Protein 4IPU (pdb70)

Sequence (532 aa):
GIDPFTERNELQSSAAEELNALQYARSSEAVSSQRRAISIQALKDKDWGKGLSSIGVLASGSIAAPLRKHDGFRAATLTAKEKSSAVEHLTFTANGTLVPPTERTFAICQNGKTDGGRVLSSISQAGRIQLEPSSKAPQSCYPFTERNELQSAAEELNALQYARSSEAVSQRRAISIQALKKDKDWGKGLSIGVLASGSIAAPLRKHDGFRAATLTAKEKSAVEHLTFTANGTLVPPTERTFAICQNGKTDGGRVLSISQAGRIQLEPSSKAPQSCYIDPFTERNELQSSAAEELNALQYARSEAVSSQRRAISIQALKDKDWGKGLSSIGVLASGSIAAPLRKHDGFRAATLTAKEKSAVEHLTFTANNGTLVPPTERTFAICQNGKTDGGRVLSISQAGRIQLEPSSKAPQSCYNELQSSAAEELNALQYARSEAVSQRRAISIQALKDKDWGKGLSIGVLASGSIAAPLRKHDGFRAATLTAKEKSAVEHLTFTANGTLVPPTERTFAICQNGKTDGGRVLSISQAGRIQLEPSSSKAPQSCY

Solvent-accessible surface area: 25115 Å² total

InterPro domains:
  IPR012902 Prokaryotic N-terminal methylation site [PF07963] (4-29)
  IPR012902 Prokaryotic N-terminal methylation site [PS00409] (8-28)
  IPR022346 General secretion pathway, GspH [PF12019] (45-153)
  IPR045584 Pilin-like [SSF54523] (10-140)

GO terms:
  GO:0044096 type IV pilus (C, IDA)
  GO:0009297 pilus assembly (P, IDA)
  GO:0043107 type IV pilus-dependent motility (P, IMP)
  GO:0043683 type IV pilus assembly (P, IMP)

Organism: Pseudomonas aeruginosa (strain ATCC 15692 / DSM 22644 / CIP 104116 / JCM 14847 / LMG 12228 / 1C / PRS 101 / PAO1) (NCBI:txid208964)

Radius of gyration: 31.83 Å; Cα contacts (8 Å, |Δi|>4): 1299; chains: 4; bounding box: 62×36×108 Å

Nearest PDB structures (foldseek):
  4ipu-assembly2_B  TM=1.008E+00  e=2.987E-28  Pseudomonas aeruginosa
  4ipv-assembly2_B  TM=9.926E-01  e=3.827E-24  Pseudomonas aeruginosa
  8j07-assembly1_p  TM=5.919E-01  e=5.956E+00  Homo sapiens
  4ipu-assembly2_B  TM=9.698E-01  e=1.461E-25  Pseudomonas aeruginosa
  4ipv-assembly2_B  TM=9.892E-01  e=1.754E-23  Pseudomonas aeruginosa

Structure (mmCIF, N/CA/C/O backbone):
data_4IPU
#
_entry.id   4IPU
#
_cell.length_a   61.982
_cell.length_b   37.246
_cell.length_c   103.123
_cell.angle_alpha   90.00
_cell.angle_beta   105.33
_cell.angle_gamma   90.00
#
_symmetry.space_group_name_H-M   'P 1 21 1'
#
loop_
_entity.id
_entity.type
_entity.pdbx_description
1 polymer 'FimU protein'
2 water water
#
loop_
_atom_site.group_PDB
_atom_site.id
_atom_site.type_symbol
_atom_site.label_atom_id
_atom_site.label_alt_id
_atom_site.label_comp_id
_atom_site.label_asym_id
_atom_site.label_entity_id
_atom_site.label_seq_id
_atom_site.pdbx_PDB_ins_code
_atom_site.Cartn_x
_atom_site.Cartn_y
_atom_site.Cartn_z
_atom_site.occupancy
_atom_site.B_iso_or_equiv
_atom_site.auth_seq_id
_atom_site.auth_comp_id
_atom_site.auth_asym_id
_atom_site.auth_atom_id
_atom_site.pdbx_PDB_model_num
ATOM 1 N N . GLY A 1 1 ? 76.467 12.573 -9.930 1.00 48.09 23 GLY A N 1
ATOM 2 C CA . GLY A 1 1 ? 76.971 13.917 -9.720 1.00 41.73 23 GLY A CA 1
ATOM 3 C C . GLY A 1 1 ? 77.140 14.269 -8.254 1.00 49.37 23 GLY A C 1
ATOM 4 O O . GLY A 1 1 ? 76.913 13.440 -7.365 1.00 31.94 23 GLY A O 1
ATOM 5 N N . ILE A 1 2 ? 77.530 15.516 -8.008 1.00 34.10 24 ILE A N 1
ATOM 6 C CA . ILE A 1 2 ? 77.813 16.003 -6.664 1.00 32.57 24 ILE A CA 1
ATOM 7 C C . ILE A 1 2 ? 76.572 16.000 -5.765 1.00 27.00 24 ILE A C 1
ATOM 8 O O . ILE A 1 2 ? 76.689 15.890 -4.542 1.00 30.70 24 ILE A O 1
ATOM 13 N N . ASP A 1 3 ? 75.394 16.103 -6.375 1.00 27.04 25 ASP A N 1
ATOM 14 C CA . ASP A 1 3 ? 74.154 16.227 -5.619 1.00 26.22 25 ASP A CA 1
ATOM 15 C C . ASP A 1 3 ? 73.035 15.421 -6.260 1.00 21.50 25 ASP A C 1
ATOM 16 O O . ASP A 1 3 ? 72.231 15.937 -7.040 1.00 21.11 25 ASP A O 1
ATOM 21 N N . PRO A 1 4 ? 72.973 14.136 -5.917 1.00 21.92 26 PRO A N 1
ATOM 22 C CA . PRO A 1 4 ? 71.944 13.223 -6.406 1.00 21.73 26 PRO A CA 1
ATOM 23 C C . PRO A 1 4 ? 70.530 13.672 -6.058 1.00 18.67 26 PRO A C 1
ATOM 24 O O . PRO A 1 4 ? 69.623 13.408 -6.843 1.00 18.58 26 PRO A O 1
ATOM 28 N N . PHE A 1 5 ? 70.338 14.337 -4.924 1.00 18.43 27 PHE A N 1
ATOM 29 C CA . PHE A 1 5 ? 68.987 14.725 -4.538 1.00 18.04 27 PHE A CA 1
ATOM 30 C C . PHE A 1 5 ? 68.448 15.764 -5.503 1.00 17.68 27 PHE A C 1
ATOM 31 O O . PHE A 1 5 ? 67.314 15.667 -5.968 1.00 17.32 27 PHE A O 1
ATOM 39 N N . THR A 1 6 ? 69.276 16.741 -5.836 1.00 18.07 28 THR A N 1
ATOM 40 C CA . THR A 1 6 ? 68.862 17.770 -6.773 1.00 18.32 28 THR A CA 1
ATOM 41 C C . THR A 1 6 ? 68.664 17.219 -8.181 1.00 18.15 28 THR A C 1
ATOM 42 O O . THR A 1 6 ? 67.707 17.602 -8.856 1.00 18.00 28 THR A O 1
ATOM 46 N N . GLU A 1 7 ? 69.529 16.301 -8.614 1.00 18.48 29 GLU A N 1
ATOM 47 C CA . GLU A 1 7 ? 69.357 15.684 -9.926 1.00 19.19 29 GLU A CA 1
ATOM 48 C C . GLU A 1 7 ? 67.996 15.010 -10.023 1.00 17.91 29 GLU A C 1
ATOM 49 O O . GLU A 1 7 ? 67.263 15.187 -10.999 1.00 18.10 29 GLU A O 1
ATOM 55 N N . ARG A 1 8 ? 67.656 14.230 -9.001 1.00 19.96 30 ARG A N 1
ATOM 56 C CA . ARG A 1 8 ? 66.381 13.523 -8.994 1.00 17.64 30 ARG A CA 1
ATOM 57 C C . ARG A 1 8 ? 65.224 14.506 -8.941 1.00 16.69 30 ARG A C 1
ATOM 58 O O . ARG A 1 8 ? 64.217 14.306 -9.619 1.00 17.41 30 ARG A O 1
ATOM 66 N N . ASN A 1 9 ? 65.375 15.563 -8.153 1.00 16.70 31 ASN A N 1
ATOM 67 C CA . ASN A 1 9 ? 64.327 16.564 -8.002 1.00 18.04 31 ASN A CA 1
ATOM 68 C C . ASN A 1 9 ? 64.041 17.272 -9.324 1.00 18.77 31 ASN A C 1
ATOM 69 O O . ASN A 1 9 ? 62.885 17.481 -9.693 1.00 17.58 31 ASN A O 1
ATOM 74 N N . GLU A 1 10 ? 65.087 17.634 -10.053 1.00 17.13 32 GLU A N 1
ATOM 75 C CA . GLU A 1 10 ? 64.899 18.365 -11.301 1.00 18.31 32 GLU A CA 1
ATOM 76 C C . GLU A 1 10 ? 64.247 17.479 -12.357 1.00 17.31 32 GLU A C 1
ATOM 77 O O . GLU A 1 10 ? 63.366 17.925 -13.109 1.00 17.42 32 GLU A O 1
ATOM 83 N N . LEU A 1 11 ? 64.658 16.214 -12.417 1.00 17.05 33 LEU A N 1
ATOM 84 C CA . LEU A 1 11 ? 64.059 15.268 -13.355 1.00 16.97 33 LEU A CA 1
ATOM 85 C C . LEU A 1 11 ? 62.615 14.955 -12.982 1.00 16.02 33 LEU A C 1
ATOM 86 O O . LEU A 1 11 ? 61.749 14.861 -13.846 1.00 16.08 33 LEU A O 1
ATOM 91 N N . GLN A 1 12 ? 62.347 14.846 -11.691 1.00 17.16 34 GLN A N 1
ATOM 92 C CA . GLN A 1 12 ? 60.995 14.614 -11.190 1.00 15.63 34 GLN A CA 1
ATOM 93 C C . GLN A 1 12 ? 60.080 15.776 -11.577 1.00 16.52 34 GLN A C 1
ATOM 94 O O . GLN A 1 12 ? 58.980 15.560 -12.105 1.00 16.75 34 GLN A O 1
ATOM 100 N N . SER A 1 13 ? 60.529 17.005 -11.354 1.00 16.70 35 SER A N 1
ATOM 101 C CA A SER A 1 13 ? 59.736 18.185 -11.691 0.24 19.80 35 SER A CA 1
ATOM 102 C CA B SER A 1 13 ? 59.728 18.177 -11.687 0.76 17.08 35 SER A CA 1
ATOM 103 C C . SER A 1 13 ? 59.440 18.276 -13.187 1.00 17.34 35 SER A C 1
ATOM 104 O O . SER A 1 13 ? 58.307 18.565 -13.589 1.00 17.58 35 SER A O 1
ATOM 109 N N . ALA A 1 14 ? 60.458 18.029 -14.007 1.00 16.58 36 ALA A N 1
ATOM 110 C CA . ALA A 1 14 ? 60.297 18.084 -15.459 1.00 17.10 36 ALA A CA 1
ATOM 111 C C . ALA A 1 14 ? 59.295 17.032 -15.912 1.00 16.84 36 ALA A C 1
ATOM 112 O O . ALA A 1 14 ? 58.391 17.314 -16.697 1.00 16.35 36 ALA A O 1
ATOM 114 N N . ALA A 1 15 ? 59.442 15.812 -15.414 1.00 17.04 37 ALA A N 1
ATOM 115 C CA . ALA A 1 15 ? 58.505 14.754 -15.752 1.00 16.97 37 ALA A CA 1
ATOM 116 C C . ALA A 1 15 ? 57.085 15.138 -15.335 1.00 15.18 37 ALA A C 1
ATOM 117 O O . ALA A 1 15 ? 56.135 14.906 -16.098 1.00 16.66 37 ALA A O 1
ATOM 119 N N . GLU A 1 16 ? 56.929 15.766 -14.178 1.00 15.43 38 GLU A N 1
ATOM 120 C CA . GLU A 1 16 ? 55.620 16.209 -13.712 1.00 15.91 38 GLU A CA 1
ATOM 121 C C . GLU A 1 16 ? 55.015 17.295 -14.606 1.00 17.95 38 GLU A C 1
ATOM 122 O O . GLU A 1 16 ? 53.803 17.310 -14.823 1.00 17.37 38 GLU A O 1
ATOM 128 N N . GLU A 1 17 ? 55.837 18.210 -15.104 1.00 16.24 39 GLU A N 1
ATOM 129 C CA . GLU A 1 17 ? 55.343 19.255 -15.998 1.00 17.52 39 GLU A CA 1
ATOM 130 C C . GLU A 1 17 ? 54.848 18.654 -17.305 1.00 16.50 39 GLU A C 1
ATOM 131 O O . GLU A 1 17 ? 53.781 19.026 -17.805 1.00 16.80 39 GLU A O 1
ATOM 137 N N . LEU A 1 18 ? 55.611 17.720 -17.865 1.00 16.10 40 LEU A N 1
ATOM 138 C CA . LEU A 1 18 ? 55.191 17.074 -19.103 1.00 16.25 40 LEU A CA 1
ATOM 139 C C . LEU A 1 18 ? 53.926 16.258 -18.853 1.00 15.34 40 LEU A C 1
ATOM 140 O O . LEU A 1 18 ? 52.975 16.308 -19.651 1.00 15.24 40 LEU A O 1
ATOM 145 N N . ASN A 1 19 ? 53.890 15.518 -17.754 1.00 14.78 41 ASN A N 1
ATOM 146 C CA . ASN A 1 19 ? 52.674 14.826 -17.351 1.00 15.05 41 ASN A CA 1
ATOM 147 C C . ASN A 1 19 ? 51.487 15.779 -17.274 1.00 14.55 41 ASN A C 1
ATOM 148 O O . ASN A 1 19 ? 50.431 15.499 -17.845 1.00 15.26 41 ASN A O 1
ATOM 153 N N . ALA A 1 20 ? 51.647 16.905 -16.589 1.00 15.15 42 ALA A N 1
ATOM 154 C CA . ALA A 1 20 ? 50.544 17.846 -16.439 1.00 16.05 42 ALA A CA 1
ATOM 155 C C . ALA A 1 20 ? 50.014 18.354 -17.787 1.00 16.30 42 ALA A C 1
ATOM 156 O O . ALA A 1 20 ? 48.801 18.458 -17.992 1.00 16.63 42 ALA A O 1
ATOM 166 N N . LEU A 1 22 ? 50.287 16.867 -20.819 1.00 15.41 44 LEU A N 1
ATOM 167 C CA . LEU A 1 22 ? 49.624 15.762 -21.518 1.00 14.98 44 LEU A CA 1
ATOM 168 C C . LEU A 1 22 ? 48.259 15.475 -20.891 1.00 14.79 44 LEU A C 1
ATOM 169 O O . LEU A 1 22 ? 47.277 15.275 -21.609 1.00 14.82 44 LEU A O 1
ATOM 174 N N . GLN A 1 23 ? 48.178 15.448 -19.569 1.00 15.22 45 GLN A N 1
ATOM 175 C CA . GLN A 1 23 ? 46.906 15.200 -18.904 1.00 15.24 45 GLN A CA 1
ATOM 176 C C . GLN A 1 23 ? 45.896 16.285 -19.233 1.00 17.55 45 GLN A C 1
ATOM 177 O O . GLN A 1 23 ? 44.704 16.003 -19.372 1.00 17.70 45 GLN A O 1
ATOM 183 N N . TYR A 1 24 ? 46.368 17.523 -19.347 1.00 16.24 46 TYR A N 1
ATOM 184 C CA . TYR A 1 24 ? 45.498 18.644 -19.683 1.00 17.47 46 TYR A CA 1
ATOM 185 C C . TYR A 1 24 ? 44.935 18.472 -21.100 1.00 17.19 46 TYR A C 1
ATOM 186 O O . TYR A 1 24 ? 4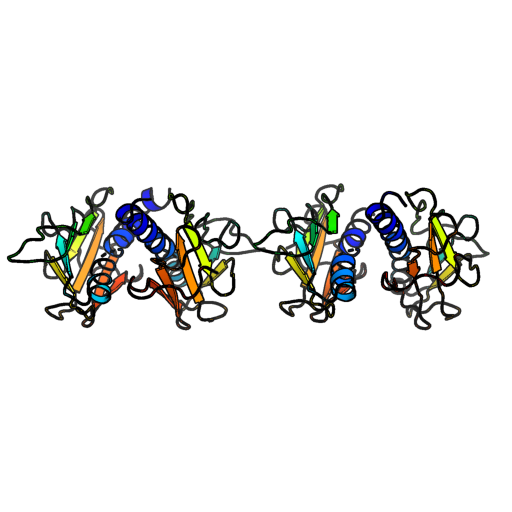3.733 18.649 -21.324 1.00 17.74 46 TYR A O 1
ATOM 195 N N . ALA A 1 25 ? 45.791 18.150 -22.065 1.00 16.65 47 ALA A N 1
ATOM 196 C CA . ALA A 1 25 ? 45.321 17.928 -23.434 1.00 16.69 47 ALA A CA 1
ATOM 197 C C . ALA A 1 25 ? 44.283 16.812 -23.483 1.00 15.92 47 ALA A C 1
ATOM 198 O O . ALA A 1 25 ? 43.218 16.962 -24.107 1.00 16.25 47 ALA A O 1
ATOM 200 N N . ARG A 1 26 ? 44.571 15.700 -22.820 1.00 15.19 48 ARG A N 1
ATOM 201 C CA . ARG A 1 26 ? 43.639 14.575 -22.781 1.00 15.72 48 ARG A CA 1
ATOM 202 C C . ARG A 1 26 ? 42.324 14.952 -22.105 1.00 16.18 48 ARG A C 1
ATOM 203 O O . ARG A 1 26 ? 41.242 14.668 -22.634 1.00 16.45 48 ARG A O 1
ATOM 211 N N . SER A 1 27 ? 42.401 15.597 -20.948 1.00 16.40 49 SER A N 1
ATOM 212 C CA A SER A 1 27 ? 41.214 15.976 -20.185 0.41 18.90 49 SER A CA 1
ATOM 213 C CA B SER A 1 27 ? 41.188 15.930 -20.214 0.59 17.44 49 SER A CA 1
ATOM 214 C C . SER A 1 27 ? 40.340 16.946 -20.970 1.00 18.20 49 SER A C 1
ATOM 215 O O . SER A 1 27 ? 39.112 16.896 -20.907 1.00 19.69 49 SER A O 1
ATOM 220 N N . GLU A 1 28 ? 40.981 17.844 -21.708 1.00 18.16 50 GLU A N 1
ATOM 221 C CA . GLU A 1 28 ? 40.242 18.799 -22.523 1.00 19.23 50 GLU A CA 1
ATOM 222 C C . GLU A 1 28 ? 39.560 18.134 -23.711 1.00 18.51 50 GLU A C 1
ATOM 223 O O . GLU A 1 28 ? 38.444 18.519 -24.074 1.00 19.41 50 GLU A O 1
ATOM 229 N N . ALA A 1 29 ? 40.214 17.148 -24.318 1.00 17.21 51 ALA A N 1
ATOM 230 C CA . ALA A 1 29 ? 39.596 16.416 -25.424 1.00 17.61 51 ALA A CA 1
ATOM 231 C C . ALA A 1 29 ? 38.341 15.706 -24.936 1.00 17.27 51 ALA A C 1
ATOM 232 O O . ALA A 1 29 ? 37.297 15.737 -25.599 1.00 18.59 51 ALA A O 1
ATOM 234 N N . VAL A 1 30 ? 38.438 15.092 -23.766 1.00 17.68 52 VAL A N 1
ATOM 235 C CA . VAL A 1 30 ? 37.301 14.401 -23.179 1.00 18.35 52 VAL A CA 1
ATOM 236 C C . VAL A 1 30 ? 36.186 15.371 -22.784 1.00 19.73 52 VAL A C 1
ATOM 237 O O . VAL A 1 30 ? 35.012 15.140 -23.086 1.00 21.28 52 VAL A O 1
ATOM 241 N N . SER A 1 31 ? 36.549 16.472 -22.134 1.00 20.04 53 SER A N 1
ATOM 242 C CA A SER A 1 31 ? 35.575 17.473 -21.704 0.65 22.81 53 SER A CA 1
ATOM 243 C CA B SER A 1 31 ? 35.571 17.467 -21.702 0.35 23.06 53 SER A CA 1
ATOM 244 C C . SER A 1 31 ? 34.858 18.152 -22.866 1.00 23.13 53 SER A C 1
ATOM 245 O O . SER A 1 31 ? 33.643 18.337 -22.834 1.00 24.54 53 SER A O 1
ATOM 250 N N . GLN A 1 32 ? 35.614 18.526 -23.890 1.00 21.50 54 GLN A N 1
ATOM 251 C CA . GLN A 1 32 ? 35.065 19.242 -25.034 1.00 18.80 54 GLN A CA 1
ATOM 252 C C . GLN A 1 32 ? 34.490 18.306 -26.085 1.00 20.61 54 GLN A C 1
ATOM 253 O O . GLN A 1 32 ? 33.874 18.757 -27.051 1.00 21.39 54 GLN A O 1
ATOM 259 N N . ARG A 1 33 ? 34.709 17.004 -25.899 1.00 20.90 55 ARG A N 1
ATOM 260 C CA . ARG A 1 33 ? 34.290 15.981 -26.859 1.00 22.63 55 ARG A CA 1
ATOM 261 C C . ARG A 1 33 ? 34.786 16.275 -28.278 1.00 21.04 55 ARG A C 1
ATOM 262 O O . ARG A 1 33 ? 34.031 16.185 -29.244 1.00 23.97 55 ARG A O 1
ATOM 265 N N . ARG A 1 34 ? 36.060 16.620 -28.396 1.00 20.20 56 ARG A N 1
ATOM 266 C CA . ARG A 1 34 ? 36.664 16.890 -29.694 1.00 22.36 56 ARG A CA 1
ATOM 267 C C . ARG A 1 34 ? 38.165 16.660 -29.625 1.00 20.81 56 ARG A C 1
ATOM 268 O O . ARG A 1 34 ? 38.732 16.538 -28.545 1.00 20.89 56 ARG A O 1
ATOM 272 N N . ALA A 1 35 ? 38.808 16.606 -30.783 1.00 18.20 57 ALA A N 1
ATOM 273 C CA . ALA A 1 35 ? 40.239 16.359 -30.860 1.00 18.06 57 ALA A CA 1
ATOM 274 C C . ALA A 1 35 ? 41.032 17.567 -30.386 1.00 17.79 57 ALA A C 1
ATOM 275 O O . ALA A 1 35 ? 40.942 18.656 -30.963 1.00 20.79 57 ALA A O 1
ATOM 277 N N . ILE A 1 36 ? 41.812 17.370 -29.333 1.00 16.44 58 ILE A N 1
ATOM 278 C CA . ILE A 1 36 ? 42.694 18.398 -28.810 1.00 15.95 58 ILE A CA 1
ATOM 279 C C . ILE A 1 36 ? 44.117 17.876 -28.910 1.00 16.00 58 ILE A C 1
ATOM 280 O O . ILE A 1 36 ? 44.434 16.759 -28.459 1.00 15.48 58 ILE A O 1
ATOM 285 N N . SER A 1 37 ? 44.973 18.696 -29.508 1.00 16.06 59 SER A N 1
ATOM 286 C CA . SER A 1 37 ? 46.347 18.312 -29.754 1.00 16.53 59 SER A CA 1
ATOM 287 C C . SER A 1 37 ? 47.325 19.040 -28.860 1.00 15.41 59 SER A C 1
ATOM 288 O O . SER A 1 37 ? 47.015 20.074 -28.251 1.00 15.94 59 SER A O 1
ATOM 291 N N . ILE A 1 38 ? 48.518 18.476 -28.798 1.00 14.71 60 ILE A N 1
ATOM 292 C CA . ILE A 1 38 ? 49.628 19.064 -28.076 1.00 16.04 60 ILE A CA 1
ATOM 293 C C . ILE A 1 38 ? 50.852 18.945 -28.971 1.00 14.12 60 ILE A C 1
ATOM 294 O O . ILE A 1 38 ? 51.095 17.902 -29.573 1.00 16.38 60 ILE A O 1
ATOM 299 N N . GLN A 1 39 ? 51.605 20.030 -29.093 1.00 15.62 61 GLN A N 1
ATOM 300 C CA . GLN A 1 39 ? 52.673 20.130 -30.075 1.00 15.98 61 GLN A CA 1
ATOM 301 C C . GLN A 1 39 ? 53.948 20.654 -29.433 1.00 16.36 61 GLN A C 1
ATOM 302 O O . GLN A 1 39 ? 53.924 21.668 -28.721 1.00 18.26 61 GLN A O 1
ATOM 308 N N . ALA A 1 40 ? 55.063 19.979 -29.709 1.00 15.94 62 ALA A N 1
ATOM 309 C CA . ALA A 1 40 ? 56.381 20.430 -29.274 1.00 15.93 62 ALA A CA 1
ATOM 310 C C . ALA A 1 40 ? 56.890 21.454 -30.263 1.00 20.42 62 ALA A C 1
ATOM 311 O O . ALA A 1 40 ? 57.047 21.153 -31.449 1.00 19.49 62 ALA A O 1
ATOM 313 N N . LEU A 1 41 ? 57.162 22.663 -29.779 1.00 19.25 63 LEU A N 1
ATOM 314 C CA . LEU A 1 41 ? 57.485 23.775 -30.666 1.00 22.40 63 LEU A CA 1
ATOM 315 C C . LEU A 1 41 ? 58.893 23.721 -31.256 1.00 21.09 63 LEU A C 1
ATOM 316 O O . LEU A 1 41 ? 59.136 24.243 -32.345 1.00 24.00 63 LEU A O 1
ATOM 318 N N . LYS A 1 42 ? 59.823 23.096 -30.536 1.00 19.72 64 LYS A N 1
ATOM 319 C CA . LYS A 1 42 ? 61.241 23.170 -30.895 1.00 21.00 64 LYS A CA 1
ATOM 320 C C . LYS A 1 42 ? 61.923 21.812 -30.789 1.00 18.44 64 LYS A C 1
ATOM 321 O O . LYS A 1 42 ? 61.783 21.144 -29.776 1.00 20.15 64 LYS A O 1
ATOM 327 N N . ASP A 1 43 ? 62.653 21.417 -31.832 1.00 20.25 65 ASP A N 1
ATOM 328 C CA . ASP A 1 43 ? 63.552 20.258 -31.763 1.00 23.27 65 ASP A CA 1
ATOM 329 C C . ASP A 1 43 ? 62.842 18.928 -31.489 1.00 20.44 65 ASP A C 1
ATOM 330 O O . ASP A 1 43 ? 63.496 17.947 -31.125 1.00 19.65 65 ASP A O 1
ATOM 335 N N . LYS A 1 44 ? 61.519 18.896 -31.629 1.00 18.48 66 LYS A N 1
ATOM 336 C CA . LYS A 1 44 ? 60.734 17.735 -31.202 1.00 18.53 66 LYS A CA 1
ATOM 337 C C . LYS A 1 44 ? 61.065 17.341 -29.755 1.00 19.07 66 LYS A C 1
ATOM 338 O O . LYS A 1 44 ? 60.967 16.183 -29.358 1.00 17.09 66 LYS A O 1
ATOM 344 N N . ASP A 1 45 ? 61.421 18.347 -28.966 1.00 17.07 67 ASP A N 1
ATOM 345 C CA . ASP A 1 45 ? 61.762 18.190 -27.557 1.00 16.34 67 ASP A CA 1
ATOM 346 C C . ASP A 1 45 ? 60.605 18.781 -26.767 1.00 16.59 67 ASP A C 1
ATOM 347 O O . ASP A 1 45 ? 60.361 19.994 -26.787 1.00 16.66 67 ASP A O 1
ATOM 352 N N . TRP A 1 46 ? 59.900 17.918 -26.058 1.00 15.50 68 TRP A N 1
ATOM 353 C CA . TRP A 1 46 ? 58.678 18.290 -25.369 1.00 14.92 68 TRP A CA 1
ATOM 354 C C . TRP A 1 46 ? 58.943 19.091 -24.097 1.00 15.76 68 TRP A C 1
ATOM 355 O O . TRP A 1 46 ? 58.007 19.482 -23.397 1.00 17.58 68 TRP A O 1
ATOM 366 N N . GLY A 1 47 ? 60.215 19.348 -23.815 1.00 16.24 69 GLY A N 1
ATOM 367 C CA . GLY A 1 47 ? 60.605 20.221 -22.720 1.00 16.63 69 GLY A CA 1
ATOM 368 C C . GLY A 1 47 ? 61.044 21.616 -23.135 1.00 17.37 69 GLY A C 1
ATOM 369 O O . GLY A 1 47 ? 61.483 22.388 -22.290 1.00 19.17 69 GLY A O 1
ATOM 370 N N . LYS A 1 48 ? 60.915 21.950 -24.421 1.00 16.99 70 LYS A N 1
ATOM 371 C CA . LYS A 1 48 ? 61.388 23.238 -24.923 1.00 18.47 70 LYS A CA 1
ATOM 372 C C . LYS A 1 48 ? 60.254 24.157 -25.348 1.00 19.04 70 LYS A C 1
ATOM 373 O O . LYS A 1 48 ? 60.490 25.168 -26.011 1.00 22.03 70 LYS A O 1
ATOM 379 N N . GLY A 1 49 ? 59.032 23.821 -24.951 1.00 17.52 71 GLY A N 1
ATOM 380 C CA . GLY A 1 49 ? 57.872 24.626 -25.303 1.00 18.58 71 GLY A CA 1
ATOM 381 C C . GLY A 1 49 ? 56.767 23.776 -25.905 1.00 18.58 71 GLY A C 1
ATOM 382 O O . GLY A 1 49 ? 57.015 22.930 -26.775 1.00 19.42 71 GLY A O 1
ATOM 383 N N . LEU A 1 50 ? 55.538 24.004 -25.451 1.00 17.89 72 LEU A N 1
ATOM 384 C CA . LEU A 1 50 ? 54.387 23.249 -25.925 1.00 16.38 72 LEU A CA 1
ATOM 385 C C . LEU A 1 50 ? 53.219 24.172 -26.183 1.00 18.15 72 LEU A C 1
ATOM 386 O O . LEU A 1 50 ? 53.020 25.169 -25.485 1.00 19.51 72 LEU A O 1
ATOM 391 N N . SER A 1 51 ? 52.444 23.813 -27.197 1.00 16.64 73 SER A N 1
ATOM 392 C CA A SER A 1 51 ? 51.175 24.456 -27.472 0.59 17.11 73 SER A CA 1
ATOM 393 C CA B SER A 1 51 ? 51.172 24.455 -27.488 0.41 16.50 73 SER A CA 1
ATOM 394 C C . SER A 1 51 ? 50.083 23.393 -27.448 1.00 16.71 73 SER A C 1
ATOM 395 O O . SER A 1 51 ? 50.270 22.285 -27.958 1.00 17.22 73 SER A O 1
ATOM 400 N N . ILE A 1 52 ? 48.946 23.733 -26.853 1.00 16.63 74 ILE A N 1
ATOM 401 C CA . ILE A 1 52 ? 47.827 22.808 -26.742 1.00 16.63 74 ILE A CA 1
ATOM 402 C C . ILE A 1 52 ? 46.585 23.439 -27.335 1.00 17.27 74 ILE A C 1
ATOM 403 O O . ILE A 1 52 ? 46.273 24.584 -27.045 1.00 17.55 74 ILE A O 1
ATOM 408 N N . GLY A 1 53 ? 45.871 22.694 -28.171 1.00 15.34 75 GLY A N 1
ATOM 409 C CA . GLY A 1 53 ? 44.676 23.223 -28.801 1.00 16.62 75 GLY A CA 1
ATOM 410 C C . GLY A 1 53 ? 44.301 22.508 -30.075 1.00 16.82 75 GLY A C 1
ATOM 411 O O . GLY A 1 53 ? 44.758 21.393 -30.347 1.00 16.78 75 GLY A O 1
ATOM 412 N N . VAL A 1 54 ? 43.438 23.148 -30.853 1.00 17.27 76 VAL A N 1
ATOM 413 C CA . VAL A 1 54 ? 42.933 22.555 -32.077 1.00 19.52 76 VAL A CA 1
ATOM 414 C C . VAL A 1 54 ? 43.971 22.665 -33.177 1.00 17.96 76 VAL A C 1
ATOM 415 O O . VAL A 1 54 ? 44.387 23.769 -33.551 1.00 19.43 76 VAL A O 1
ATOM 419 N N . LEU A 1 55 ? 44.373 21.513 -33.698 1.00 17.19 77 LEU A N 1
ATOM 420 C CA . LEU A 1 55 ? 45.382 21.414 -34.742 1.00 17.69 77 LEU A CA 1
ATOM 421 C C . LEU A 1 55 ? 44.727 21.462 -36.122 1.00 23.07 77 LEU A C 1
ATOM 422 O O . LEU A 1 55 ? 43.723 20.793 -36.368 1.00 25.98 77 LEU A O 1
ATOM 427 N N . ALA A 1 56 ? 45.288 22.268 -37.016 1.00 19.98 78 ALA A N 1
ATOM 428 C CA . ALA A 1 56 ? 44.833 22.317 -38.401 1.00 23.05 78 ALA A CA 1
ATOM 429 C C . ALA A 1 56 ? 46.012 22.684 -39.281 1.00 20.41 78 ALA A C 1
ATOM 430 O O . ALA A 1 56 ? 46.754 23.619 -38.966 1.00 24.26 78 ALA A O 1
ATOM 432 N N . SER A 1 57 ? 46.184 21.944 -40.373 1.00 24.66 79 SER A N 1
ATOM 433 C CA . SER A 1 57 ? 47.273 22.191 -41.318 1.00 27.45 79 SER A CA 1
ATOM 434 C C . SER A 1 57 ? 48.638 22.284 -40.635 1.00 24.32 79 SER A C 1
ATOM 435 O O . SER A 1 57 ? 49.466 23.123 -40.994 1.00 31.09 79 SER A O 1
ATOM 438 N N . GLY A 1 58 ? 48.841 21.442 -39.627 1.00 22.92 80 GLY A N 1
ATOM 439 C CA . GLY A 1 58 ? 50.114 21.377 -38.927 1.00 27.74 80 GLY A CA 1
ATOM 440 C C . GLY A 1 58 ? 50.345 22.392 -37.822 1.00 23.68 80 GLY A C 1
ATOM 441 O O . GLY A 1 58 ? 51.399 22.375 -37.186 1.00 24.27 80 GLY A O 1
ATOM 442 N N . SER A 1 59 ? 49.379 23.275 -37.587 1.00 21.73 81 SER A N 1
ATOM 443 C CA . SER A 1 59 ? 49.557 24.351 -36.615 1.00 25.33 81 SER A CA 1
ATOM 444 C C . SER A 1 59 ? 48.392 24.428 -35.645 1.00 22.35 81 SER A C 1
ATOM 445 O O . SER A 1 59 ? 47.290 23.984 -35.949 1.00 19.90 81 SER A O 1
ATOM 448 N N . ILE A 1 60 ? 48.643 25.007 -34.478 1.00 19.07 82 ILE A N 1
ATOM 449 C CA . ILE A 1 60 ? 47.576 25.337 -33.551 1.00 18.73 82 ILE A CA 1
ATOM 450 C C . ILE A 1 60 ? 47.392 26.856 -33.554 1.00 20.30 82 ILE A C 1
ATOM 451 O O . ILE A 1 60 ? 48.169 27.587 -32.931 1.00 22.56 82 ILE A O 1
ATOM 456 N N . ALA A 1 61 ? 46.371 27.324 -34.267 1.00 19.91 83 ALA A N 1
ATOM 457 C CA . ALA A 1 61 ? 46.182 28.748 -34.526 1.00 21.54 83 ALA A CA 1
ATOM 458 C C . ALA A 1 61 ? 45.851 29.537 -33.263 1.00 24.30 83 ALA A C 1
ATOM 459 O O . ALA A 1 61 ? 46.227 30.708 -33.138 1.00 28.76 83 ALA A O 1
ATOM 461 N N . ALA A 1 62 ? 45.141 28.898 -32.342 1.00 19.00 84 ALA A N 1
ATOM 462 C CA . ALA A 1 62 ? 44.629 29.584 -31.164 1.00 22.72 84 ALA A CA 1
ATOM 463 C C . ALA A 1 62 ? 44.805 28.695 -29.948 1.00 19.65 84 ALA A C 1
ATOM 464 O O . ALA A 1 62 ? 43.846 28.079 -29.479 1.00 22.65 84 ALA A O 1
ATOM 466 N N . PRO A 1 63 ? 46.041 28.617 -29.434 1.00 19.34 85 PRO A N 1
ATOM 467 C CA . PRO A 1 63 ? 46.290 27.702 -28.319 1.00 18.83 85 PRO A CA 1
ATOM 468 C C . PRO A 1 63 ? 45.377 27.952 -27.121 1.00 17.89 85 PRO A C 1
ATOM 469 O O . PRO A 1 63 ? 45.112 29.101 -26.735 1.00 19.38 85 PRO A O 1
ATOM 473 N N . LEU A 1 64 ? 44.895 26.855 -26.545 1.00 19.58 86 LEU A N 1
ATOM 474 C CA . LEU A 1 64 ? 44.138 26.873 -25.297 1.00 18.62 86 LEU A CA 1
ATOM 475 C C . LEU A 1 64 ? 45.073 27.096 -24.120 1.00 20.38 86 LEU A C 1
ATOM 476 O O . LEU A 1 64 ? 44.671 27.628 -23.077 1.00 22.36 86 LEU A O 1
ATOM 481 N N . ARG A 1 65 ? 46.315 26.653 -24.286 1.00 19.70 87 ARG A N 1
ATOM 482 C CA . ARG A 1 65 ? 47.318 26.724 -23.237 1.00 17.46 87 ARG A CA 1
ATOM 483 C C . ARG A 1 65 ? 48.698 26.557 -23.852 1.00 17.44 87 ARG A C 1
ATOM 484 O O . ARG A 1 65 ? 48.861 25.879 -24.870 1.00 19.20 87 ARG A O 1
ATOM 492 N N . LYS A 1 66 ? 49.689 27.191 -23.237 1.00 19.66 88 LYS A N 1
ATOM 493 C CA . LYS A 1 66 ? 51.078 27.041 -23.653 1.00 21.59 88 LYS A CA 1
ATOM 494 C C . LYS A 1 66 ? 51.948 26.668 -22.463 1.00 22.58 88 LYS A C 1
ATOM 495 O O . LYS A 1 66 ? 51.630 26.992 -21.315 1.00 26.31 88 LYS A O 1
ATOM 501 N N . HIS A 1 67 ? 53.053 25.997 -22.744 1.00 20.43 89 HIS A N 1
ATOM 502 C CA . HIS A 1 67 ? 54.048 25.698 -21.721 1.00 21.15 89 HIS A CA 1
ATOM 503 C C . HIS A 1 67 ? 55.365 26.265 -22.215 1.00 21.56 89 HIS A C 1
ATOM 504 O O . HIS A 1 67 ? 55.710 26.095 -23.388 1.00 20.65 89 HIS A O 1
ATOM 511 N N . ASP A 1 68 ? 56.095 26.936 -21.329 1.00 22.67 90 ASP A N 1
ATOM 512 C CA . ASP A 1 68 ? 57.287 27.683 -21.724 1.00 25.48 90 ASP A CA 1
ATOM 513 C C . ASP A 1 68 ? 58.559 26.830 -21.757 1.00 23.80 90 ASP A C 1
ATOM 514 O O . ASP A 1 68 ? 59.630 27.321 -22.123 1.00 29.95 90 ASP A O 1
ATOM 516 N N . GLY A 1 69 ? 58.442 25.560 -21.380 1.00 22.48 91 GLY A N 1
ATOM 517 C CA . GLY A 1 69 ? 59.600 24.685 -21.302 1.00 22.20 91 GLY A CA 1
ATOM 518 C C . GLY A 1 69 ? 60.100 24.435 -19.886 1.00 20.12 91 GLY A C 1
ATOM 519 O O . GLY A 1 69 ? 59.791 25.194 -18.967 1.00 25.34 91 GLY A O 1
ATOM 520 N N . PHE A 1 70 ? 60.873 23.365 -19.707 1.00 20.65 92 PHE A N 1
ATOM 521 C CA . PHE A 1 70 ? 61.457 23.039 -18.404 1.00 21.73 92 PHE A CA 1
ATOM 522 C C . PHE A 1 70 ? 62.307 24.181 -17.870 1.00 26.97 92 PHE A C 1
ATOM 523 O O . PHE A 1 70 ? 62.898 24.943 -18.641 1.00 26.30 92 PHE A O 1
ATOM 531 N N . ARG A 1 71 ? 62.389 24.281 -16.545 1.00 30.47 93 ARG A N 1
ATOM 532 C CA . ARG A 1 71 ? 63.113 25.369 -15.897 1.00 31.23 93 ARG A CA 1
ATOM 533 C C . ARG A 1 71 ? 64.579 25.018 -15.691 1.00 29.63 93 ARG A C 1
ATOM 534 O O . ARG A 1 71 ? 65.453 25.886 -15.774 1.00 34.60 93 ARG A O 1
ATOM 536 N N . ALA A 1 72 ? 64.851 23.750 -15.401 1.00 37.69 94 ALA A N 1
ATOM 537 C CA . ALA A 1 72 ? 66.227 23.309 -15.205 1.00 41.70 94 ALA A CA 1
ATOM 538 C C . ALA A 1 72 ? 66.956 23.254 -16.543 1.00 38.14 94 ALA A C 1
ATOM 539 O O . ALA A 1 72 ? 66.330 23.238 -17.599 1.00 42.15 94 ALA A O 1
ATOM 541 N N . ALA A 1 73 ? 68.280 23.193 -16.487 1.00 36.46 95 ALA A N 1
ATOM 542 C CA . ALA A 1 73 ? 69.119 23.487 -17.646 1.00 53.02 95 ALA A CA 1
ATOM 543 C C . ALA A 1 73 ? 69.208 22.401 -18.717 1.00 58.45 95 ALA A C 1
ATOM 544 O O . ALA A 1 73 ? 68.836 22.612 -19.874 1.00 60.36 95 ALA A O 1
ATOM 546 N N . THR A 1 74 ? 69.708 21.242 -18.317 1.00 36.88 96 THR A N 1
ATOM 547 C CA . THR A 1 74 ? 70.232 20.249 -19.249 1.00 31.21 96 THR A CA 1
ATOM 548 C C . THR A 1 74 ? 69.230 19.161 -19.621 1.00 29.18 96 THR A C 1
ATOM 549 O O . THR A 1 74 ? 69.618 18.039 -19.961 1.00 29.54 96 THR A O 1
ATOM 553 N N . LEU A 1 75 ? 67.949 19.492 -19.570 1.00 21.88 97 LEU A N 1
ATOM 554 C CA . LEU A 1 75 ? 66.916 18.477 -19.700 1.00 22.17 97 LEU A CA 1
ATOM 555 C C . LEU A 1 75 ? 66.372 18.358 -21.115 1.00 23.10 97 LEU A C 1
ATOM 556 O O . LEU A 1 75 ? 66.251 19.351 -21.840 1.00 27.06 97 LEU A O 1
ATOM 561 N N . THR A 1 76 ? 66.040 17.134 -21.505 1.00 19.70 98 THR A N 1
ATOM 562 C CA . THR A 1 76 ? 65.339 16.902 -22.757 1.00 19.48 98 THR A CA 1
ATOM 563 C C . THR A 1 76 ? 64.195 15.936 -22.501 1.00 17.80 98 THR A C 1
ATOM 564 O O . THR A 1 76 ? 64.274 15.082 -21.623 1.00 17.55 98 THR A O 1
ATOM 568 N N . ALA A 1 77 ? 63.128 16.073 -23.276 1.00 16.48 99 ALA A N 1
ATOM 569 C CA . ALA A 1 77 ? 62.040 15.108 -23.270 1.00 15.58 99 ALA A CA 1
ATOM 570 C C . ALA A 1 77 ? 61.738 14.756 -24.720 1.00 17.15 99 ALA A C 1
ATOM 571 O O . ALA A 1 77 ? 61.162 15.551 -25.459 1.00 18.81 99 ALA A O 1
ATOM 573 N N . LYS A 1 78 ? 62.147 13.565 -25.130 1.00 15.73 100 LYS A N 1
ATOM 574 C CA . LYS A 1 78 ? 62.013 13.118 -26.511 1.00 14.54 100 LYS A CA 1
ATOM 575 C C . LYS A 1 78 ? 61.218 11.832 -26.522 1.00 14.57 100 LYS A C 1
ATOM 576 O O . LYS A 1 78 ? 61.356 10.983 -25.637 1.00 14.90 100 LYS A O 1
ATOM 582 N N . GLU A 1 79 ? 60.380 11.680 -27.542 1.00 14.62 101 GLU A N 1
ATOM 583 C CA . GLU A 1 79 ? 59.570 10.472 -27.654 1.00 14.35 101 GLU A CA 1
ATOM 584 C C . GLU A 1 79 ? 60.281 9.424 -28.507 1.00 14.39 101 GLU A C 1
ATOM 585 O O . GLU A 1 79 ? 61.043 9.762 -29.421 1.00 15.47 101 GLU A O 1
ATOM 591 N N . LYS A 1 80 ? 60.011 8.162 -28.221 1.00 14.79 102 LYS A N 1
ATOM 592 C CA . LYS A 1 80 ? 60.663 7.036 -28.896 1.00 16.33 102 LYS A CA 1
ATOM 593 C C . LYS A 1 80 ? 60.640 7.117 -30.430 1.00 16.97 102 LYS A C 1
ATOM 594 O O . LYS A 1 80 ? 61.643 6.805 -31.080 1.00 17.72 102 LYS A O 1
ATOM 600 N N . SER A 1 81 ? 59.512 7.545 -30.997 1.00 16.35 103 SER A N 1
ATOM 601 C CA A SER A 1 81 ? 59.347 7.655 -32.447 0.58 13.62 103 SER A CA 1
ATOM 602 C CA B SER A 1 81 ? 59.401 7.648 -32.457 0.42 25.75 103 SER A CA 1
ATOM 603 C C . SER A 1 81 ? 59.555 9.084 -32.954 1.00 17.85 103 SER A C 1
ATOM 604 O O . SER A 1 81 ? 59.247 9.391 -34.118 1.00 19.33 103 SER A O 1
ATOM 609 N N . ALA A 1 82 ? 60.052 9.952 -32.076 1.00 16.19 104 ALA A N 1
ATOM 610 C CA . ALA A 1 82 ? 60.315 11.353 -32.418 1.00 16.26 104 ALA A CA 1
ATOM 611 C C . ALA A 1 82 ? 59.072 12.136 -32.840 1.00 15.23 104 ALA A C 1
ATOM 612 O O . ALA A 1 82 ? 59.170 13.062 -33.652 1.00 18.25 104 ALA A O 1
ATOM 614 N N . VAL A 1 83 ? 57.915 11.830 -32.252 1.00 15.59 105 VAL A N 1
ATOM 615 C CA . VAL A 1 83 ? 56.720 12.609 -32.590 1.00 15.90 105 VAL A CA 1
ATOM 616 C C . VAL A 1 83 ? 56.895 14.056 -32.168 1.00 15.20 105 VAL A C 1
ATOM 617 O O . VAL A 1 83 ? 57.524 14.362 -31.138 1.00 15.77 105 VAL A O 1
ATOM 621 N N . GLU A 1 84 ? 56.315 14.941 -32.967 1.00 16.31 106 GLU A N 1
ATOM 622 C CA . GLU A 1 84 ? 56.329 16.386 -32.759 1.00 16.28 106 GLU A CA 1
ATOM 623 C C . GLU A 1 84 ? 54.989 16.854 -32.193 1.00 17.44 106 GLU A C 1
ATOM 624 O O . GLU A 1 84 ? 54.877 17.962 -31.655 1.00 16.66 106 GLU A O 1
ATOM 630 N N . HIS A 1 85 ? 53.957 16.031 -32.350 1.00 15.81 107 HIS A N 1
ATOM 631 C CA . HIS A 1 85 ? 52.645 16.357 -31.782 1.00 14.71 107 HIS A CA 1
ATOM 632 C C . HIS A 1 85 ? 51.887 15.074 -31.455 1.00 14.50 107 HIS A C 1
ATOM 633 O O . HIS A 1 85 ? 52.223 14.003 -31.964 1.00 16.06 107 HIS A O 1
ATOM 640 N N . LEU A 1 86 ? 50.871 15.194 -30.606 1.00 14.93 108 LEU A N 1
ATOM 641 C CA . LEU A 1 86 ? 49.940 14.115 -30.296 1.00 15.85 108 LEU A CA 1
ATOM 642 C C . LEU A 1 86 ? 48.541 14.691 -30.304 1.00 14.08 108 LEU A C 1
ATOM 643 O O . LEU A 1 86 ? 48.344 15.857 -29.942 1.00 16.05 108 LEU A O 1
ATOM 648 N N . THR A 1 87 ? 47.573 13.882 -30.712 1.00 14.65 109 THR A N 1
ATOM 649 C CA . THR A 1 87 ? 46.190 14.318 -30.761 1.00 15.13 109 THR A CA 1
ATOM 650 C C . THR A 1 87 ? 45.327 13.367 -29.947 1.00 15.42 109 THR A C 1
ATOM 651 O O . THR A 1 87 ? 45.206 12.193 -30.287 1.00 15.78 109 THR A O 1
ATOM 655 N N . PHE A 1 88 ? 44.735 13.882 -28.870 1.00 15.15 110 PHE A N 1
ATOM 656 C CA . PHE A 1 88 ? 43.771 13.136 -28.061 1.00 14.63 110 PHE A CA 1
ATOM 657 C C . PHE A 1 88 ? 42.367 13.334 -28.599 1.00 16.27 110 PHE A C 1
ATOM 658 O O . PHE A 1 88 ? 42.022 14.413 -29.092 1.00 15.97 110 PHE A O 1
ATOM 666 N N . THR A 1 89 ? 41.551 12.292 -28.482 1.00 18.44 111 THR A N 1
ATOM 667 C CA . THR A 1 89 ? 40.186 12.312 -28.990 1.00 18.28 111 THR A CA 1
ATOM 668 C C . THR A 1 89 ? 39.189 12.230 -27.845 1.00 18.06 111 THR A C 1
ATOM 669 O O . THR A 1 89 ? 39.571 12.097 -26.681 1.00 19.55 111 THR A O 1
ATOM 673 N N . ALA A 1 90 ? 37.905 12.281 -28.191 1.00 19.50 112 ALA A N 1
ATOM 674 C CA . ALA A 1 90 ? 36.840 12.407 -27.206 1.00 20.33 112 ALA A CA 1
ATOM 675 C C . ALA A 1 90 ? 36.758 11.257 -26.200 1.00 19.84 112 ALA A C 1
ATOM 676 O O . ALA A 1 90 ? 36.273 11.451 -25.080 1.00 22.03 112 ALA A O 1
ATOM 678 N N . ASN A 1 91 ? 37.210 10.066 -26.583 1.00 18.30 113 ASN A N 1
ATOM 679 C CA . ASN A 1 91 ? 37.165 8.928 -25.660 1.00 20.25 113 ASN A CA 1
ATOM 680 C C . ASN A 1 91 ? 38.480 8.731 -24.891 1.00 19.67 113 ASN A C 1
ATOM 681 O O . ASN A 1 91 ? 38.674 7.696 -24.238 1.00 21.53 113 ASN A O 1
ATOM 686 N N . GLY A 1 92 ? 39.377 9.709 -24.994 1.00 16.48 114 GLY A N 1
ATOM 687 C CA . GLY A 1 92 ? 40.624 9.666 -24.247 1.00 17.87 114 GLY A CA 1
ATOM 688 C C . GLY A 1 92 ? 41.778 9.022 -24.994 1.00 16.91 114 GLY A C 1
ATOM 689 O O . GLY A 1 92 ? 42.930 9.133 -24.567 1.00 17.43 114 GLY A O 1
ATOM 690 N N . THR A 1 93 ? 41.488 8.348 -26.106 1.00 15.31 115 THR A N 1
ATOM 691 C CA . THR A 1 93 ? 42.537 7.696 -26.880 1.00 15.29 115 THR A CA 1
ATOM 692 C C . THR A 1 93 ? 43.254 8.681 -27.793 1.00 16.90 115 THR A C 1
ATOM 693 O O . THR A 1 93 ? 42.699 9.710 -28.202 1.00 16.60 115 THR A O 1
ATOM 697 N N . LEU A 1 94 ? 44.502 8.365 -28.112 1.00 14.34 116 LEU A N 1
ATOM 698 C CA . LEU A 1 94 ? 45.227 9.112 -29.130 1.00 16.14 116 LEU A CA 1
ATOM 699 C C . LEU A 1 94 ? 44.817 8.631 -30.507 1.00 15.88 116 LEU A C 1
ATOM 700 O O . LEU A 1 94 ? 44.438 7.475 -30.675 1.00 16.81 116 LEU A O 1
ATOM 705 N N . VAL A 1 95 ? 44.924 9.510 -31.494 1.00 15.75 117 VAL A N 1
ATOM 706 C CA . VAL A 1 95 ? 44.823 9.092 -32.888 1.00 16.48 117 VAL A CA 1
ATOM 707 C C . VAL A 1 95 ? 46.154 9.380 -33.575 1.00 17.34 117 VAL A C 1
ATOM 708 O O . VAL A 1 95 ? 46.576 10.527 -33.660 1.00 17.77 117 VAL A O 1
ATOM 712 N N . PRO A 1 96 ? 46.860 8.329 -34.019 1.00 18.07 118 PRO A N 1
ATOM 713 C CA . PRO A 1 96 ? 46.565 6.899 -33.869 1.00 16.65 118 PRO A CA 1
ATOM 714 C C . PRO A 1 96 ? 46.854 6.441 -32.435 1.00 16.33 118 PRO A C 1
ATOM 715 O O . PRO A 1 96 ? 47.652 7.066 -31.738 1.00 15.98 118 PRO A O 1
ATOM 719 N N . PRO A 1 97 ? 46.222 5.343 -31.998 1.00 15.49 119 PRO A N 1
ATOM 720 C CA . PRO A 1 97 ? 46.386 4.874 -30.616 1.00 16.71 119 PRO A CA 1
ATOM 721 C C . PRO A 1 97 ? 47.647 4.040 -30.445 1.00 17.08 119 PRO A C 1
ATOM 722 O O . PRO A 1 97 ? 47.606 2.902 -29.984 1.00 19.09 119 PRO A O 1
ATOM 726 N N . THR A 1 98 ? 48.769 4.629 -30.830 1.00 16.50 120 THR A N 1
ATOM 727 C CA . THR A 1 98 ? 50.060 3.978 -30.744 1.00 17.02 120 THR A CA 1
ATOM 728 C C . THR A 1 98 ? 50.671 4.252 -29.375 1.00 15.75 120 THR A C 1
ATOM 729 O O . THR A 1 98 ? 50.637 5.385 -28.888 1.00 16.11 120 THR A O 1
ATOM 733 N N . GLU A 1 99 ? 51.201 3.219 -28.734 1.00 16.95 121 GLU A N 1
ATOM 734 C CA . GLU A 1 99 ? 51.906 3.410 -27.468 1.00 17.48 121 GLU A CA 1
ATOM 735 C C . GLU A 1 99 ? 53.029 4.420 -27.629 1.00 15.76 121 GLU A C 1
ATOM 736 O O . GLU A 1 99 ? 53.814 4.346 -28.568 1.00 17.74 121 GLU A O 1
ATOM 742 N N . ARG A 1 100 ? 53.097 5.372 -26.709 1.00 15.25 122 ARG A N 1
ATOM 743 C CA . ARG A 1 100 ? 54.135 6.394 -26.733 1.00 13.16 122 ARG A CA 1
ATOM 744 C C . ARG A 1 100 ? 55.020 6.274 -25.498 1.00 14.32 122 ARG A C 1
ATOM 745 O O . ARG A 1 100 ? 54.566 5.890 -24.416 1.00 15.41 122 ARG A O 1
ATOM 753 N N . THR A 1 101 ? 56.291 6.601 -25.681 1.00 14.59 123 THR A N 1
ATOM 754 C CA . THR A 1 101 ? 57.274 6.518 -24.612 1.00 14.19 123 THR A CA 1
ATOM 755 C C . THR A 1 101 ? 58.145 7.750 -24.678 1.00 14.72 123 THR A C 1
ATOM 756 O O . THR A 1 101 ? 58.881 7.942 -25.649 1.00 14.93 123 THR A O 1
ATOM 760 N N . PHE A 1 102 ? 58.068 8.591 -23.647 1.00 14.41 124 PHE A N 1
ATOM 761 C CA . PHE A 1 102 ? 58.933 9.760 -23.524 1.00 14.03 124 PHE A CA 1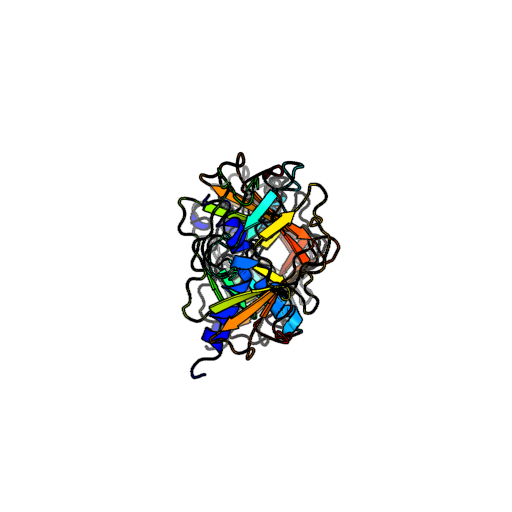
ATOM 762 C C . PHE A 1 102 ? 60.083 9.471 -22.574 1.00 14.39 124 PHE A C 1
ATOM 763 O O . PHE A 1 102 ? 59.873 8.969 -21.469 1.00 16.01 124 PHE A O 1
ATOM 771 N N . ALA A 1 103 ? 61.295 9.795 -23.014 1.00 13.05 125 ALA A N 1
ATOM 772 C CA . ALA A 1 103 ? 62.471 9.735 -22.157 1.00 14.48 125 ALA A CA 1
ATOM 773 C C . ALA A 1 103 ? 62.797 11.134 -21.694 1.00 15.83 125 ALA A C 1
ATOM 774 O O . ALA A 1 103 ? 63.028 12.029 -22.529 1.00 17.02 125 ALA A O 1
ATOM 776 N N . ILE A 1 104 ? 62.835 11.335 -20.380 1.00 15.16 126 ILE A N 1
ATOM 777 C CA . ILE A 1 104 ? 63.205 12.627 -19.810 1.00 15.95 126 ILE A CA 1
ATOM 778 C C . ILE A 1 104 ? 64.607 12.430 -19.249 1.00 15.69 126 ILE A C 1
ATOM 779 O O . ILE A 1 104 ? 64.820 11.644 -18.308 1.00 17.58 126 ILE A O 1
ATOM 784 N N . CYS A 1 105 ? 65.585 13.103 -19.858 1.00 16.74 127 CYS A N 1
ATOM 785 C CA . CYS A 1 105 ? 66.985 12.912 -19.508 1.00 17.18 127 CYS A CA 1
ATOM 786 C C . CYS A 1 105 ? 67.659 14.203 -19.121 1.00 18.43 127 CYS A C 1
ATOM 787 O O . CYS A 1 105 ? 67.235 15.289 -19.512 1.00 19.78 127 CYS A O 1
ATOM 790 N N . GLN A 1 106 ? 68.723 14.070 -18.347 1.00 18.41 128 GLN A N 1
ATOM 791 C CA . GLN A 1 106 ? 69.631 15.172 -18.092 1.00 17.71 128 GLN A CA 1
ATOM 792 C C . GLN A 1 106 ? 70.943 14.923 -18.838 1.00 19.43 128 GLN A C 1
ATOM 793 O O . GLN A 1 106 ? 71.475 13.808 -18.824 1.00 21.13 128 GLN A O 1
ATOM 795 N N . ASN A 1 107 ? 71.438 15.957 -19.513 1.00 27.18 129 ASN A N 1
ATOM 796 C CA . ASN A 1 107 ? 72.733 15.898 -20.190 1.00 29.10 129 ASN A CA 1
ATOM 797 C C . ASN A 1 107 ? 72.856 14.815 -21.264 1.00 28.52 129 ASN A C 1
ATOM 798 O O . ASN A 1 107 ? 73.961 14.337 -21.534 1.00 32.26 129 ASN A O 1
ATOM 803 N N . GLY A 1 108 ? 71.731 14.438 -21.868 1.00 27.52 130 GLY A N 1
ATOM 804 C CA . GLY A 1 108 ? 71.729 13.477 -22.958 1.00 31.90 130 GLY A CA 1
ATOM 805 C C . GLY A 1 108 ? 72.119 12.063 -22.566 1.00 32.52 130 GLY A C 1
ATOM 806 O O . GLY A 1 108 ? 72.440 11.238 -23.426 1.00 38.19 130 GLY A O 1
ATOM 807 N N . LYS A 1 109 ? 72.085 11.782 -21.268 1.00 26.32 131 LYS A N 1
ATOM 808 C CA . LYS A 1 109 ? 72.436 10.460 -20.759 1.00 29.68 131 LYS A CA 1
ATOM 809 C C . LYS A 1 109 ? 71.236 9.884 -20.028 1.00 24.67 131 LYS A C 1
ATOM 810 O O . LYS A 1 109 ? 70.431 10.626 -19.468 1.00 23.46 131 LYS A O 1
ATOM 813 N N . THR A 1 110 ? 71.100 8.562 -20.034 1.00 24.68 132 THR A N 1
ATOM 814 C CA . THR A 1 110 ? 69.944 7.934 -19.415 1.00 23.50 132 THR A CA 1
ATOM 815 C C . THR A 1 110 ? 70.068 7.763 -17.897 1.00 27.26 132 THR A C 1
ATOM 816 O O . THR A 1 110 ? 69.089 7.348 -17.269 1.00 25.24 132 THR A O 1
ATOM 820 N N . ASP A 1 111 ? 71.241 8.071 -17.317 1.00 26.57 133 ASP A N 1
ATOM 821 C CA . ASP A 1 111 ? 71.455 7.930 -15.863 1.00 31.50 133 ASP A CA 1
ATOM 822 C C . ASP A 1 111 ? 70.424 8.739 -15.098 1.00 26.84 133 ASP A C 1
ATOM 823 O O . ASP A 1 111 ? 70.376 9.967 -15.223 1.00 28.06 133 ASP A O 1
ATOM 828 N N . GLY A 1 112 ? 69.599 8.052 -14.313 1.00 25.84 134 GLY A N 1
ATOM 829 C CA . GLY A 1 112 ? 68.572 8.715 -13.534 1.00 26.39 134 GLY A CA 1
ATOM 830 C C . GLY A 1 112 ? 67.430 9.235 -14.387 1.00 22.07 134 GLY A C 1
ATOM 831 O O . GLY A 1 112 ? 66.563 9.952 -13.884 1.00 23.21 134 GLY A O 1
ATOM 832 N N . GLY A 1 113 ? 67.418 8.889 -15.671 1.00 20.08 135 GLY A N 1
ATOM 833 C CA . GLY A 1 113 ? 66.378 9.361 -16.559 1.00 17.27 135 GLY A CA 1
ATOM 834 C C . GLY A 1 113 ? 65.016 8.811 -16.189 1.00 16.48 135 GLY A C 1
ATOM 835 O O . GLY A 1 113 ? 64.902 7.803 -15.497 1.00 17.57 135 GLY A O 1
ATOM 836 N N . ARG A 1 114 ? 63.965 9.465 -16.666 1.00 16.91 136 ARG A N 1
ATOM 837 C CA . ARG A 1 114 ? 62.608 9.042 -16.338 1.00 16.17 136 ARG A CA 1
ATOM 838 C C . ARG A 1 114 ? 61.851 8.668 -17.598 1.00 16.51 136 ARG A C 1
ATOM 839 O O . ARG A 1 114 ? 62.182 9.121 -18.699 1.00 17.36 136 ARG A O 1
ATOM 847 N N . VAL A 1 115 ? 60.828 7.843 -17.427 1.00 14.82 137 VAL A N 1
ATOM 848 C CA . VAL A 1 115 ? 59.998 7.386 -18.537 1.00 15.17 137 VAL A CA 1
ATOM 849 C C . VAL A 1 115 ? 58.564 7.797 -18.267 1.00 14.75 137 VAL A C 1
ATOM 850 O O . VAL A 1 115 ? 58.024 7.530 -17.190 1.00 16.23 137 VAL A O 1
ATOM 854 N N . LEU A 1 116 ? 57.958 8.465 -19.237 1.00 15.05 138 LEU A N 1
ATOM 855 C CA . LEU A 1 116 ? 56.543 8.785 -19.185 1.00 15.23 138 LEU A CA 1
ATOM 856 C C . LEU A 1 116 ? 55.891 8.055 -20.350 1.00 15.98 138 LEU A C 1
ATOM 857 O O . LEU A 1 116 ? 56.286 8.232 -21.510 1.00 18.04 138 LEU A O 1
ATOM 862 N N . SER A 1 117 ? 54.919 7.207 -20.034 1.00 14.46 139 SER A N 1
ATOM 863 C CA A SER A 1 117 ? 54.289 6.351 -21.033 0.54 15.54 139 SER A CA 1
ATOM 864 C CA B SER A 1 117 ? 54.289 6.347 -21.030 0.46 15.46 139 SER A CA 1
ATOM 865 C C . SER A 1 117 ? 52.858 6.768 -21.336 1.00 13.87 139 SER A C 1
ATOM 866 O O . SER A 1 117 ? 52.161 7.327 -20.475 1.00 15.90 139 SER A O 1
ATOM 871 N N . ILE A 1 118 ? 52.420 6.503 -22.565 1.00 14.57 140 ILE A N 1
ATOM 872 C CA . ILE A 1 118 ? 51.016 6.641 -22.930 1.00 14.63 140 ILE A CA 1
ATOM 873 C C . ILE A 1 118 ? 50.583 5.302 -23.499 1.00 15.30 140 ILE A C 1
ATOM 874 O O . ILE A 1 118 ? 51.126 4.825 -24.496 1.00 15.82 140 ILE A O 1
ATOM 879 N N . SER A 1 119 ? 49.621 4.668 -22.838 1.00 14.34 141 SER A N 1
ATOM 880 C CA . SER A 1 119 ? 49.150 3.351 -23.239 1.00 14.63 141 SER A CA 1
ATOM 881 C C . SER A 1 119 ? 48.298 3.404 -24.510 1.00 15.25 141 SER A C 1
ATOM 882 O O . SER A 1 119 ? 47.947 4.482 -24.991 1.00 15.90 141 SER A O 1
ATOM 885 N N . GLN A 1 120 ? 47.948 2.242 -25.044 1.00 17.49 142 GLN A N 1
ATOM 886 C CA . GLN A 1 120 ? 47.065 2.181 -26.209 1.00 16.83 142 GLN A CA 1
ATOM 887 C C . GLN A 1 120 ? 45.692 2.796 -25.944 1.00 16.91 142 GLN A C 1
ATOM 888 O O . GLN A 1 120 ? 45.008 3.208 -26.873 1.00 19.12 142 GLN A O 1
ATOM 894 N N . ALA A 1 121 ? 45.298 2.876 -24.676 1.00 18.76 143 ALA A N 1
ATOM 895 C CA . ALA A 1 121 ? 44.037 3.516 -24.303 1.00 19.35 143 ALA A CA 1
ATOM 896 C C . ALA A 1 121 ? 44.177 5.032 -24.133 1.00 20.67 143 ALA A C 1
ATOM 897 O O . ALA A 1 121 ? 43.181 5.721 -23.900 1.00 20.46 143 ALA A O 1
ATOM 899 N N . GLY A 1 122 ? 45.399 5.550 -24.213 1.00 16.50 144 GLY A N 1
ATOM 900 C CA . GLY A 1 122 ? 45.616 6.983 -24.089 1.00 17.23 144 GLY A CA 1
ATOM 901 C C . GLY A 1 122 ? 45.956 7.405 -22.675 1.00 18.81 144 GLY A C 1
ATOM 902 O O . GLY A 1 122 ? 46.148 8.596 -22.417 1.00 19.02 144 GLY A O 1
ATOM 903 N N . ARG A 1 123 ? 46.028 6.447 -21.757 1.00 16.68 145 ARG A N 1
ATOM 904 C CA . ARG A 1 123 ? 46.364 6.764 -20.364 1.00 18.27 145 ARG A CA 1
ATOM 905 C C . ARG A 1 123 ? 47.837 7.120 -20.190 1.00 17.24 145 ARG A C 1
ATOM 906 O O . ARG A 1 123 ? 48.728 6.410 -20.671 1.00 16.65 145 ARG A O 1
ATOM 908 N N . ILE A 1 124 ? 48.078 8.236 -19.517 1.00 16.71 146 ILE A N 1
ATOM 909 C CA . ILE A 1 124 ? 49.415 8.792 -19.356 1.00 15.24 146 ILE A CA 1
ATOM 910 C C . ILE A 1 124 ? 49.931 8.452 -17.967 1.00 16.80 146 ILE A C 1
ATOM 911 O O . ILE A 1 124 ? 49.250 8.714 -16.983 1.00 18.05 146 ILE A O 1
ATOM 916 N N . GLN A 1 125 ? 51.126 7.871 -17.879 1.00 15.90 147 GLN A N 1
ATOM 917 C CA . GLN A 1 125 ? 51.672 7.470 -16.587 1.00 17.33 147 GLN A CA 1
ATOM 918 C C . GLN A 1 125 ? 53.164 7.736 -16.493 1.00 15.90 147 GLN A C 1
ATOM 919 O O . GLN A 1 125 ? 53.942 7.297 -17.355 1.00 15.75 147 GLN A O 1
ATOM 925 N N . LEU A 1 126 ? 53.559 8.444 -15.444 1.00 17.01 148 LEU A N 1
ATOM 926 C CA . LEU A 1 126 ? 54.965 8.557 -15.096 1.00 16.78 148 LEU A CA 1
ATOM 927 C C . LEU A 1 126 ? 55.390 7.246 -14.460 1.00 17.30 148 LEU A C 1
ATOM 928 O O . LEU A 1 126 ? 54.821 6.833 -13.444 1.00 19.80 148 LEU A O 1
ATOM 933 N N . GLU A 1 127 ? 56.350 6.572 -15.084 1.00 16.47 149 GLU A N 1
ATOM 934 C CA . GLU A 1 127 ? 56.846 5.295 -14.585 1.00 16.67 149 GLU A CA 1
ATOM 935 C C . GLU A 1 127 ? 57.671 5.517 -13.324 1.00 18.69 149 GLU A C 1
ATOM 936 O O . GLU A 1 127 ? 58.260 6.593 -13.149 1.00 17.92 149 GLU A O 1
ATOM 942 N N . PRO A 1 128 ? 57.723 4.511 -12.439 1.00 18.07 150 PRO A N 1
ATOM 943 C CA . PRO A 1 128 ? 58.452 4.669 -11.178 1.00 19.30 150 PRO A CA 1
ATOM 944 C C . PRO A 1 128 ? 59.916 4.990 -11.408 1.00 18.54 150 PRO A C 1
ATOM 945 O O . PRO A 1 128 ? 60.461 4.690 -12.479 1.00 18.87 150 PRO A O 1
ATOM 949 N N . SER A 1 129 ? 60.558 5.567 -10.398 1.00 19.37 151 SER A N 1
ATOM 950 C CA . SER A 1 129 ? 61.931 6.033 -10.546 1.00 21.00 151 SER A CA 1
ATOM 951 C C . SER A 1 129 ? 62.929 4.910 -10.834 1.00 21.19 151 SER A C 1
ATOM 952 O O . SER A 1 129 ? 64.012 5.162 -11.355 1.00 25.51 151 SER A O 1
ATOM 955 N N . SER A 1 130 ? 62.560 3.675 -10.508 1.00 20.35 152 SER A N 1
ATOM 956 C CA . SER A 1 130 ? 63.394 2.514 -10.806 1.00 21.15 152 SER A CA 1
ATOM 957 C C . SER A 1 130 ? 63.479 2.235 -12.305 1.00 22.23 152 SER A C 1
ATOM 958 O O . SER A 1 130 ? 64.361 1.497 -12.752 1.00 25.57 152 SER A O 1
ATOM 961 N N . LYS A 1 131 ? 62.565 2.813 -13.079 1.00 22.10 153 LYS A N 1
ATOM 962 C CA . LYS A 1 131 ? 62.541 2.603 -14.522 1.00 21.03 153 LYS A CA 1
ATOM 963 C C . LYS A 1 131 ? 63.226 3.757 -15.255 1.00 20.56 153 LYS A C 1
ATOM 964 O O . LYS A 1 131 ? 62.727 4.889 -15.259 1.00 21.47 153 LYS A O 1
ATOM 967 N N . ALA A 1 132 ? 64.368 3.470 -15.872 1.00 21.22 154 ALA A N 1
ATOM 968 C CA . ALA A 1 132 ? 65.096 4.459 -16.661 1.00 19.12 154 ALA A CA 1
ATOM 969 C C . ALA A 1 132 ? 64.850 4.188 -18.146 1.00 19.76 154 ALA A C 1
ATOM 970 O O . ALA A 1 132 ? 64.580 3.051 -18.533 1.00 21.99 154 ALA A O 1
ATOM 972 N N . PRO A 1 133 ? 64.942 5.228 -18.990 1.00 18.21 155 PRO A N 1
ATOM 973 C CA . PRO A 1 133 ? 64.724 5.007 -20.423 1.00 19.05 155 PRO A CA 1
ATOM 974 C C . PRO A 1 133 ? 65.843 4.194 -21.045 1.00 19.71 155 PRO A C 1
ATOM 975 O O . PRO A 1 133 ? 66.966 4.189 -20.529 1.00 20.65 155 PRO A O 1
ATOM 979 N N . GLN A 1 134 ? 65.526 3.514 -22.143 1.00 20.26 156 GLN A N 1
ATOM 980 C CA . GLN A 1 134 ? 66.506 2.692 -22.835 1.00 22.50 156 GLN A CA 1
ATOM 981 C C . GLN A 1 134 ? 67.435 3.583 -23.634 1.00 21.98 156 GLN A C 1
ATOM 982 O O . GLN A 1 134 ? 68.561 3.197 -23.971 1.00 23.92 156 GLN A O 1
ATOM 984 N N . SER A 1 135 ? 66.940 4.779 -23.928 1.00 21.01 157 SER A N 1
ATOM 985 C CA . SER A 1 135 ? 67.637 5.768 -24.730 1.00 18.47 157 SER A CA 1
ATOM 986 C C . SER A 1 135 ? 67.023 7.115 -24.415 1.00 18.75 157 SER A C 1
ATOM 987 O O . SER A 1 135 ? 65.885 7.179 -23.973 1.00 20.07 157 SER A O 1
ATOM 990 N N . CYS A 1 136 ? 67.764 8.191 -24.645 1.00 17.91 158 CYS A N 1
ATOM 991 C CA . CYS A 1 136 ? 67.188 9.530 -24.513 1.00 18.30 158 CYS A CA 1
ATOM 992 C C . CYS A 1 136 ? 66.530 9.995 -25.808 1.00 18.69 158 CYS A C 1
ATOM 993 O O . CYS A 1 136 ? 65.932 11.068 -25.856 1.00 18.80 158 CYS A O 1
ATOM 996 N N . TYR A 1 137 ? 66.637 9.169 -26.848 1.00 18.58 159 TYR A N 1
ATOM 997 C CA . TYR A 1 137 ? 66.025 9.433 -28.150 1.00 18.60 159 TYR A CA 1
ATOM 998 C C . TYR A 1 137 ? 66.394 10.813 -28.682 1.00 19.40 159 TYR A C 1
ATOM 999 O O . TYR A 1 137 ? 65.590 11.497 -29.317 1.00 18.54 159 TYR A O 1
ATOM 1009 N N . PRO B 1 4 ? 39.720 31.942 31.307 1.00 50.74 26 PRO B N 1
ATOM 1010 C CA . PRO B 1 4 ? 38.673 32.870 31.750 1.00 51.20 26 PRO B CA 1
ATOM 1011 C C . PRO B 1 4 ? 37.370 32.158 32.100 1.00 48.51 26 PRO B C 1
ATOM 1012 O O . PRO B 1 4 ? 36.585 32.703 32.870 1.00 49.09 26 PRO B O 1
ATOM 1016 N N . PHE B 1 5 ? 37.154 30.963 31.552 1.00 46.10 27 PHE B N 1
ATOM 1017 C CA . PHE B 1 5 ? 35.902 30.229 31.755 1.00 43.95 27 PHE B CA 1
ATOM 1018 C C . PHE B 1 5 ? 35.573 29.986 33.225 1.00 43.80 27 PHE B C 1
ATOM 1019 O O . PHE B 1 5 ? 34.460 30.265 33.673 1.00 44.19 27 PHE B O 1
ATOM 1027 N N . THR B 1 6 ? 36.537 29.439 33.961 1.00 43.80 28 THR B N 1
ATOM 1028 C CA . THR B 1 6 ? 36.314 29.055 35.353 1.00 50.76 28 THR B CA 1
ATOM 1029 C C . THR B 1 6 ? 36.093 30.257 36.264 1.00 46.70 28 THR B C 1
ATOM 1030 O O . THR B 1 6 ? 35.462 30.139 37.317 1.00 47.63 28 THR B O 1
ATOM 1034 N N . GLU B 1 7 ? 36.613 31.411 35.857 1.00 48.32 29 GLU B N 1
ATOM 1035 C CA . GLU B 1 7 ? 36.392 32.648 36.596 1.00 51.02 29 GLU B CA 1
ATOM 1036 C C . GLU B 1 7 ? 34.997 33.193 36.318 1.00 51.47 29 GLU B C 1
ATOM 1037 O O . GLU B 1 7 ? 34.402 33.874 37.157 1.00 53.67 29 GLU B O 1
ATOM 1039 N N . ARG B 1 8 ? 34.474 32.881 35.137 1.00 49.85 30 ARG B N 1
ATOM 1040 C CA . ARG B 1 8 ? 33.208 33.452 34.697 1.00 55.99 30 ARG B CA 1
ATOM 1041 C C . ARG B 1 8 ? 32.022 32.483 34.768 1.00 60.67 30 ARG B C 1
ATOM 1042 O O . ARG B 1 8 ? 30.874 32.904 34.630 1.00 50.70 30 ARG B O 1
ATOM 1044 N N . ASN B 1 9 ? 32.298 31.196 34.976 1.00 47.04 31 ASN B N 1
ATOM 1045 C CA . ASN B 1 9 ? 31.245 30.206 35.221 1.00 42.75 31 ASN B CA 1
ATOM 1046 C C . ASN B 1 9 ? 31.415 29.587 36.600 1.00 37.99 31 ASN B C 1
ATOM 1047 O O . ASN B 1 9 ? 31.765 28.410 36.727 1.00 31.19 31 ASN B O 1
ATOM 1052 N N . GLU B 1 10 ? 31.145 30.387 37.627 1.00 29.90 32 GLU B N 1
ATOM 1053 C CA . GLU B 1 10 ? 31.540 30.071 38.995 1.00 29.83 32 GLU B CA 1
ATOM 1054 C C . GLU B 1 10 ? 30.899 28.812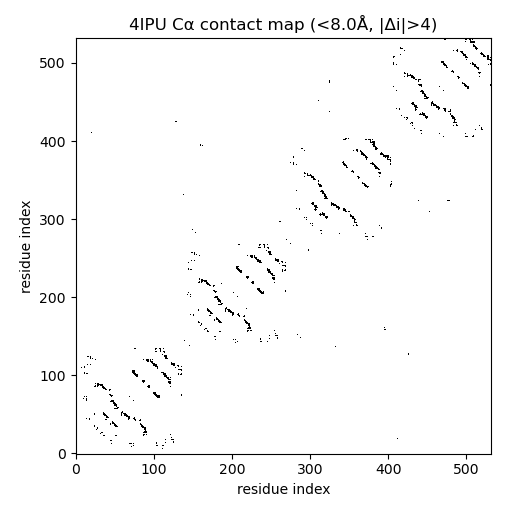 39.575 1.00 26.04 32 GLU B C 1
ATOM 1055 O O . GLU B 1 10 ? 31.573 28.036 40.249 1.00 24.18 32 GLU B O 1
ATOM 1058 N N . LEU B 1 11 ? 29.608 28.613 39.327 1.00 25.79 33 LEU B N 1
ATOM 1059 C CA . LEU B 1 11 ? 28.936 27.412 39.827 1.00 21.59 33 LEU B CA 1
ATOM 1060 C C . LEU B 1 11 ? 29.520 26.155 39.193 1.00 21.88 33 LEU B C 1
ATOM 1061 O O . LEU B 1 11 ? 29.793 25.174 39.880 1.00 20.10 33 LEU B O 1
ATOM 1066 N N . GLN B 1 12 ? 29.715 26.187 37.880 1.00 23.04 34 GLN B N 1
ATOM 1067 C CA . GLN B 1 12 ? 30.291 25.048 37.174 1.00 21.00 34 GLN B CA 1
ATOM 1068 C C . GLN B 1 12 ? 31.678 24.704 37.701 1.00 23.14 34 GLN B C 1
ATOM 1069 O O . GLN B 1 12 ? 31.982 23.540 37.969 1.00 20.57 34 GLN B O 1
ATOM 1075 N N . SER B 1 13 ? 32.519 25.720 37.842 1.00 22.81 35 SER B N 1
ATOM 1076 C CA . SER B 1 13 ? 33.870 25.530 38.346 1.00 22.26 35 SER B CA 1
ATOM 1077 C C . SER B 1 13 ? 33.869 24.963 39.759 1.00 23.06 35 SER B C 1
ATOM 1078 O O . SER B 1 13 ? 34.615 24.034 40.061 1.00 20.84 35 SER B O 1
ATOM 1081 N N . ALA B 1 14 ? 33.026 25.520 40.626 1.00 22.16 36 ALA B N 1
ATOM 1082 C CA . ALA B 1 14 ? 32.963 25.053 42.006 1.00 18.96 36 ALA B CA 1
ATOM 1083 C C . ALA B 1 14 ? 32.484 23.615 42.072 1.00 18.17 36 ALA B C 1
ATOM 1084 O O . ALA B 1 14 ? 33.010 22.808 42.831 1.00 17.16 36 ALA B O 1
ATOM 1086 N N . ALA B 1 15 ? 31.461 23.300 41.289 1.00 18.19 37 ALA B N 1
ATOM 1087 C CA . ALA B 1 15 ? 30.973 21.926 41.238 1.00 17.68 37 ALA B CA 1
ATOM 1088 C C . ALA B 1 15 ? 32.054 20.963 40.752 1.00 16.47 37 ALA B C 1
ATOM 1089 O O . ALA B 1 15 ? 32.201 19.867 41.289 1.00 16.80 37 ALA B O 1
ATOM 1091 N N . GLU B 1 16 ? 32.835 21.381 39.761 1.00 17.11 38 GLU B N 1
ATOM 1092 C CA . GLU B 1 16 ? 33.956 20.573 39.288 1.00 17.29 38 GLU B CA 1
ATOM 1093 C C . GLU B 1 16 ? 35.016 20.366 40.369 1.00 16.97 38 GLU B C 1
ATOM 1094 O O . GLU B 1 16 ? 35.566 19.269 40.493 1.00 16.60 38 GLU B O 1
ATOM 1100 N N . GLU B 1 17 ? 35.304 21.413 41.148 1.00 17.33 39 GLU B N 1
ATOM 1101 C CA . GLU B 1 17 ? 36.297 21.298 42.216 1.00 17.35 39 GLU B CA 1
ATOM 1102 C C . GLU B 1 17 ? 35.823 20.340 43.300 1.00 16.15 39 GLU B C 1
ATOM 1103 O O . GLU B 1 17 ? 36.587 19.491 43.775 1.00 17.26 39 GLU B O 1
ATOM 1109 N N . LEU B 1 18 ? 34.551 20.444 43.682 1.00 16.34 40 LEU B N 1
ATOM 1110 C CA . LEU B 1 18 ? 34.019 19.543 44.697 1.00 15.85 40 LEU B CA 1
ATOM 1111 C C . LEU B 1 18 ? 34.020 18.109 44.181 1.00 15.08 40 LEU B C 1
ATOM 1112 O O . LEU B 1 18 ? 34.430 17.195 44.904 1.00 15.30 40 LEU B O 1
ATOM 1117 N N . ASN B 1 19 ? 33.588 17.909 42.936 1.00 14.46 41 ASN B N 1
ATOM 1118 C CA . ASN B 1 19 ? 33.679 16.608 42.305 1.00 14.36 41 ASN B CA 1
ATOM 1119 C C . ASN B 1 19 ? 35.109 16.067 42.362 1.00 16.43 41 ASN B C 1
ATOM 1120 O O . ASN B 1 19 ? 35.330 14.932 42.782 1.00 16.52 41 ASN B O 1
ATOM 1125 N N . ALA B 1 20 ? 36.084 16.888 41.981 1.00 15.11 42 ALA B N 1
ATOM 1126 C CA . ALA B 1 20 ? 37.474 16.431 41.961 1.00 15.55 42 ALA B CA 1
ATOM 1127 C C . ALA B 1 20 ? 37.956 15.980 43.343 1.00 14.98 42 ALA B C 1
ATOM 1128 O O . ALA B 1 20 ? 38.637 14.962 43.470 1.00 16.09 42 ALA B O 1
ATOM 1138 N N . LEU B 1 22 ? 36.087 14.976 46.009 1.00 15.81 44 LEU B N 1
ATOM 1139 C CA . LEU B 1 22 ? 35.388 13.731 46.348 1.00 15.58 44 LEU B CA 1
ATOM 1140 C C . LEU B 1 22 ? 35.957 12.532 45.601 1.00 15.40 44 LEU B C 1
ATOM 1141 O O . LEU B 1 22 ? 36.211 11.481 46.205 1.00 16.01 44 LEU B O 1
ATOM 1146 N N . GLN B 1 23 ? 36.149 12.675 44.292 1.00 15.92 45 GLN B N 1
ATOM 1147 C CA . GLN B 1 23 ? 36.689 11.580 43.485 1.00 15.74 45 GLN B CA 1
ATOM 1148 C C . GLN B 1 23 ? 38.088 11.184 43.955 1.00 16.61 45 GLN B C 1
ATOM 1149 O O . GLN B 1 23 ? 38.425 10.004 43.949 1.00 15.95 45 GLN B O 1
ATOM 1155 N N . TYR B 1 24 ? 38.895 12.169 44.348 1.00 16.70 46 TYR B N 1
ATOM 1156 C CA . TYR B 1 24 ? 40.257 11.914 44.818 1.00 16.73 46 TYR B CA 1
ATOM 1157 C C . TYR B 1 24 ? 40.253 11.106 46.114 1.00 16.35 46 TYR B C 1
ATOM 1158 O O . TYR B 1 24 ? 41.022 10.154 46.259 1.00 16.95 46 TYR B O 1
ATOM 1167 N N . ALA B 1 25 ? 39.381 11.468 47.046 1.00 16.08 47 ALA B N 1
ATOM 1168 C CA . ALA B 1 25 ? 39.251 10.723 48.295 1.00 16.49 47 ALA B CA 1
ATOM 1169 C C . ALA B 1 25 ? 38.866 9.277 48.016 1.00 15.81 47 ALA B C 1
ATOM 1170 O O . ALA B 1 25 ? 39.452 8.336 48.567 1.00 17.70 47 ALA B O 1
ATOM 1172 N N . ARG B 1 26 ? 37.886 9.089 47.150 1.00 18.07 48 ARG B N 1
ATOM 1173 C CA . ARG B 1 26 ? 37.436 7.745 46.842 1.00 15.37 48 ARG B CA 1
ATOM 1174 C C . ARG B 1 26 ? 38.513 6.944 46.125 1.00 19.10 48 ARG B C 1
ATOM 1175 O O . ARG B 1 26 ? 38.750 5.765 46.435 1.00 16.70 48 ARG B O 1
ATOM 1183 N N . SER B 1 27 ? 39.169 7.591 45.170 1.00 16.49 49 SER B N 1
ATOM 1184 C CA A SER B 1 27 ? 40.216 6.952 44.385 0.64 16.86 49 SER B CA 1
ATOM 1185 C CA B SER B 1 27 ? 40.217 6.947 44.385 0.36 17.21 49 SER B CA 1
ATOM 1186 C C . SER B 1 27 ? 41.379 6.489 45.258 1.00 17.45 49 SER B C 1
ATOM 1187 O O . SER B 1 27 ? 41.911 5.391 45.068 1.00 17.11 49 SER B O 1
ATOM 1192 N N . GLU B 1 28 ? 41.783 7.331 46.203 1.00 16.27 50 GLU B N 1
ATOM 1193 C CA . GLU B 1 28 ? 42.843 6.974 47.142 1.00 16.57 50 GLU B CA 1
ATOM 1194 C C . GLU B 1 28 ? 42.454 5.785 48.019 1.00 17.71 50 GLU B C 1
ATOM 1195 O O . GLU B 1 28 ? 43.299 4.935 48.320 1.00 17.99 50 GLU B O 1
ATOM 1201 N N . ALA B 1 29 ? 41.187 5.712 48.428 1.00 16.46 51 ALA B N 1
ATOM 1202 C CA . ALA B 1 29 ? 40.722 4.563 49.201 1.00 16.80 51 ALA B CA 1
ATOM 1203 C C . ALA B 1 29 ? 40.891 3.276 48.393 1.00 17.11 51 ALA B C 1
ATOM 1204 O O . ALA B 1 29 ? 41.358 2.244 48.909 1.00 17.14 51 ALA B O 1
ATOM 1206 N N . VAL B 1 30 ? 40.551 3.349 47.109 1.00 16.26 52 VAL B N 1
ATOM 1207 C CA . VAL B 1 30 ? 40.636 2.192 46.234 1.00 16.41 52 VAL B CA 1
ATOM 1208 C C . VAL B 1 30 ? 42.091 1.815 45.964 1.00 17.72 52 VAL B C 1
ATOM 1209 O O . VAL B 1 30 ? 42.459 0.647 46.074 1.00 20.88 52 VAL B O 1
ATOM 1213 N N . SER B 1 31 ? 42.926 2.801 45.635 1.00 17.84 53 SER B N 1
ATOM 1214 C CA . SER B 1 31 ? 44.325 2.505 45.325 1.00 18.29 53 SER B CA 1
ATOM 1215 C C . SER B 1 31 ? 45.128 2.051 46.551 1.00 18.90 53 SER B C 1
ATOM 1216 O O . SER B 1 31 ? 45.974 1.155 46.446 1.00 22.65 53 SER B O 1
ATOM 1219 N N . GLN B 1 32 ? 44.859 2.656 47.707 1.00 17.51 54 GLN B N 1
ATOM 1220 C CA . GLN B 1 32 ? 45.542 2.276 48.945 1.00 17.45 54 GLN B CA 1
ATOM 1221 C C . GLN B 1 32 ? 44.941 1.030 49.587 1.00 17.52 54 GLN B C 1
ATOM 1222 O O . GLN B 1 32 ? 45.540 0.441 50.483 1.00 19.42 54 GLN B O 1
ATOM 1228 N N . ARG B 1 33 ? 43.763 0.635 49.124 1.00 18.38 55 ARG B N 1
ATOM 1229 C CA . ARG B 1 33 ? 43.010 -0.464 49.734 1.00 18.85 55 ARG B CA 1
ATOM 1230 C C . ARG B 1 33 ? 42.818 -0.246 51.239 1.00 17.43 55 ARG B C 1
ATOM 1231 O O . ARG B 1 33 ? 43.007 -1.155 52.045 1.00 17.71 55 ARG B O 1
ATOM 1239 N N . ARG B 1 34 ? 42.420 0.967 51.608 1.00 16.62 56 ARG B N 1
ATOM 1240 C CA . ARG B 1 34 ? 42.107 1.280 52.997 1.00 16.09 56 ARG B CA 1
ATOM 1241 C C . ARG B 1 34 ? 41.271 2.549 53.009 1.00 16.61 56 ARG B C 1
ATOM 1242 O O . ARG B 1 34 ? 41.388 3.383 52.105 1.00 17.37 56 ARG B O 1
ATOM 1250 N N . ALA B 1 35 ? 40.451 2.712 54.039 1.00 15.68 57 ALA B N 1
ATOM 1251 C CA . ALA B 1 35 ? 39.470 3.790 54.060 1.00 14.77 57 ALA B CA 1
ATOM 1252 C C . ALA B 1 35 ? 40.110 5.174 54.070 1.00 15.69 57 ALA B C 1
ATOM 1253 O O . ALA B 1 35 ? 41.026 5.443 54.850 1.00 16.59 57 ALA B O 1
ATOM 1255 N N . ILE B 1 36 ? 39.621 6.043 53.184 1.00 15.42 58 ILE B N 1
ATOM 1256 C CA . ILE B 1 36 ? 40.082 7.429 53.097 1.00 16.14 58 ILE B CA 1
ATOM 1257 C C . ILE B 1 36 ? 38.865 8.321 53.212 1.00 13.56 58 ILE B C 1
ATOM 1258 O O . ILE B 1 36 ? 37.804 8.038 52.645 1.00 15.48 58 ILE B O 1
ATOM 1263 N N . SER B 1 37 ? 39.033 9.392 53.977 1.00 14.97 59 SER B N 1
ATOM 1264 C CA . SER B 1 37 ? 37.937 10.292 54.291 1.00 16.23 59 SER B CA 1
ATOM 1265 C C . SER B 1 37 ? 38.151 11.701 53.768 1.00 15.30 59 SER B C 1
ATOM 1266 O O . SER B 1 37 ? 39.262 12.100 53.400 1.00 15.57 59 SER B O 1
ATOM 1269 N N . ILE B 1 38 ? 37.067 12.463 53.761 1.00 15.52 60 ILE B N 1
ATOM 1270 C CA . ILE B 1 38 ? 37.106 13.860 53.363 1.00 16.12 60 ILE B CA 1
ATOM 1271 C C . ILE B 1 38 ? 36.208 14.615 54.316 1.00 15.51 60 ILE B C 1
ATOM 1272 O O . ILE B 1 38 ? 35.114 14.153 54.647 1.00 16.92 60 ILE B O 1
ATOM 1277 N N . GLN B 1 39 ? 36.677 15.769 54.767 1.00 16.83 61 GLN B N 1
ATOM 1278 C CA . GLN B 1 39 ? 36.026 16.514 55.836 1.00 17.33 61 GLN B CA 1
ATOM 1279 C C . GLN B 1 39 ? 35.830 17.969 55.442 1.00 21.10 61 GLN B C 1
ATOM 1280 O O . GLN B 1 39 ? 36.771 18.618 54.975 1.00 20.27 61 GLN B O 1
ATOM 1286 N N . ALA B 1 40 ? 34.617 18.486 55.642 1.00 18.37 62 ALA B N 1
ATOM 1287 C CA . ALA B 1 40 ? 34.353 19.916 55.511 1.00 15.89 62 ALA B CA 1
ATOM 1288 C C . ALA B 1 40 ? 34.721 20.593 56.818 1.00 17.93 62 ALA B C 1
ATOM 1289 O O . ALA B 1 40 ? 34.152 20.295 57.865 1.00 20.18 62 ALA B O 1
ATOM 1291 N N . LEU B 1 41 ? 35.690 21.494 56.735 1.00 18.07 63 LEU B N 1
ATOM 1292 C CA . LEU B 1 41 ? 36.304 22.080 57.908 1.00 19.22 63 LEU B CA 1
ATOM 1293 C C . LEU B 1 41 ? 35.483 23.186 58.571 1.00 20.85 63 LEU B C 1
ATOM 1294 O O . LEU B 1 41 ? 35.664 23.467 59.751 1.00 22.83 63 LEU B O 1
ATOM 1299 N N . LYS B 1 42 ? 34.571 23.805 57.826 1.00 20.44 64 LYS B N 1
ATOM 1300 C CA A LYS B 1 42 ? 33.877 24.993 58.304 0.47 21.61 64 LYS B CA 1
ATOM 1301 C CA B LYS B 1 42 ? 33.861 24.976 58.333 0.53 22.29 64 LYS B CA 1
ATOM 1302 C C . LYS B 1 42 ? 32.390 25.008 57.959 1.00 21.79 64 LYS B C 1
ATOM 1303 O O . LYS B 1 42 ? 32.026 24.861 56.791 1.00 20.59 64 LYS B O 1
ATOM 1314 N N . ASP B 1 43 ? 31.553 25.205 58.973 1.00 22.81 65 ASP B N 1
ATOM 1315 C CA . ASP B 1 43 ? 30.115 25.426 58.804 1.00 25.96 65 ASP B CA 1
ATOM 1316 C C . ASP B 1 43 ? 29.382 24.333 58.038 1.00 23.17 65 ASP B C 1
ATOM 1317 O O . ASP B 1 43 ? 28.323 24.594 57.465 1.00 24.51 65 ASP B O 1
ATOM 1322 N N . LYS B 1 44 ? 29.939 23.124 58.031 1.00 20.39 66 LYS B N 1
ATOM 1323 C CA . LYS B 1 44 ? 29.384 22.003 57.270 1.00 18.83 66 LYS B CA 1
ATOM 1324 C C . LYS B 1 44 ? 29.217 22.365 55.786 1.00 19.67 66 LYS B C 1
ATOM 1325 O O . LYS B 1 44 ? 28.398 21.778 55.076 1.00 20.65 66 LYS B O 1
ATOM 1331 N N . ASP B 1 45 ? 30.016 23.328 55.327 1.00 17.96 67 ASP B N 1
ATOM 1332 C CA . ASP B 1 45 ? 29.938 23.841 53.961 1.00 18.26 67 ASP B CA 1
ATOM 1333 C C . ASP B 1 45 ? 31.158 23.336 53.216 1.00 17.37 67 ASP B C 1
ATOM 1334 O O . ASP B 1 45 ? 32.295 23.705 53.525 1.00 17.90 67 ASP B O 1
ATOM 1339 N N . TRP B 1 46 ? 30.918 22.477 52.236 1.00 16.37 68 TRP B N 1
ATOM 1340 C CA . TRP B 1 46 ? 31.996 21.797 51.538 1.00 16.62 68 TRP B CA 1
ATOM 1341 C C . TRP B 1 46 ? 32.742 22.707 50.559 1.00 17.02 68 TRP B C 1
ATOM 1342 O O . TRP B 1 46 ? 33.699 22.283 49.909 1.00 17.96 68 TRP B O 1
ATOM 1353 N N . GLY B 1 47 ? 32.304 23.958 50.469 1.00 16.43 69 GLY B N 1
ATOM 1354 C CA . GLY B 1 47 ? 33.017 24.970 49.714 1.00 18.33 69 GLY B CA 1
ATOM 1355 C C . GLY B 1 47 ? 33.841 25.925 50.563 1.00 17.60 69 GLY B C 1
ATOM 1356 O O . GLY B 1 47 ? 34.381 26.898 50.035 1.00 19.46 69 GLY B O 1
ATOM 1357 N N . LYS B 1 48 ? 33.947 25.664 51.866 1.00 16.32 70 LYS B N 1
ATOM 1358 C CA . LYS B 1 48 ? 34.693 26.549 52.766 1.00 18.27 70 LYS B CA 1
ATOM 1359 C C . LYS B 1 48 ? 35.980 25.936 53.297 1.00 17.30 70 LYS B C 1
ATOM 1360 O O . LYS B 1 48 ? 36.556 26.431 54.268 1.00 18.87 70 LYS B O 1
ATOM 1366 N N . GLY B 1 49 ? 36.427 24.860 52.657 1.00 15.86 71 GLY B N 1
ATOM 1367 C CA . GLY B 1 49 ? 37.667 24.198 53.028 1.00 17.14 71 GLY B CA 1
ATOM 1368 C C . GLY B 1 49 ? 37.461 22.711 53.235 1.00 16.88 71 GLY B C 1
ATOM 1369 O O . GLY B 1 49 ? 36.498 22.289 53.874 1.00 16.44 71 GLY B O 1
ATOM 1370 N N . LEU B 1 50 ? 38.372 21.908 52.696 1.00 16.94 72 LEU B N 1
ATOM 1371 C CA . LEU B 1 50 ? 38.289 20.454 52.820 1.00 15.00 72 LEU B CA 1
ATOM 1372 C C . LEU B 1 50 ? 39.635 19.864 53.178 1.00 16.20 72 LEU B C 1
ATOM 1373 O O . LEU B 1 50 ? 40.671 20.387 52.777 1.00 17.49 72 LEU B O 1
ATOM 1378 N N . SER B 1 51 ? 39.611 18.756 53.910 1.00 16.92 73 SER B N 1
ATOM 1379 C CA . SER B 1 51 ? 40.812 17.985 54.184 1.00 15.68 73 SER B CA 1
ATOM 1380 C C . SER B 1 51 ? 40.535 16.534 53.815 1.00 16.78 73 SER B C 1
ATOM 1381 O O . SER B 1 51 ? 39.434 16.031 54.056 1.00 16.52 73 SER B O 1
ATOM 1384 N N . ILE B 1 52 ? 41.516 15.879 53.209 1.00 16.19 74 ILE B N 1
ATOM 1385 C CA . ILE B 1 52 ? 41.382 14.500 52.761 1.00 16.87 74 ILE B CA 1
ATOM 1386 C C . ILE B 1 52 ? 42.500 13.652 53.360 1.00 16.06 74 ILE B C 1
ATOM 1387 O O . ILE B 1 52 ? 43.661 14.059 53.337 1.00 17.74 74 ILE B O 1
ATOM 1392 N N . GLY B 1 53 ? 42.167 12.480 53.896 1.00 15.37 75 GLY B N 1
ATOM 1393 C CA . GLY B 1 53 ? 43.176 11.583 54.444 1.00 15.27 75 GLY B CA 1
ATOM 1394 C C . GLY B 1 53 ? 42.537 10.574 55.365 1.00 15.11 75 GLY B C 1
ATOM 1395 O O . GLY B 1 53 ? 41.313 10.401 55.389 1.00 17.50 75 GLY B O 1
ATOM 1396 N N . VAL B 1 54 ? 43.371 9.918 56.159 1.00 16.07 76 VAL B N 1
ATOM 1397 C CA . VAL B 1 54 ? 42.892 8.917 57.101 1.00 16.97 76 VAL B CA 1
ATOM 1398 C C . VAL B 1 54 ? 42.295 9.585 58.326 1.00 17.39 76 VAL B C 1
ATOM 1399 O O . VAL B 1 54 ? 42.968 10.345 59.036 1.00 17.88 76 VAL B O 1
ATOM 1403 N N . LEU B 1 55 ? 41.025 9.287 58.562 1.00 18.05 77 LEU B N 1
ATOM 1404 C CA . LEU B 1 55 ? 40.267 9.851 59.661 1.00 17.89 77 LEU B CA 1
ATOM 1405 C C . LEU B 1 55 ? 40.422 8.946 60.882 1.00 21.59 77 LEU B C 1
ATOM 1406 O O . LEU B 1 55 ? 40.294 7.725 60.789 1.00 24.33 77 LEU B O 1
ATOM 1411 N N . ALA B 1 56 ? 40.733 9.543 62.023 1.00 20.02 78 ALA B N 1
ATOM 1412 C CA . ALA B 1 56 ? 40.801 8.798 63.272 1.00 21.85 78 ALA B CA 1
ATOM 1413 C C . ALA B 1 56 ? 40.341 9.724 64.379 1.00 22.89 78 ALA B C 1
ATOM 1414 O O . ALA B 1 56 ? 40.806 10.862 64.467 1.00 22.75 78 ALA B O 1
ATOM 1416 N N . SER B 1 57 ? 39.412 9.240 65.200 1.00 25.29 79 SER B N 1
ATOM 1417 C CA . SER B 1 57 ? 38.862 10.028 66.301 1.00 29.51 79 SER B CA 1
ATOM 1418 C C . SER B 1 57 ? 38.412 11.423 65.862 1.00 26.86 79 SER B C 1
ATOM 1419 O O . SER B 1 57 ? 38.690 12.418 66.537 1.00 26.59 79 SER B O 1
ATOM 1422 N N . GLY B 1 58 ? 37.746 11.481 64.715 1.00 23.91 80 GLY B N 1
ATOM 1423 C CA . GLY B 1 58 ? 37.135 12.710 64.239 1.00 24.33 80 GLY B CA 1
ATOM 1424 C C . GLY B 1 58 ? 38.047 13.676 63.501 1.00 24.83 80 GLY B C 1
ATOM 1425 O O . GLY B 1 58 ? 37.587 14.720 63.049 1.00 25.97 80 GLY B O 1
ATOM 1426 N N . SER B 1 59 ? 39.326 13.334 63.361 1.00 24.06 81 SER B N 1
ATOM 1427 C CA . SER B 1 59 ? 40.284 14.257 62.767 1.00 25.15 81 SER B CA 1
ATOM 1428 C C . SER B 1 59 ? 41.104 13.588 61.678 1.00 21.72 81 SER B C 1
ATOM 1429 O O . SER B 1 59 ? 41.283 12.363 61.696 1.00 21.39 81 SER B O 1
ATOM 1432 N N . ILE B 1 60 ? 41.622 14.402 60.758 1.00 19.57 82 ILE B N 1
ATOM 1433 C CA . ILE B 1 60 ? 42.612 13.949 59.787 1.00 17.82 82 ILE B CA 1
ATOM 1434 C C . ILE B 1 60 ? 43.955 14.578 60.164 1.00 19.18 82 ILE B C 1
ATOM 1435 O O . ILE B 1 60 ? 44.209 15.755 59.895 1.00 20.14 82 ILE B O 1
ATOM 1440 N N . ALA B 1 61 ? 44.809 13.796 60.818 1.00 18.94 83 ALA B N 1
ATOM 1441 C CA . ALA B 1 61 ? 46.030 14.336 61.408 1.00 18.57 83 ALA B CA 1
ATOM 1442 C C . ALA B 1 61 ? 47.104 14.619 60.368 1.00 20.08 83 ALA B C 1
ATOM 1443 O O . ALA B 1 61 ? 47.954 15.486 60.578 1.00 21.99 83 ALA B O 1
ATOM 1445 N N . ALA B 1 62 ? 47.079 13.882 59.259 1.00 18.20 84 ALA B N 1
ATOM 1446 C CA . ALA B 1 62 ? 48.114 13.985 58.239 1.00 19.16 84 ALA B CA 1
ATOM 1447 C C . ALA B 1 62 ? 47.449 14.113 56.883 1.00 21.07 84 ALA B C 1
ATOM 1448 O O . ALA B 1 62 ? 47.378 13.136 56.131 1.00 21.57 84 ALA B O 1
ATOM 1450 N N . PRO B 1 63 ? 46.956 15.322 56.557 1.00 18.51 85 PRO B N 1
ATOM 1451 C CA . PRO B 1 63 ? 46.192 15.502 55.323 1.00 19.64 85 PRO B CA 1
ATOM 1452 C C . PRO B 1 63 ? 47.016 15.143 54.101 1.00 19.90 85 PRO B C 1
ATOM 1453 O O . PRO B 1 63 ? 48.156 15.583 53.949 1.00 21.49 85 PRO B O 1
ATOM 1457 N N . LEU B 1 64 ? 46.425 14.351 53.217 1.00 19.45 86 LEU B N 1
ATOM 1458 C CA . LEU B 1 64 ? 47.031 14.057 51.931 1.00 18.41 86 LEU B CA 1
ATOM 1459 C C . LEU B 1 64 ? 46.795 15.182 50.941 1.00 16.87 86 LEU B C 1
ATOM 1460 O O . LEU B 1 64 ? 47.559 15.353 49.993 1.00 19.68 86 LEU B O 1
ATOM 1465 N N . ARG B 1 65 ? 45.728 15.936 51.160 1.00 17.11 87 ARG B N 1
ATOM 1466 C CA . ARG B 1 65 ? 45.346 17.004 50.257 1.00 16.88 87 ARG B CA 1
ATOM 1467 C C . ARG B 1 65 ? 44.347 17.892 50.962 1.00 16.63 87 ARG B C 1
ATOM 1468 O O . ARG B 1 65 ? 43.548 17.416 51.773 1.00 18.73 87 ARG B O 1
ATOM 1476 N N . LYS B 1 66 ? 44.405 19.181 50.659 1.00 16.96 88 LYS B N 1
ATOM 1477 C CA . LYS B 1 66 ? 43.442 20.135 51.175 1.00 17.43 88 LYS B CA 1
ATOM 1478 C C . LYS B 1 66 ? 42.882 20.975 50.042 1.00 18.46 88 LYS B C 1
ATOM 1479 O O . LYS B 1 66 ? 43.545 21.191 49.020 1.00 21.82 88 LYS B O 1
ATOM 1485 N N . HIS B 1 67 ? 41.660 21.453 50.237 1.00 16.88 89 HIS B N 1
ATOM 1486 C CA . HIS B 1 67 ? 41.068 22.457 49.365 1.00 17.05 89 HIS B CA 1
ATOM 1487 C C . HIS B 1 67 ? 40.851 23.688 50.227 1.00 16.58 89 HIS B C 1
ATOM 1488 O O . HIS B 1 67 ? 40.338 23.576 51.350 1.00 17.96 89 HIS B O 1
ATOM 1495 N N . ASP B 1 68 ? 41.242 24.854 49.720 1.00 18.01 90 ASP B N 1
ATOM 1496 C CA . ASP B 1 68 ? 41.227 26.094 50.503 1.00 19.37 90 ASP B CA 1
ATOM 1497 C C . ASP B 1 68 ? 39.834 26.689 50.640 1.00 18.25 90 ASP B C 1
ATOM 1498 O O . ASP B 1 68 ? 39.624 27.596 51.448 1.00 20.00 90 ASP B O 1
ATOM 1503 N N . GLY B 1 69 ? 38.901 26.195 49.831 1.00 18.55 91 GLY B N 1
ATOM 1504 C CA . GLY B 1 69 ? 37.583 26.796 49.725 1.00 19.09 91 GLY B CA 1
ATOM 1505 C C . GLY B 1 69 ? 37.388 27.436 48.360 1.00 20.42 91 GLY B C 1
ATOM 1506 O O . GLY B 1 69 ? 38.356 27.815 47.695 1.00 20.27 91 GLY B O 1
ATOM 1507 N N . PHE B 1 70 ? 36.137 27.542 47.927 1.00 18.77 92 PHE B N 1
ATOM 1508 C CA . PHE B 1 70 ? 35.829 28.149 46.634 1.00 18.48 92 PHE B CA 1
ATOM 1509 C C . PHE B 1 70 ? 36.271 29.611 46.617 1.00 18.25 92 PHE B C 1
ATOM 1510 O O . PHE B 1 70 ? 36.129 30.315 47.620 1.00 20.42 92 PHE B O 1
ATOM 1518 N N . ARG B 1 71 ? 36.760 30.096 45.478 1.00 21.62 93 ARG B N 1
ATOM 1519 C CA . ARG B 1 71 ? 37.084 31.524 45.367 1.00 23.80 93 ARG B CA 1
ATOM 1520 C C . ARG B 1 71 ? 35.891 32.384 44.932 1.00 28.22 93 ARG B C 1
ATOM 1521 O O . ARG B 1 71 ? 35.956 33.616 44.940 1.00 31.85 93 ARG B O 1
ATOM 1529 N N . ALA B 1 72 ? 34.795 31.736 44.571 1.00 27.21 94 ALA B N 1
ATOM 1530 C CA . ALA B 1 72 ? 33.651 32.451 44.029 1.00 25.36 94 ALA B CA 1
ATOM 1531 C C . ALA B 1 72 ? 32.836 33.128 45.117 1.00 24.36 94 ALA B C 1
ATOM 1532 O O . ALA B 1 72 ? 32.964 32.813 46.300 1.00 26.75 94 ALA B O 1
ATOM 1534 N N . ALA B 1 73 ? 31.991 34.052 44.690 1.00 24.01 95 ALA B N 1
ATOM 1535 C CA . ALA B 1 73 ? 31.141 34.820 45.583 1.00 24.06 95 ALA B CA 1
ATOM 1536 C C . ALA B 1 73 ? 29.853 34.069 45.893 1.00 24.80 95 ALA B C 1
ATOM 1537 O O . ALA B 1 73 ? 29.178 33.586 44.986 1.00 28.54 95 ALA B O 1
ATOM 1539 N N . THR B 1 74 ? 29.504 34.002 47.174 1.00 22.33 96 THR B N 1
ATOM 1540 C CA . THR B 1 74 ? 28.170 33.565 47.609 1.00 30.17 96 THR B CA 1
ATOM 1541 C C . THR B 1 74 ? 27.838 32.126 47.268 1.00 24.92 96 THR B C 1
ATOM 1542 O O . THR B 1 74 ? 26.673 31.782 47.129 1.00 29.09 96 THR B O 1
ATOM 1546 N N . LEU B 1 75 ? 28.851 31.283 47.148 1.00 25.71 97 LEU B N 1
ATOM 1547 C CA . LEU B 1 75 ? 28.586 29.875 46.896 1.00 27.18 97 LEU B CA 1
ATOM 1548 C C . LEU B 1 75 ? 28.457 29.091 48.195 1.00 24.46 97 LEU B C 1
ATOM 1549 O O . LEU B 1 75 ? 29.095 29.411 49.193 1.00 24.75 97 LEU B O 1
ATOM 1554 N N . THR B 1 76 ? 27.596 28.085 48.191 1.00 22.61 98 THR B N 1
ATOM 1555 C CA . THR B 1 76 ? 27.516 27.152 49.299 1.00 23.02 98 THR B CA 1
ATOM 1556 C C . THR B 1 76 ? 27.464 25.762 48.695 1.00 18.10 98 THR B C 1
ATOM 1557 O O . THR B 1 76 ? 26.903 25.571 47.603 1.00 19.38 98 THR B O 1
ATOM 1561 N N . ALA B 1 77 ? 28.054 24.796 49.391 1.00 18.42 99 ALA B N 1
ATOM 1562 C CA . ALA B 1 77 ? 27.912 23.386 49.026 1.00 17.21 99 ALA B CA 1
ATOM 1563 C C . ALA B 1 77 ? 27.536 22.623 50.284 1.00 16.42 99 ALA B C 1
ATOM 1564 O O . ALA B 1 77 ? 28.357 22.429 51.179 1.00 17.66 99 ALA B O 1
ATOM 1566 N N . LYS B 1 78 ? 26.273 22.238 50.389 1.00 18.33 100 LYS B N 1
ATOM 1567 C CA . LYS B 1 78 ? 25.755 21.632 51.610 1.00 19.18 100 LYS B CA 1
ATOM 1568 C C . LYS B 1 78 ? 25.146 20.286 51.268 1.00 18.54 100 LYS B C 1
ATOM 1569 O O . LYS B 1 78 ? 24.559 20.119 50.190 1.00 19.79 100 LYS B O 1
ATOM 1575 N N . GLU B 1 79 ? 25.266 19.330 52.177 1.00 19.49 101 GLU B N 1
ATOM 1576 C CA . GLU B 1 79 ? 24.706 18.005 51.954 1.00 18.41 101 GLU B CA 1
ATOM 1577 C C . GLU B 1 79 ? 23.331 17.897 52.601 1.00 20.72 101 GLU B C 1
ATOM 1578 O O . GLU B 1 79 ? 23.055 18.560 53.607 1.00 21.59 101 GLU B O 1
ATOM 1584 N N . LYS B 1 80 ? 22.468 17.078 52.002 1.00 19.44 102 LYS B N 1
ATOM 1585 C CA . LYS B 1 80 ? 21.083 16.924 52.430 1.00 22.06 102 LYS B CA 1
ATOM 1586 C C . LYS B 1 80 ? 20.907 16.643 53.928 1.00 22.30 102 LYS B C 1
ATOM 1587 O O . LYS B 1 80 ? 20.006 17.212 54.558 1.00 24.65 102 LYS B O 1
ATOM 1591 N N . SER B 1 81 ? 21.753 15.778 54.483 1.00 22.54 103 SER B N 1
ATOM 1592 C CA . SER B 1 81 ? 21.691 15.429 55.906 1.00 23.00 103 SER B CA 1
ATOM 1593 C C . SER B 1 81 ? 22.690 16.230 56.736 1.00 21.67 103 SER B C 1
ATOM 1594 O O . SER B 1 81 ? 22.935 15.903 57.905 1.00 21.39 103 SER B O 1
ATOM 1597 N N . ALA B 1 82 ? 23.269 17.263 56.129 1.00 20.22 104 ALA B N 1
ATOM 1598 C CA . ALA B 1 82 ? 24.238 18.136 56.792 1.00 19.49 104 ALA B CA 1
ATOM 1599 C C . ALA B 1 82 ? 25.478 17.402 57.291 1.00 19.02 104 ALA B C 1
ATOM 1600 O O . ALA B 1 82 ? 26.061 17.785 58.306 1.00 20.57 104 ALA B O 1
ATOM 1602 N N . VAL B 1 83 ? 25.913 16.366 56.579 1.00 17.85 105 VAL B N 1
ATOM 1603 C CA . VAL B 1 83 ? 27.149 15.701 56.988 1.00 17.41 105 VAL B CA 1
ATOM 1604 C C . VAL B 1 83 ? 28.339 16.628 56.808 1.00 16.92 105 VAL B C 1
ATOM 1605 O O . VAL B 1 83 ? 28.344 17.484 55.911 1.00 18.78 105 VAL B O 1
ATOM 1609 N N . GLU B 1 84 ? 29.342 16.460 57.666 1.00 16.98 106 GLU B N 1
ATOM 1610 C CA . GLU B 1 84 ? 30.559 17.254 57.548 1.00 18.59 106 GLU B CA 1
ATOM 1611 C C . GLU B 1 84 ? 31.769 16.397 57.215 1.00 17.22 106 GLU B C 1
ATOM 1612 O O . GLU B 1 84 ? 32.882 16.909 57.085 1.00 17.70 106 GLU B O 1
ATOM 1615 N N . HIS B 1 85 ? 31.559 15.093 57.066 1.00 15.14 107 HIS B N 1
ATOM 1616 C CA . HIS B 1 85 ? 32.602 14.233 56.532 1.00 15.66 107 HIS B CA 1
ATOM 1617 C C . HIS B 1 85 ? 31.991 13.044 55.813 1.00 17.09 107 HIS B C 1
ATOM 1618 O O . HIS B 1 85 ? 30.824 12.709 56.027 1.00 17.52 107 HIS B O 1
ATOM 1625 N N . LEU B 1 86 ? 32.795 12.425 54.957 1.00 16.14 108 LEU B N 1
ATOM 1626 C CA . LEU B 1 86 ? 32.456 11.177 54.294 1.00 16.22 108 LEU B CA 1
ATOM 1627 C C . LEU B 1 86 ? 33.676 10.281 54.340 1.00 16.96 108 LEU B C 1
ATOM 1628 O O . LEU B 1 86 ? 34.813 10.759 54.280 1.00 16.80 108 LEU B O 1
ATOM 1633 N N . THR B 1 87 ? 33.424 8.981 54.443 1.00 14.75 109 THR B N 1
ATOM 1634 C CA . THR B 1 87 ? 34.486 7.973 54.468 1.00 15.64 109 THR B CA 1
ATOM 1635 C C . THR B 1 87 ? 34.219 6.947 53.382 1.00 16.23 109 THR B C 1
ATOM 1636 O O . THR B 1 87 ? 33.136 6.343 53.323 1.00 19.32 109 THR B O 1
ATOM 1640 N N . PHE B 1 88 ? 35.183 6.796 52.481 1.00 14.54 110 PHE B N 1
ATOM 1641 C CA . PHE B 1 88 ? 35.128 5.769 51.455 1.00 15.56 110 PHE B CA 1
ATOM 1642 C C . PHE B 1 88 ? 35.903 4.544 51.895 1.00 15.41 110 PHE B C 1
ATOM 1643 O O . PHE B 1 88 ? 37.034 4.652 52.378 1.00 15.50 110 PHE B O 1
ATOM 1651 N N . THR B 1 89 ? 35.296 3.376 51.741 1.00 16.04 111 THR B N 1
ATOM 1652 C CA . THR B 1 89 ? 35.948 2.106 52.062 1.00 17.16 111 THR B CA 1
ATOM 1653 C C . THR B 1 89 ? 36.981 1.718 51.011 1.00 17.12 111 THR B C 1
ATOM 1654 O O . THR B 1 89 ? 37.068 2.349 49.954 1.00 19.82 111 THR B O 1
ATOM 1658 N N . ALA B 1 90 ? 37.737 0.657 51.277 1.00 17.53 112 ALA B N 1
ATOM 1659 C CA . ALA B 1 90 ? 38.714 0.157 50.315 1.00 18.21 112 ALA B CA 1
ATOM 1660 C C . ALA B 1 90 ? 38.091 -0.200 48.963 1.00 19.33 112 ALA B C 1
ATOM 1661 O O . ALA B 1 90 ? 38.801 -0.285 47.961 1.00 21.97 112 ALA B O 1
ATOM 1663 N N . ASN B 1 91 ? 36.783 -0.444 48.931 1.00 18.63 113 ASN B N 1
ATOM 1664 C CA . ASN B 1 91 ? 36.117 -0.750 47.669 1.00 20.80 113 ASN B CA 1
ATOM 1665 C C . ASN B 1 91 ? 35.400 0.447 47.073 1.00 20.40 113 ASN B C 1
ATOM 1666 O O . ASN B 1 91 ? 34.656 0.317 46.098 1.00 24.13 113 ASN B O 1
ATOM 1671 N N . GLY B 1 92 ? 35.634 1.614 47.657 1.00 19.63 114 GLY B N 1
ATOM 1672 C CA . GLY B 1 92 ? 35.095 2.857 47.125 1.00 22.58 114 GLY B CA 1
ATOM 1673 C C . GLY B 1 92 ? 33.653 3.173 47.479 1.00 23.43 114 GLY B C 1
ATOM 1674 O O . GLY B 1 92 ? 33.090 4.139 46.960 1.00 22.11 114 GLY B O 1
ATOM 1675 N N . THR B 1 93 ? 33.035 2.352 48.321 1.00 19.31 115 THR B N 1
ATOM 1676 C CA . THR B 1 93 ? 31.690 2.642 48.800 1.00 21.61 115 THR B CA 1
ATOM 1677 C C . THR B 1 93 ? 31.746 3.581 49.998 1.00 19.36 115 THR B C 1
ATOM 1678 O O . THR B 1 93 ? 32.791 3.758 50.627 1.00 19.34 115 THR B O 1
ATOM 1682 N N . LEU B 1 94 ? 30.619 4.177 50.338 1.00 19.50 116 LEU B N 1
ATOM 1683 C CA . LEU B 1 94 ? 30.544 4.987 51.541 1.00 19.49 116 LEU B CA 1
ATOM 1684 C C . LEU B 1 94 ? 30.268 4.125 52.763 1.00 20.68 116 LEU B C 1
ATOM 1685 O O . LEU B 1 94 ? 29.547 3.125 52.684 1.00 21.55 116 LEU B O 1
ATOM 1690 N N . VAL B 1 95 ? 30.850 4.509 53.891 1.00 20.92 117 VAL B N 1
ATOM 1691 C CA . VAL B 1 95 ? 30.481 3.946 55.180 1.00 18.20 117 VAL B CA 1
ATOM 1692 C C . VAL B 1 95 ? 30.051 5.101 56.099 1.00 20.02 117 VAL B C 1
ATOM 1693 O O . VAL B 1 95 ? 30.848 5.977 56.402 1.00 20.52 117 VAL B O 1
ATOM 1697 N N . PRO B 1 96 ? 28.772 5.131 56.508 1.00 18.25 118 PRO B N 1
ATOM 1698 C CA . PRO B 1 96 ? 27.728 4.163 56.152 1.00 18.14 118 PRO B CA 1
ATOM 1699 C C . PRO B 1 96 ? 27.322 4.260 54.682 1.00 18.97 118 PRO B C 1
ATOM 1700 O O . PRO B 1 96 ? 27.501 5.314 54.070 1.00 17.62 118 PRO B O 1
ATOM 1704 N N . PRO B 1 97 ? 26.778 3.174 54.116 1.00 17.65 119 PRO B N 1
ATOM 1705 C CA . PRO B 1 97 ? 26.405 3.167 52.700 1.00 17.63 119 PRO B CA 1
ATOM 1706 C C . PRO B 1 97 ? 25.073 3.861 52.500 1.00 20.07 119 PRO B C 1
ATOM 1707 O O . PRO B 1 97 ? 24.054 3.233 52.226 1.00 23.30 119 PRO B O 1
ATOM 1711 N N . THR B 1 98 ? 25.103 5.179 52.637 1.00 17.18 120 THR B N 1
ATOM 1712 C CA . THR B 1 98 ? 23.913 6.006 52.592 1.00 18.09 120 THR B CA 1
ATOM 1713 C C . THR B 1 98 ? 24.063 6.951 51.415 1.00 19.13 120 THR B C 1
ATOM 1714 O O . THR B 1 98 ? 25.086 7.629 51.280 1.00 20.58 120 THR B O 1
ATOM 1718 N N . GLU B 1 99 ? 23.055 6.976 50.552 1.00 22.94 121 GLU B N 1
ATOM 1719 C CA . GLU B 1 99 ? 23.036 7.880 49.413 1.00 20.36 121 GLU B CA 1
ATOM 1720 C C . GLU B 1 99 ? 23.214 9.316 49.895 1.00 17.92 121 GLU B C 1
ATOM 1721 O O . GLU B 1 99 ? 22.584 9.731 50.882 1.00 21.82 121 GLU B O 1
ATOM 1724 N N . ARG B 1 100 ? 24.079 10.076 49.233 1.00 18.82 122 ARG B N 1
ATOM 1725 C CA . ARG B 1 100 ? 24.308 11.457 49.624 1.00 18.69 122 ARG B CA 1
ATOM 1726 C C . ARG B 1 100 ? 23.945 12.400 48.500 1.00 20.43 122 ARG B C 1
ATOM 1727 O O . ARG B 1 100 ? 24.010 12.029 47.328 1.00 20.31 122 ARG B O 1
ATOM 1735 N N . THR B 1 101 ? 23.567 13.620 48.864 1.00 17.69 123 THR B N 1
ATOM 1736 C CA . THR B 1 101 ? 23.141 14.616 47.886 1.00 19.06 123 THR B CA 1
ATOM 1737 C C . THR B 1 101 ? 23.690 15.972 48.284 1.00 21.27 123 THR B C 1
ATOM 1738 O O . THR B 1 101 ? 23.311 16.507 49.330 1.00 19.97 123 THR B O 1
ATOM 1742 N N . PHE B 1 102 ? 24.579 16.524 47.459 1.00 20.47 124 PHE B N 1
ATOM 1743 C CA . PHE B 1 102 ? 25.093 17.873 47.690 1.00 19.54 124 PHE B CA 1
ATOM 1744 C C . PHE B 1 102 ? 24.393 18.880 46.808 1.00 21.06 124 PHE B C 1
ATOM 1745 O O . PHE B 1 102 ? 24.229 18.655 45.602 1.00 22.50 124 PHE B O 1
ATOM 1753 N N . ALA B 1 103 ? 23.980 19.984 47.415 1.00 18.57 125 ALA B N 1
ATOM 1754 C CA . ALA B 1 103 ? 23.447 21.122 46.689 1.00 19.34 125 ALA B CA 1
ATOM 1755 C C . ALA B 1 103 ? 24.501 22.214 46.629 1.00 21.13 125 ALA B C 1
ATOM 1756 O O . ALA B 1 103 ? 24.983 22.693 47.666 1.00 18.45 125 ALA B O 1
ATOM 1758 N N . ILE B 1 104 ? 24.845 22.618 45.415 1.00 19.43 126 ILE B N 1
ATOM 1759 C CA . ILE B 1 104 ? 25.776 23.721 45.215 1.00 19.08 126 ILE B CA 1
ATOM 1760 C C . ILE B 1 104 ? 24.993 24.900 44.648 1.00 19.43 126 ILE B C 1
ATOM 1761 O O . ILE B 1 104 ? 24.461 24.830 43.542 1.00 20.79 126 ILE B O 1
ATOM 1766 N N . CYS B 1 105 ? 24.912 25.973 45.433 1.00 18.88 127 CYS B N 1
ATOM 1767 C CA . CYS B 1 105 ? 24.088 27.136 45.110 1.00 18.76 127 CYS B CA 1
ATOM 1768 C C . CYS B 1 105 ? 24.875 28.437 45.127 1.00 21.46 127 CYS B C 1
ATOM 1769 O O . CYS B 1 105 ? 25.875 28.565 45.849 1.00 23.28 127 CYS B O 1
ATOM 1772 N N . GLN B 1 106 ? 24.398 29.410 44.349 1.00 23.38 128 GLN B N 1
ATOM 1773 C CA . GLN B 1 106 ? 24.939 30.765 44.368 1.00 22.48 128 GLN B CA 1
ATOM 1774 C C . GLN B 1 106 ? 23.887 31.712 44.935 1.00 24.62 128 GLN B C 1
ATOM 1775 O O . GLN B 1 106 ? 22.724 31.659 44.530 1.00 30.16 128 GLN B O 1
ATOM 1778 N N . ASN B 1 107 ? 24.310 32.549 45.879 1.00 29.90 129 ASN B N 1
ATOM 1779 C CA . ASN B 1 107 ? 23.425 33.475 46.591 1.00 37.95 129 ASN B CA 1
ATOM 1780 C C . ASN B 1 107 ? 22.128 32.830 47.085 1.00 29.87 129 ASN B C 1
ATOM 1781 O O . ASN B 1 107 ? 21.063 33.450 47.057 1.00 30.73 129 ASN B O 1
ATOM 1786 N N . GLY B 1 108 ? 22.223 31.578 47.520 1.00 28.67 130 GLY B N 1
ATOM 1787 C CA . GLY B 1 108 ? 21.123 30.903 48.189 1.00 29.53 130 GLY B CA 1
ATOM 1788 C C . GLY B 1 108 ? 19.917 30.538 47.348 1.00 34.28 130 GLY B C 1
ATOM 1789 O O . GLY B 1 108 ? 18.830 30.342 47.881 1.00 31.73 130 GLY B O 1
ATOM 1790 N N . LYS B 1 109 ? 20.096 30.429 46.040 1.00 27.60 131 LYS B N 1
ATOM 1791 C CA . LYS B 1 109 ? 18.970 30.114 45.169 1.00 33.88 131 LYS B CA 1
ATOM 1792 C C . LYS B 1 109 ? 19.115 28.733 44.529 1.00 31.92 131 LYS B C 1
ATOM 1793 O O . LYS B 1 109 ? 20.215 28.361 44.120 1.00 25.80 131 LYS B O 1
ATOM 1795 N N . THR B 1 110 ? 18.027 27.962 44.448 1.00 29.19 132 THR B N 1
ATOM 1796 C CA . THR B 1 110 ? 18.114 26.645 43.805 1.00 30.06 132 THR B CA 1
ATOM 1797 C C . THR B 1 110 ? 18.006 26.797 42.304 1.00 30.96 132 THR B C 1
ATOM 1798 O O . THR B 1 110 ? 18.515 25.957 41.558 1.00 33.34 132 THR B O 1
ATOM 1802 N N . ASP B 1 111 ? 17.333 27.868 41.884 1.00 33.65 133 ASP B N 1
ATOM 1803 C CA . ASP B 1 111 ? 17.181 28.208 40.475 1.00 35.01 133 ASP B CA 1
ATOM 1804 C C . ASP B 1 111 ? 18.553 28.401 39.846 1.00 34.24 133 ASP B C 1
ATOM 1805 O O . ASP B 1 111 ? 19.170 29.456 40.002 1.00 40.95 133 ASP B O 1
ATOM 1807 N N . GLY B 1 112 ? 19.016 27.372 39.136 1.00 32.87 134 GLY B N 1
ATOM 1808 C CA . GLY B 1 112 ? 20.341 27.355 38.539 1.00 26.80 134 GLY B CA 1
ATOM 1809 C C . GLY B 1 112 ? 21.366 26.597 39.379 1.00 28.03 134 GLY B C 1
ATOM 1810 O O . GLY B 1 112 ? 22.530 26.449 38.981 1.00 27.53 134 GLY B O 1
ATOM 1811 N N . GLY B 1 113 ? 20.942 26.121 40.543 1.00 27.92 135 GLY B N 1
ATOM 1812 C CA . GLY B 1 113 ? 21.831 25.382 41.426 1.00 25.73 135 GLY B CA 1
ATOM 1813 C C . GLY B 1 113 ? 22.230 24.036 40.854 1.00 25.66 135 GLY B C 1
ATOM 1814 O O . GLY B 1 113 ? 21.619 23.555 39.903 1.00 28.10 135 GLY B O 1
ATOM 1815 N N . ARG B 1 114 ? 23.241 23.408 41.442 1.00 24.32 136 ARG B N 1
ATOM 1816 C CA . ARG B 1 114 ? 23.715 22.125 40.942 1.00 25.45 136 ARG B CA 1
ATOM 1817 C C . ARG B 1 114 ? 23.606 21.031 42.001 1.00 22.42 136 ARG B C 1
ATOM 1818 O O . ARG B 1 114 ? 23.639 21.315 43.197 1.00 24.37 136 ARG B O 1
ATOM 1826 N N . VAL B 1 115 ? 23.479 19.786 41.551 1.00 23.38 137 VAL B N 1
ATOM 1827 C CA . VAL B 1 115 ? 23.421 18.631 42.445 1.00 21.10 137 VAL B CA 1
ATOM 1828 C C . VAL B 1 115 ? 24.593 17.715 42.171 1.00 23.26 137 VAL B C 1
ATOM 1829 O O . VAL B 1 115 ? 24.879 17.395 41.005 1.00 25.13 137 VAL B O 1
ATOM 1833 N N . LEU B 1 116 ? 25.249 17.280 43.239 1.00 22.55 138 LEU B N 1
ATOM 1834 C CA . LEU B 1 116 ? 26.275 16.265 43.149 1.00 22.67 138 LEU B CA 1
ATOM 1835 C C . LEU B 1 116 ? 25.812 15.098 44.025 1.00 22.44 138 LEU B C 1
ATOM 1836 O O . LEU B 1 116 ? 25.587 15.261 45.226 1.00 25.02 138 LEU B O 1
ATOM 1841 N N . SER B 1 117 ? 25.650 13.931 43.414 1.00 21.10 139 SER B N 1
ATOM 1842 C CA . SER B 1 117 ? 25.097 12.765 44.101 1.00 21.19 139 SER B CA 1
ATOM 1843 C C . SER B 1 117 ? 26.176 11.719 44.386 1.00 22.35 139 SER B C 1
ATOM 1844 O O . SER B 1 117 ? 27.169 11.634 43.654 1.00 21.79 139 SER B O 1
ATOM 1847 N N . ILE B 1 118 ? 25.982 10.932 45.440 1.00 22.02 140 ILE B N 1
ATOM 1848 C CA . ILE B 1 118 ? 26.822 9.757 45.691 1.00 18.53 140 ILE B CA 1
ATOM 1849 C C . ILE B 1 118 ? 25.897 8.592 45.982 1.00 20.89 140 ILE B C 1
ATOM 1850 O O . ILE B 1 118 ? 25.095 8.645 46.916 1.00 23.03 140 ILE B O 1
ATOM 1855 N N . SER B 1 119 ? 25.989 7.546 45.165 1.00 22.86 141 SER B N 1
ATOM 1856 C CA . SER B 1 119 ? 25.087 6.393 45.252 1.00 25.40 141 SER B CA 1
ATOM 1857 C C . SER B 1 119 ? 25.433 5.454 46.401 1.00 37.91 141 SER B C 1
ATOM 1858 O O . SER B 1 119 ? 26.453 5.631 47.058 1.00 30.42 141 SER B O 1
ATOM 1861 N N . GLN B 1 120 ? 24.603 4.425 46.595 1.00 31.63 142 GLN B N 1
ATOM 1862 C CA . GLN B 1 120 ? 24.849 3.370 47.587 1.00 42.86 142 GLN B CA 1
ATOM 1863 C C . GLN B 1 120 ? 26.099 2.538 47.294 1.00 40.35 142 GLN B C 1
ATOM 1864 O O . GLN B 1 120 ? 26.290 1.486 47.896 1.00 39.52 142 GLN B O 1
ATOM 1870 N N . ALA B 1 121 ? 26.956 3.019 46.397 1.00 37.81 143 ALA B N 1
ATOM 1871 C CA . ALA B 1 121 ? 28.166 2.299 46.009 1.00 34.62 143 ALA B CA 1
ATOM 1872 C C . ALA B 1 121 ? 29.339 3.253 45.847 1.00 36.02 143 ALA B C 1
ATOM 1873 O O . ALA B 1 121 ? 30.405 2.866 45.356 1.00 37.09 143 ALA B O 1
ATOM 1875 N N . GLY B 1 122 ? 29.138 4.500 46.254 1.00 29.87 144 GLY B N 1
ATOM 1876 C CA . GLY B 1 122 ? 30.189 5.492 46.199 1.00 34.01 144 GLY B CA 1
ATOM 1877 C C . GLY B 1 122 ? 30.394 6.095 44.830 1.00 29.92 144 GLY B C 1
ATOM 1878 O O . GLY B 1 122 ? 31.366 6.818 44.611 1.00 35.86 144 GLY B O 1
ATOM 1879 N N . ARG B 1 123 ? 29.486 5.816 43.897 1.00 25.20 145 ARG B N 1
ATOM 1880 C CA . ARG B 1 123 ? 29.577 6.447 42.591 1.00 26.11 145 ARG B CA 1
ATOM 1881 C C . ARG B 1 123 ? 29.212 7.911 42.732 1.00 24.66 145 ARG B C 1
ATOM 1882 O O . ARG B 1 123 ? 28.077 8.251 43.082 1.00 22.42 145 ARG B O 1
ATOM 1885 N N . ILE B 1 124 ? 30.185 8.773 42.469 1.00 22.89 146 ILE B N 1
ATOM 1886 C CA . ILE B 1 124 ? 30.019 10.210 42.607 1.00 20.18 146 ILE B CA 1
ATOM 1887 C C . ILE B 1 124 ? 29.687 10.786 41.245 1.00 21.02 146 ILE B C 1
ATOM 1888 O O . ILE B 1 124 ? 30.410 10.541 40.278 1.00 24.23 146 ILE B O 1
ATOM 1893 N N . GLN B 1 125 ? 28.591 11.532 41.157 1.00 21.53 147 GLN B N 1
ATOM 1894 C CA . GLN B 1 125 ? 28.151 12.060 39.875 1.00 20.55 147 GLN B CA 1
ATOM 1895 C C . GLN B 1 125 ? 27.712 13.502 40.003 1.00 21.84 147 GLN B C 1
ATOM 1896 O O . GLN B 1 125 ? 26.787 13.818 40.758 1.00 20.85 147 GLN B O 1
ATOM 1902 N N . LEU B 1 126 ? 28.362 14.380 39.250 1.00 21.95 148 LEU B N 1
ATOM 1903 C CA . LEU B 1 126 ? 27.838 15.721 39.068 1.00 21.73 148 LEU B CA 1
ATOM 1904 C C . LEU B 1 126 ? 26.618 15.602 38.146 1.00 22.36 148 LEU B C 1
ATOM 1905 O O . LEU B 1 126 ? 26.743 15.255 36.965 1.00 23.21 148 LEU B O 1
ATOM 1910 N N . GLU B 1 127 ? 25.429 15.849 38.686 1.00 21.35 149 GLU B N 1
ATOM 1911 C CA . GLU B 1 127 ? 24.199 15.673 37.916 1.00 19.67 149 GLU B CA 1
ATOM 1912 C C . GLU B 1 127 ? 24.089 16.741 36.829 1.00 21.76 149 GLU B C 1
ATOM 1913 O O . GLU B 1 127 ? 24.617 17.843 36.986 1.00 22.54 149 GLU B O 1
ATOM 1919 N N . PRO B 1 128 ? 23.411 16.418 35.719 1.00 22.46 150 PRO B N 1
ATOM 1920 C CA . PRO B 1 128 ? 23.246 17.413 34.647 1.00 24.21 150 PRO B CA 1
ATOM 1921 C C . PRO B 1 128 ? 22.530 1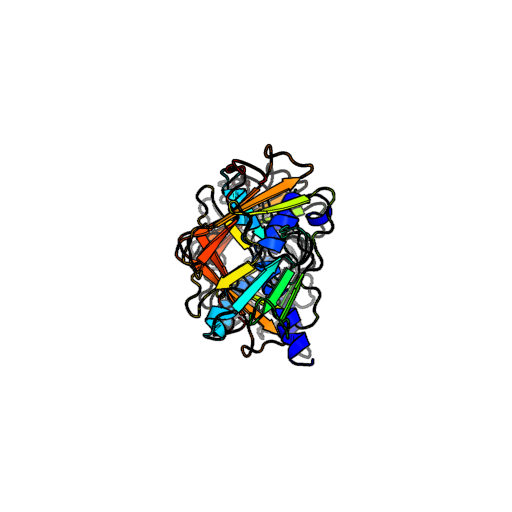8.682 35.113 1.00 26.60 150 PRO B C 1
ATOM 1922 O O . PRO B 1 128 ? 21.812 18.651 36.116 1.00 23.51 150 PRO B O 1
ATOM 1926 N N . SER B 1 129 ? 22.738 19.779 34.388 1.00 33.41 151 SER B N 1
ATOM 1927 C CA . SER B 1 129 ? 22.121 21.069 34.692 1.00 34.38 151 SER B CA 1
ATOM 1928 C C . SER B 1 129 ? 20.604 21.010 34.865 1.00 31.73 151 SER B C 1
ATOM 1929 O O . SER B 1 129 ? 20.029 21.794 35.625 1.00 30.72 151 SER B O 1
ATOM 1932 N N . SER B 1 130 ? 19.962 20.088 34.155 1.00 27.90 152 SER B N 1
ATOM 1933 C CA . SER B 1 130 ? 18.515 19.913 34.236 1.00 29.58 152 SER B CA 1
ATOM 1934 C C . SER B 1 130 ? 18.056 19.515 35.630 1.00 33.41 152 SER B C 1
ATOM 1935 O O . SER B 1 130 ? 16.887 19.685 35.981 1.00 37.74 152 SER B O 1
ATOM 1938 N N . LYS B 1 131 ? 18.978 18.973 36.418 1.00 26.02 153 LYS B N 1
ATOM 1939 C CA . LYS B 1 131 ? 18.670 18.579 37.774 1.00 27.66 153 LYS B CA 1
ATOM 1940 C C . LYS B 1 131 ? 19.151 19.658 38.732 1.00 25.98 153 LYS B C 1
ATOM 1941 O O . LYS B 1 131 ? 20.337 19.736 39.070 1.00 28.92 153 LYS B O 1
ATOM 1945 N N . ALA B 1 132 ? 18.221 20.507 39.143 1.00 26.58 154 ALA B N 1
ATOM 1946 C CA . ALA B 1 132 ? 18.488 21.517 40.146 1.00 23.26 154 ALA B CA 1
ATOM 1947 C C . ALA B 1 132 ? 18.250 20.873 41.484 1.00 32.99 154 ALA B C 1
ATOM 1948 O O . ALA B 1 132 ? 17.425 19.967 41.600 1.00 29.29 154 ALA B O 1
ATOM 1950 N N . PRO B 1 133 ? 18.991 21.318 42.501 1.00 27.23 155 PRO B N 1
ATOM 1951 C CA . PRO B 1 133 ? 18.754 20.819 43.851 1.00 28.03 155 PRO B CA 1
ATOM 1952 C C . PRO B 1 133 ? 17.342 21.131 44.276 1.00 27.75 155 PRO B C 1
ATOM 1953 O O . PRO B 1 133 ? 16.772 22.165 43.912 1.00 30.37 155 PRO B O 1
ATOM 1957 N N . GLN B 1 134 ? 16.754 20.203 45.016 1.00 30.81 156 GLN B N 1
ATOM 1958 C CA . GLN B 1 134 ? 15.447 20.443 45.577 1.00 32.57 156 GLN B CA 1
ATOM 1959 C C . GLN B 1 134 ? 15.571 21.580 46.583 1.00 28.06 156 GLN B C 1
ATOM 1960 O O . GLN B 1 134 ? 14.645 22.365 46.754 1.00 25.50 156 GLN B O 1
ATOM 1962 N N . SER B 1 135 ? 16.727 21.652 47.240 1.00 27.33 157 SER B N 1
ATOM 1963 C CA . SER B 1 135 ? 17.001 22.641 48.279 1.00 27.61 157 SER B CA 1
ATOM 1964 C C . SER B 1 135 ? 18.501 22.909 48.326 1.00 21.32 157 SER B C 1
ATOM 1965 O O . SER B 1 135 ? 19.281 22.052 47.921 1.00 25.98 157 SER B O 1
ATOM 1968 N N . CYS B 1 136 ? 18.899 24.080 48.821 1.00 25.95 158 CYS B N 1
ATOM 1969 C CA . CYS B 1 136 ? 20.325 24.378 49.039 1.00 26.25 158 CYS B CA 1
ATOM 1970 C C . CYS B 1 136 ? 20.822 23.837 50.390 1.00 28.60 158 CYS B C 1
ATOM 1971 O O . CYS B 1 136 ? 22.018 23.915 50.701 1.00 27.24 158 CYS B O 1
ATOM 1974 N N . TYR B 1 137 ? 19.889 23.308 51.182 1.00 27.14 159 TYR B N 1
ATOM 1975 C CA . TYR B 1 137 ? 20.198 22.673 52.465 1.00 28.27 159 TYR B CA 1
ATOM 1976 C C . TYR B 1 137 ? 20.966 23.613 53.392 1.00 27.00 1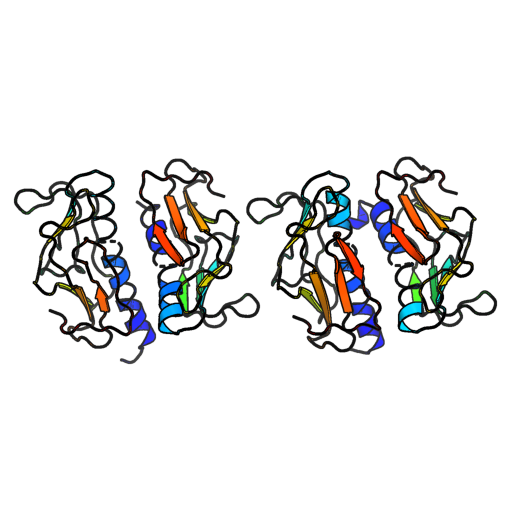59 TYR B C 1
ATOM 1977 O O . TYR B 1 137 ? 20.762 24.828 53.376 1.00 35.69 159 TYR B O 1
ATOM 1987 N N . ILE C 1 2 ? 60.606 17.505 40.407 1.00 62.20 24 ILE C N 1
ATOM 1988 C CA . ILE C 1 2 ? 61.433 16.308 40.292 1.00 46.43 24 ILE C CA 1
ATOM 1989 C C . ILE C 1 2 ? 61.337 15.418 41.531 1.00 38.08 24 ILE C C 1
ATOM 1990 O O . ILE C 1 2 ? 61.544 14.209 41.440 1.00 46.06 24 ILE C O 1
ATOM 1992 N N . ASP C 1 3 ? 61.031 16.005 42.689 1.00 31.51 25 ASP C N 1
ATOM 1993 C CA . ASP C 1 3 ? 60.756 15.183 43.870 1.00 23.02 25 ASP C CA 1
ATOM 1994 C C . ASP C 1 3 ? 59.464 14.370 43.632 1.00 19.64 25 ASP C C 1
ATOM 1995 O O . ASP C 1 3 ? 58.583 14.804 42.880 1.00 18.55 25 ASP C O 1
ATOM 2000 N N . PRO C 1 4 ? 59.349 13.162 44.220 1.00 19.21 26 PRO C N 1
ATOM 2001 C CA . PRO C 1 4 ? 58.228 12.298 43.817 1.00 21.71 26 PRO C CA 1
ATOM 2002 C C . PRO C 1 4 ? 56.856 12.793 44.267 1.00 16.02 26 PRO C C 1
ATOM 2003 O O . PRO C 1 4 ? 55.846 12.474 43.632 1.00 18.07 26 PRO C O 1
ATOM 2007 N N . PHE C 1 5 ? 56.814 13.568 45.340 1.00 16.59 27 PHE C N 1
ATOM 2008 C CA . PHE C 1 5 ? 55.555 14.144 45.799 1.00 18.06 27 PHE C CA 1
ATOM 2009 C C . PHE C 1 5 ? 55.060 15.197 44.819 1.00 17.05 27 PHE C C 1
ATOM 2010 O O . PHE C 1 5 ? 53.888 15.188 44.419 1.00 16.09 27 PHE C O 1
ATOM 2018 N N . THR C 1 6 ? 55.951 16.087 44.401 1.00 15.67 28 THR C N 1
ATOM 2019 C CA . THR C 1 6 ? 55.611 17.075 43.391 1.00 15.74 28 THR C CA 1
ATOM 2020 C C . THR C 1 6 ? 55.199 16.413 42.080 1.00 15.63 28 THR C C 1
ATOM 2021 O O . THR C 1 6 ? 54.205 16.817 41.467 1.00 15.74 28 THR C O 1
ATOM 2025 N N . GLU C 1 7 ? 55.929 15.391 41.650 1.00 16.30 29 GLU C N 1
ATOM 2026 C CA . GLU C 1 7 ? 55.583 14.720 40.405 1.00 16.56 29 GLU C CA 1
ATOM 2027 C C . GLU C 1 7 ? 54.179 14.125 40.461 1.00 14.92 29 GLU C C 1
ATOM 2028 O O . GLU C 1 7 ? 53.405 14.245 39.500 1.00 15.92 29 GLU C O 1
ATOM 2034 N N . ARG C 1 8 ? 53.825 13.489 41.576 1.00 16.47 30 ARG C N 1
ATOM 2035 C CA . ARG C 1 8 ? 52.493 12.903 41.709 1.00 17.45 30 ARG C 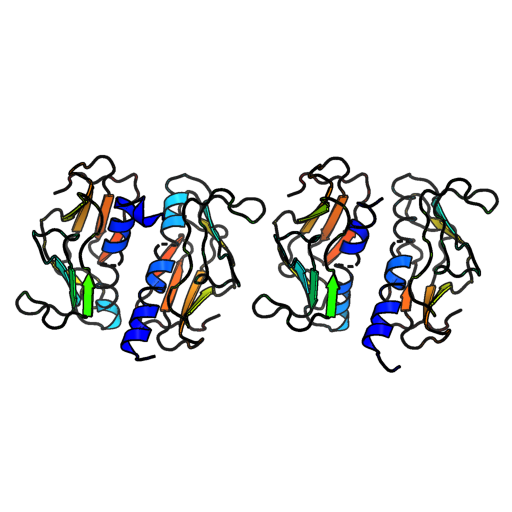CA 1
ATOM 2036 C C . ARG C 1 8 ? 51.442 13.994 41.754 1.00 16.12 30 ARG C C 1
ATOM 2037 O O . ARG C 1 8 ? 50.359 13.837 41.187 1.00 16.62 30 ARG C O 1
ATOM 2045 N N . ASN C 1 9 ? 51.752 15.099 42.419 1.00 15.29 31 ASN C N 1
ATOM 2046 C CA . ASN C 1 9 ? 50.841 16.229 42.502 1.00 16.07 31 ASN C CA 1
ATOM 2047 C C . ASN C 1 9 ? 50.520 16.781 41.115 1.00 15.82 31 ASN C C 1
ATOM 2048 O O . ASN C 1 9 ? 49.357 17.043 40.788 1.00 16.73 31 ASN C O 1
ATOM 2053 N N . GLU C 1 10 ? 51.547 16.955 40.294 1.00 14.77 32 GLU C N 1
ATOM 2054 C CA . GLU C 1 10 ? 51.363 17.491 38.944 1.00 16.31 32 GLU C CA 1
ATOM 2055 C C . GLU C 1 10 ? 50.541 16.544 38.085 1.00 17.18 32 GLU C C 1
ATOM 2056 O O . GLU C 1 10 ? 49.667 16.985 37.326 1.00 16.67 32 GLU C O 1
ATOM 2062 N N . LEU C 1 11 ? 50.815 15.246 38.191 1.00 15.32 33 LEU C N 1
ATOM 2063 C CA . LEU C 1 11 ? 50.065 14.254 37.430 1.00 16.66 33 LEU C CA 1
ATOM 2064 C C . LEU C 1 11 ? 48.610 14.212 37.872 1.00 17.26 33 LEU C C 1
ATOM 2065 O O . LEU C 1 11 ? 47.699 14.083 37.046 1.00 16.33 33 LEU C O 1
ATOM 2070 N N . GLN C 1 12 ? 48.383 14.310 39.173 1.00 16.00 34 GLN C N 1
ATOM 2071 C CA . GLN C 1 12 ? 47.031 14.286 39.714 1.00 17.66 34 GLN C CA 1
ATOM 2072 C C . GLN C 1 12 ? 46.215 15.441 39.156 1.00 15.76 34 GLN C C 1
ATOM 2073 O O . GLN C 1 12 ? 45.097 15.242 38.657 1.00 17.21 34 GLN C O 1
ATOM 2079 N N . SER C 1 13 ? 46.757 16.653 39.213 1.00 16.48 35 SER C N 1
ATOM 2080 C CA A SER C 1 13 ? 46.056 17.831 38.716 0.54 18.27 35 SER C CA 1
ATOM 2081 C CA B SER C 1 13 ? 46.008 17.807 38.727 0.46 16.13 35 SER C CA 1
ATOM 2082 C C . SER C 1 13 ? 45.809 17.747 37.211 1.00 18.06 35 SER C C 1
ATOM 2083 O O . SER C 1 13 ? 44.731 18.074 36.723 1.00 17.13 35 SER C O 1
ATOM 2088 N N . ALA C 1 14 ? 46.821 17.318 36.468 1.00 16.78 36 ALA C N 1
ATOM 2089 C CA . ALA C 1 14 ? 46.691 17.221 35.014 1.00 17.11 36 ALA C CA 1
ATOM 2090 C C . ALA C 1 14 ? 45.591 16.235 34.630 1.00 17.39 36 ALA C C 1
ATOM 2091 O O . ALA C 1 14 ? 44.746 16.520 33.773 1.00 17.82 36 ALA C O 1
ATOM 2093 N N . ALA C 1 15 ? 45.591 15.074 35.271 1.00 16.55 37 ALA C N 1
ATOM 2094 C CA . ALA C 1 15 ? 44.585 14.058 34.993 1.00 17.66 37 ALA C CA 1
ATOM 2095 C C . ALA C 1 15 ? 43.196 14.587 35.328 1.00 16.75 37 ALA C C 1
ATOM 2096 O O . ALA C 1 15 ? 42.242 14.363 34.573 1.00 18.09 37 ALA C O 1
ATOM 2098 N N . GLU C 1 16 ? 43.070 15.307 36.434 1.00 15.46 38 GLU C N 1
ATOM 2099 C CA . GLU C 1 16 ? 41.797 15.914 36.795 1.00 16.18 38 GLU C CA 1
ATOM 2100 C C . GLU C 1 16 ? 41.342 16.973 35.808 1.00 15.38 38 GLU C C 1
ATOM 2101 O O . GLU C 1 16 ? 40.143 17.089 35.527 1.00 16.92 38 GLU C O 1
ATOM 2107 N N . GLU C 1 17 ? 42.273 17.767 35.301 1.00 15.66 39 GLU C N 1
ATOM 2108 C CA . GLU C 1 17 ? 41.916 18.815 34.356 1.00 16.99 39 GLU C CA 1
ATOM 2109 C C . GLU C 1 17 ? 41.454 18.204 33.043 1.00 16.09 39 GLU C C 1
ATOM 2110 O O . GLU C 1 17 ? 40.494 18.679 32.431 1.00 17.44 39 GLU C O 1
ATOM 2116 N N . LEU C 1 18 ? 42.126 17.152 32.598 1.00 14.87 40 LEU C N 1
ATOM 2117 C CA . LEU C 1 18 ? 41.689 16.460 31.394 1.00 16.87 40 LEU C CA 1
ATOM 2118 C C . LEU C 1 18 ? 40.319 15.842 31.608 1.00 14.65 40 LEU C C 1
ATOM 2119 O O . LEU C 1 18 ? 39.431 15.959 30.748 1.00 14.90 40 LEU C O 1
ATOM 2124 N N . ASN C 1 19 ? 40.123 15.201 32.752 1.00 14.74 41 ASN C N 1
ATOM 2125 C CA . ASN C 1 19 ? 38.815 14.655 33.097 1.00 15.80 41 ASN C CA 1
ATOM 2126 C C . ASN C 1 19 ? 37.740 15.729 33.049 1.00 14.66 41 ASN C C 1
ATOM 2127 O O . ASN C 1 19 ? 36.687 15.541 32.424 1.00 15.97 41 ASN C O 1
ATOM 2132 N N . ALA C 1 20 ? 37.981 16.863 33.695 1.00 14.57 42 ALA C N 1
ATOM 2133 C CA . ALA C 1 20 ? 36.975 17.914 33.737 1.00 15.31 42 ALA C CA 1
ATOM 2134 C C . ALA C 1 20 ? 36.609 18.402 32.343 1.00 15.52 42 ALA C C 1
ATOM 2135 O O . ALA C 1 20 ? 35.435 18.638 32.047 1.00 15.95 42 ALA C O 1
ATOM 2145 N N . LEU C 1 22 ? 36.923 16.706 29.408 1.00 15.30 44 LEU C N 1
ATOM 2146 C CA . LEU C 1 22 ? 36.157 15.633 28.762 1.00 17.63 44 LEU C CA 1
ATOM 2147 C C . LEU C 1 22 ? 34.725 15.550 29.287 1.00 15.18 44 LEU C C 1
ATOM 2148 O O . LEU C 1 22 ? 33.772 15.494 28.495 1.00 16.11 44 LEU C O 1
ATOM 2153 N N . GLN C 1 23 ? 34.551 15.583 30.605 1.00 15.67 45 GLN C N 1
ATOM 2154 C CA . GLN C 1 23 ? 33.206 15.564 31.201 1.00 16.65 45 GLN C CA 1
ATOM 2155 C C . GLN C 1 23 ? 32.368 16.748 30.725 1.00 16.17 45 GLN C C 1
ATOM 2156 O O . GLN C 1 23 ? 31.162 16.620 30.504 1.00 17.50 45 GLN C O 1
ATOM 2162 N N . TYR C 1 24 ? 32.994 17.908 30.570 1.00 16.10 46 TYR C N 1
ATOM 2163 C CA . TYR C 1 24 ? 32.266 19.091 30.134 1.00 17.12 46 TYR C CA 1
ATOM 2164 C C . TYR C 1 24 ? 31.793 18.961 28.687 1.00 17.81 46 TYR C C 1
ATOM 2165 O O . TYR C 1 24 ? 30.654 19.308 28.356 1.00 18.53 46 TYR C O 1
ATOM 2174 N N . ALA C 1 25 ? 32.649 18.446 27.812 1.00 16.93 47 ALA C N 1
ATOM 2175 C CA . ALA C 1 25 ? 32.249 18.232 26.430 1.00 16.99 47 ALA C CA 1
ATOM 2176 C C . ALA C 1 25 ? 31.050 17.293 26.378 1.00 18.32 47 ALA C C 1
ATOM 2177 O O . ALA C 1 25 ? 30.069 17.565 25.672 1.00 17.83 47 ALA C O 1
ATOM 2179 N N . ARG C 1 26 ? 31.114 16.209 27.142 1.00 16.69 48 ARG C N 1
ATOM 2180 C CA . ARG C 1 26 ? 30.017 15.251 27.203 1.00 18.65 48 ARG C CA 1
ATOM 2181 C C . ARG C 1 26 ? 28.758 15.906 27.747 1.00 16.83 48 ARG C C 1
ATOM 2182 O O . ARG C 1 26 ? 27.676 15.779 27.154 1.00 18.83 48 ARG C O 1
ATOM 2190 N N . SER C 1 27 ? 28.885 16.625 28.855 1.00 18.42 49 SER C N 1
ATOM 2191 C CA . SER C 1 27 ? 27.715 17.214 29.492 1.00 21.74 49 SER C CA 1
ATOM 2192 C C . SER C 1 27 ? 27.060 18.267 28.588 1.00 20.49 49 SER C C 1
ATOM 2193 O O . SER C 1 27 ? 25.834 18.427 28.586 1.00 21.86 49 SER C O 1
ATOM 2196 N N . GLU C 1 28 ? 27.866 18.960 27.790 1.00 19.33 50 GLU C N 1
ATOM 2197 C CA . GLU C 1 28 ? 27.326 19.949 26.868 1.00 19.32 50 GLU C CA 1
ATOM 2198 C C . GLU C 1 28 ? 26.617 19.306 25.691 1.00 18.94 50 GLU C C 1
ATOM 2199 O O . GLU C 1 28 ? 25.605 19.814 25.231 1.00 19.76 50 GLU C O 1
ATOM 2205 N N . ALA C 1 29 ? 27.136 18.177 25.217 1.00 18.02 51 ALA C N 1
ATOM 2206 C CA . ALA C 1 29 ? 26.464 17.449 24.148 1.00 20.02 51 ALA C CA 1
ATOM 2207 C C . ALA C 1 29 ? 25.091 16.996 24.633 1.00 18.34 51 ALA C C 1
ATOM 2208 O O . ALA C 1 29 ? 24.095 17.113 23.910 1.00 19.23 51 ALA C O 1
ATOM 2210 N N . VAL C 1 30 ? 25.032 16.509 25.868 1.00 19.49 52 VAL C N 1
ATOM 2211 C CA . VAL C 1 30 ? 23.765 16.075 26.448 1.00 23.05 52 VAL C CA 1
ATOM 2212 C C . VAL C 1 30 ? 22.808 17.260 26.663 1.00 21.52 52 VAL C C 1
ATOM 2213 O O . VAL C 1 30 ? 21.635 17.186 26.289 1.00 24.15 52 VAL C O 1
ATOM 2217 N N . SER C 1 31 ? 23.322 18.344 27.239 1.00 21.14 53 SER C N 1
ATOM 2218 C CA A SER C 1 31 ? 22.534 19.554 27.507 0.59 22.64 53 SER C CA 1
ATOM 2219 C CA B SER C 1 31 ? 22.518 19.534 27.508 0.41 22.64 53 SER C CA 1
ATOM 2220 C C . SER C 1 31 ? 21.983 20.178 26.229 1.00 22.84 53 SER C C 1
ATOM 2221 O O . SER C 1 31 ? 20.810 20.532 26.152 1.00 24.20 53 SER C O 1
ATOM 2226 N N . GLN C 1 32 ? 22.846 20.323 25.226 1.00 21.82 54 GLN C N 1
ATOM 2227 C CA . GLN C 1 32 ? 22.471 20.993 23.978 1.00 17.72 54 GLN C CA 1
ATOM 2228 C C . GLN C 1 32 ? 21.823 20.065 22.964 1.00 19.93 54 GLN C C 1
ATOM 2229 O O . GLN C 1 32 ? 21.372 20.519 21.910 1.00 20.99 54 GLN C O 1
ATOM 2235 N N . ARG C 1 33 ? 21.810 18.768 23.263 1.00 23.91 55 ARG C N 1
ATOM 2236 C CA . ARG C 1 33 ? 21.235 17.760 22.367 1.00 25.06 55 ARG C CA 1
ATOM 2237 C C . ARG C 1 33 ? 21.803 17.839 20.952 1.00 24.95 55 ARG C C 1
ATOM 2238 O O . ARG C 1 33 ? 21.063 17.828 19.963 1.00 27.70 55 ARG C O 1
ATOM 2246 N N . ARG C 1 34 ? 23.124 17.907 20.872 1.00 23.29 56 ARG C N 1
ATOM 2247 C CA . ARG C 1 34 ? 23.808 18.012 19.591 1.00 23.60 56 ARG C CA 1
ATOM 2248 C C . ARG C 1 34 ? 25.253 17.575 19.760 1.00 22.81 56 ARG C C 1
ATOM 2249 O O . ARG C 1 34 ? 25.733 17.394 20.878 1.00 21.57 56 ARG C O 1
ATOM 2257 N N . ALA C 1 35 ? 25.946 17.410 18.642 1.00 21.78 57 ALA C N 1
ATOM 2258 C CA . ALA C 1 35 ? 27.330 16.965 18.672 1.00 20.77 57 ALA C CA 1
ATOM 2259 C C . ALA C 1 35 ? 28.245 18.074 19.170 1.00 19.64 57 ALA C C 1
ATOM 2260 O O . ALA C 1 35 ? 28.362 19.134 18.539 1.00 22.91 57 ALA C O 1
ATOM 2262 N N . ILE C 1 36 ? 28.880 17.833 20.313 1.00 18.62 58 ILE C N 1
ATOM 2263 C CA . ILE C 1 36 ? 29.846 18.769 20.861 1.00 19.33 58 ILE C CA 1
ATOM 2264 C C . ILE C 1 36 ? 31.196 18.077 20.916 1.00 18.61 58 ILE C C 1
ATOM 2265 O O . ILE C 1 36 ? 31.313 16.957 21.423 1.00 20.72 58 ILE C O 1
ATOM 2270 N N . SER C 1 37 ? 32.204 18.743 20.374 1.00 18.00 59 SER C N 1
ATOM 2271 C CA . SER C 1 37 ? 33.532 18.153 20.265 1.00 19.07 59 SER C CA 1
ATOM 2272 C C . SER C 1 37 ? 34.535 18.778 21.217 1.00 18.70 59 SER C C 1
ATOM 2273 O O . SER C 1 37 ? 34.344 19.886 21.733 1.00 18.22 59 SER C O 1
ATOM 2276 N N . ILE C 1 38 ? 35.622 18.052 21.429 1.00 18.46 60 ILE C N 1
ATOM 2277 C CA . ILE C 1 38 ? 36.760 18.558 22.165 1.00 19.29 60 ILE C CA 1
ATOM 2278 C C . ILE C 1 38 ? 37.990 18.235 21.325 1.00 17.97 60 ILE C C 1
ATOM 2279 O O . ILE C 1 38 ? 38.141 17.120 20.836 1.00 19.59 60 ILE C O 1
ATOM 2284 N N . GLN C 1 39 ? 38.844 19.230 21.116 1.00 19.11 61 GLN C N 1
ATOM 2285 C CA . GLN C 1 39 ? 39.927 19.122 20.148 1.00 19.87 61 GLN C CA 1
ATOM 2286 C C . GLN C 1 39 ? 41.253 19.471 20.807 1.00 21.87 61 GLN C C 1
ATOM 2287 O O . GLN C 1 39 ? 41.365 20.508 21.469 1.00 22.52 61 GLN C O 1
ATOM 2293 N N . ALA C 1 40 ? 42.247 18.600 20.638 1.00 21.81 62 ALA C N 1
ATOM 2294 C CA . ALA C 1 40 ? 43.605 18.884 21.091 1.00 22.94 62 ALA C CA 1
ATOM 2295 C C . ALA C 1 40 ? 44.247 19.791 20.059 1.00 27.49 62 ALA C C 1
ATOM 2296 O O . ALA C 1 40 ? 44.333 19.445 18.878 1.00 29.49 62 ALA C O 1
ATOM 2298 N N . LEU C 1 41 ? 44.690 20.960 20.505 1.00 28.00 63 LEU C N 1
ATOM 2299 C CA . LEU C 1 41 ? 45.206 21.968 19.592 1.00 30.91 63 LEU C CA 1
ATOM 2300 C C . LEU C 1 41 ? 46.577 21.605 19.037 1.00 32.60 63 LEU C C 1
ATOM 2301 O O . LEU C 1 41 ? 46.893 21.933 17.892 1.00 36.22 63 LEU C O 1
ATOM 2303 N N . LYS C 1 42 ? 47.381 20.915 19.842 1.00 32.07 64 LYS C N 1
ATOM 2304 C CA . LYS C 1 42 ? 48.775 20.674 19.475 1.00 35.12 64 LYS C CA 1
ATOM 2305 C C . LYS C 1 42 ? 49.267 19.240 19.679 1.00 37.49 64 LYS C C 1
ATOM 2306 O O . LYS C 1 42 ? 49.135 18.676 20.767 1.00 38.37 64 LYS C O 1
ATOM 2308 N N . ASP C 1 43 ? 49.816 18.667 18.607 1.00 42.99 65 ASP C N 1
ATOM 2309 C CA . ASP C 1 43 ? 50.623 17.443 18.657 1.00 37.96 65 ASP C CA 1
ATOM 2310 C C . ASP C 1 43 ? 49.918 16.171 19.134 1.00 35.09 65 ASP C C 1
ATOM 2311 O O . ASP C 1 43 ? 50.579 15.250 19.620 1.00 39.51 65 ASP C O 1
ATOM 2313 N N . LYS C 1 44 ? 48.596 16.113 18.981 1.00 34.47 66 LYS C N 1
ATOM 2314 C CA . LYS C 1 44 ? 47.791 15.003 19.507 1.00 34.17 66 LYS C CA 1
ATOM 2315 C C . LYS C 1 44 ? 47.997 14.829 21.014 1.00 34.79 66 LYS C C 1
ATOM 2316 O O . LYS C 1 44 ? 47.677 13.778 21.578 1.00 27.32 66 LYS C O 1
ATOM 2322 N N . ASP C 1 45 ? 48.545 15.858 21.653 1.00 33.22 67 ASP C N 1
ATOM 2323 C CA . ASP C 1 45 ? 48.799 15.833 23.085 1.00 25.94 67 ASP C CA 1
ATOM 2324 C C . ASP C 1 45 ? 47.720 16.660 23.749 1.00 26.90 67 ASP C C 1
ATOM 2325 O O . ASP C 1 45 ? 47.669 17.881 2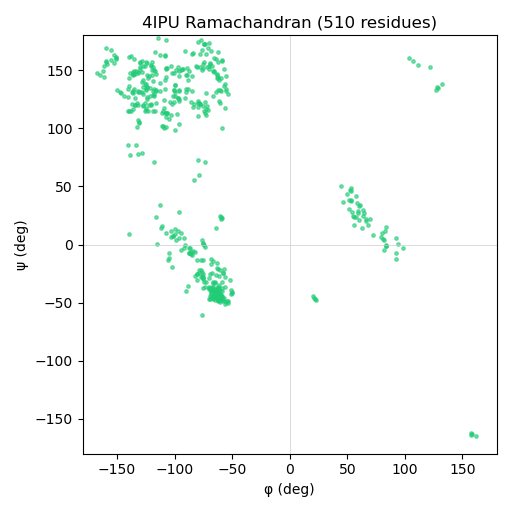3.600 1.00 27.28 67 ASP C O 1
ATOM 2330 N N . TRP C 1 46 ? 46.853 15.987 24.491 1.00 22.21 68 TRP C N 1
ATOM 2331 C CA . TRP C 1 46 ? 45.688 16.623 25.080 1.00 21.79 68 TRP C CA 1
ATOM 2332 C C . TRP C 1 46 ? 46.031 17.497 26.290 1.00 20.74 68 TRP C C 1
ATOM 2333 O O . TRP C 1 46 ? 45.143 18.118 26.866 1.00 21.63 68 TRP C O 1
ATOM 2344 N N . GLY C 1 47 ? 47.314 17.580 26.644 1.00 20.93 69 GLY C N 1
ATOM 2345 C CA . GLY C 1 47 ? 47.760 18.463 27.717 1.00 20.67 69 GLY C CA 1
ATOM 2346 C C . GLY C 1 47 ? 48.392 19.759 27.241 1.00 24.02 69 GLY C C 1
ATOM 2347 O O . GLY C 1 47 ? 48.930 20.525 28.044 1.00 25.43 69 GLY C O 1
ATOM 2348 N N . LYS C 1 48 ? 48.329 20.015 25.939 1.00 23.15 70 LYS C N 1
ATOM 2349 C CA . LYS C 1 48 ? 48.975 21.204 25.392 1.00 23.55 70 LYS C CA 1
ATOM 2350 C C . LYS C 1 48 ? 47.989 22.194 24.790 1.00 23.52 70 LYS C C 1
ATOM 2351 O O . LYS C 1 48 ? 48.359 23.026 23.955 1.00 29.59 70 LYS C O 1
ATOM 2357 N N . GLY C 1 49 ? 46.740 22.119 25.242 1.00 23.03 71 GLY C N 1
ATOM 2358 C CA . GLY C 1 49 ? 45.718 23.045 24.796 1.00 21.99 71 GLY C CA 1
ATOM 2359 C C . GLY C 1 49 ? 44.501 22.305 24.286 1.00 22.32 71 GLY C C 1
ATOM 2360 O O . GLY C 1 49 ? 44.624 21.359 23.503 1.00 22.72 71 GLY C O 1
ATOM 2361 N N . LEU C 1 50 ? 43.320 22.737 24.721 1.00 22.24 72 LEU C N 1
ATOM 2362 C CA . LEU C 1 50 ? 42.077 22.083 24.318 1.00 19.26 72 LEU C CA 1
ATOM 2363 C C . LEU C 1 50 ? 41.009 23.124 24.022 1.00 18.80 72 LEU C C 1
ATOM 2364 O O . LEU C 1 50 ? 40.999 24.197 24.624 1.00 22.17 72 LEU C O 1
ATOM 2369 N N . SER C 1 51 ? 40.128 22.809 23.079 1.00 19.79 73 SER C N 1
ATOM 2370 C CA A SER C 1 51 ? 38.976 23.648 22.771 0.48 19.63 73 SER C CA 1
ATOM 2371 C CA B SER C 1 51 ? 38.979 23.650 22.773 0.52 19.41 73 SER C CA 1
ATOM 2372 C C . SER C 1 51 ? 37.727 22.779 22.728 1.00 20.75 73 SER C C 1
ATOM 2373 O O . SER C 1 51 ? 37.772 21.644 22.237 1.00 21.26 73 SER C O 1
ATOM 2378 N N . ILE C 1 52 ? 36.616 23.307 23.239 1.00 18.67 74 ILE C N 1
ATOM 2379 C CA . ILE C 1 52 ? 35.353 22.583 23.262 1.00 19.92 74 ILE C CA 1
ATOM 2380 C C . ILE C 1 52 ? 34.283 23.405 22.570 1.00 18.15 74 ILE C C 1
ATOM 2381 O O . ILE C 1 52 ? 34.183 24.616 22.790 1.00 19.44 74 ILE C O 1
ATOM 2386 N N . GLY C 1 53 ? 33.490 22.755 21.725 1.00 19.62 75 GLY C N 1
ATOM 2387 C CA . GLY C 1 53 ? 32.403 23.431 21.051 1.00 19.15 75 GLY C CA 1
ATOM 2388 C C . GLY C 1 53 ? 32.003 22.698 19.793 1.00 18.37 75 GLY C C 1
ATOM 2389 O O . GLY C 1 53 ? 32.314 21.517 19.614 1.00 20.25 75 GLY C O 1
ATOM 2390 N N . VAL C 1 54 ? 31.288 23.393 18.920 1.00 22.17 76 VAL C N 1
ATOM 2391 C CA . VAL C 1 54 ? 30.837 22.791 17.677 1.00 23.59 76 VAL C CA 1
ATOM 2392 C C . VAL C 1 54 ? 31.957 22.753 16.640 1.00 24.33 76 VAL C C 1
ATOM 2393 O O . VAL C 1 54 ? 32.544 23.787 16.289 1.00 27.81 76 VAL C O 1
ATOM 2397 N N . LEU C 1 55 ? 32.252 21.549 16.156 1.00 23.73 77 LEU C N 1
ATOM 2398 C CA . LEU C 1 55 ? 33.327 21.341 15.194 1.00 26.18 77 LEU C CA 1
ATOM 2399 C C . LEU C 1 55 ? 32.794 21.452 13.772 1.00 31.49 77 LEU C C 1
ATOM 2400 O O . LEU C 1 55 ? 31.830 20.780 13.410 1.00 33.45 77 LEU C O 1
ATOM 2405 N N . ALA C 1 56 ? 33.418 22.312 12.971 1.00 28.92 78 ALA C N 1
ATOM 2406 C CA . ALA C 1 56 ? 33.044 22.473 11.570 1.00 32.85 78 ALA C CA 1
ATOM 2407 C C . ALA C 1 56 ? 34.283 22.807 10.760 1.00 30.84 78 ALA C C 1
ATOM 2408 O O . ALA C 1 56 ? 35.053 23.688 11.138 1.00 36.86 78 ALA C O 1
ATOM 2410 N N . SER C 1 57 ? 34.470 22.089 9.657 1.00 33.32 79 SER C N 1
ATOM 2411 C CA . SER C 1 57 ? 35.641 22.265 8.801 1.00 37.67 79 SER C CA 1
ATOM 2412 C C . SER C 1 57 ? 36.949 22.169 9.586 1.00 34.05 79 SER C C 1
ATOM 2413 O O . SER C 1 57 ? 37.901 22.904 9.318 1.00 42.66 79 SER C O 1
ATOM 2416 N N . GLY C 1 58 ? 36.976 21.271 10.566 1.00 32.75 80 GLY C N 1
ATOM 2417 C CA . GLY C 1 58 ? 38.189 20.983 11.307 1.00 35.95 80 GLY C CA 1
ATOM 2418 C C . GLY C 1 58 ? 38.533 21.983 12.390 1.00 33.46 80 GLY C C 1
ATOM 2419 O O . GLY C 1 58 ? 39.611 21.905 12.985 1.00 36.42 80 GLY C O 1
ATOM 2420 N N . SER C 1 59 ? 37.636 22.930 12.647 1.00 32.20 81 SER C N 1
ATOM 2421 C CA . SER C 1 59 ? 37.873 23.883 13.726 1.00 32.57 81 SER C CA 1
ATOM 2422 C C . SER C 1 59 ? 36.617 24.192 14.531 1.00 33.61 81 SER C C 1
ATOM 2423 O O . SER C 1 59 ? 35.492 23.945 14.094 1.00 29.61 81 SER C O 1
ATOM 2426 N N . ILE C 1 60 ? 36.834 24.732 15.720 1.00 28.97 82 ILE C N 1
ATOM 2427 C CA . ILE C 1 60 ? 35.758 25.159 16.591 1.00 29.03 82 ILE C CA 1
ATOM 2428 C C . ILE C 1 60 ? 35.805 26.685 16.621 1.00 34.51 82 ILE C C 1
ATOM 2429 O O . ILE C 1 60 ? 36.645 27.279 17.299 1.00 35.79 82 ILE C O 1
ATOM 2434 N N . ALA C 1 61 ? 34.909 27.312 15.866 1.00 33.53 83 ALA C N 1
ATOM 2435 C CA . ALA C 1 61 ? 34.983 28.751 15.609 1.00 34.49 83 ALA C CA 1
ATOM 2436 C C . ALA C 1 61 ? 34.547 29.603 16.796 1.00 39.69 83 ALA C C 1
ATOM 2437 O O . ALA C 1 61 ? 35.010 30.736 16.961 1.00 45.05 83 ALA C O 1
ATOM 2439 N N . ALA C 1 62 ? 33.643 29.062 17.605 1.00 34.08 84 ALA C N 1
ATOM 2440 C CA . ALA C 1 62 ? 33.172 29.753 18.800 1.00 36.21 84 ALA C CA 1
ATOM 2441 C C . ALA C 1 62 ? 33.282 28.839 20.008 1.00 26.67 84 ALA C C 1
ATOM 2442 O O . ALA C 1 62 ? 32.281 28.274 20.451 1.00 29.37 84 ALA C O 1
ATOM 2444 N N . PRO C 1 63 ? 34.499 28.697 20.553 1.00 29.17 85 PRO C N 1
ATOM 2445 C CA . PRO C 1 63 ? 34.718 27.758 21.659 1.00 24.30 85 PRO C CA 1
ATOM 2446 C C . PRO C 1 63 ? 33.869 28.101 22.878 1.00 23.73 85 PRO C C 1
ATOM 2447 O O . PRO C 1 63 ? 33.793 29.260 23.290 1.00 27.36 85 PRO C O 1
ATOM 2451 N N . LEU C 1 64 ? 33.220 27.084 23.433 1.00 23.89 86 LEU C N 1
ATOM 2452 C CA . LEU C 1 64 ? 32.445 27.218 24.660 1.00 25.01 86 LEU C CA 1
ATOM 2453 C C . LEU C 1 64 ? 33.389 27.333 25.839 1.00 21.89 86 LEU C C 1
ATOM 2454 O O . LEU C 1 64 ? 33.098 28.001 26.831 1.00 22.28 86 LEU C O 1
ATOM 2459 N N . ARG C 1 65 ? 34.534 26.673 25.715 1.00 22.02 87 ARG C N 1
ATOM 2460 C CA . ARG C 1 65 ? 35.504 26.595 26.792 1.00 19.61 87 ARG C CA 1
ATOM 2461 C C . ARG C 1 65 ? 36.851 26.191 26.214 1.00 21.34 87 ARG C C 1
ATOM 2462 O O . ARG C 1 65 ? 36.914 25.395 25.266 1.00 21.27 87 ARG C O 1
ATOM 2470 N N . LYS C 1 66 ? 37.924 26.737 26.779 1.00 23.28 88 LYS C N 1
ATOM 2471 C CA . LYS C 1 66 ? 39.268 26.340 26.385 1.00 21.95 88 LYS C CA 1
ATOM 2472 C C . LYS C 1 66 ? 40.066 25.972 27.619 1.00 23.16 88 LYS C C 1
ATOM 2473 O O . LYS C 1 66 ? 39.730 26.378 28.736 1.00 25.16 88 LYS C O 1
ATOM 2479 N N . HIS C 1 67 ? 41.106 25.174 27.411 1.00 21.28 89 HIS C N 1
ATOM 2480 C CA . HIS C 1 67 ? 42.070 24.844 28.448 1.00 20.87 89 HIS C CA 1
ATOM 2481 C C . HIS C 1 67 ? 43.420 25.180 27.832 1.00 21.48 89 HIS C C 1
ATOM 2482 O O . HIS C 1 67 ? 43.669 24.858 26.666 1.00 24.13 89 HIS C O 1
ATOM 2489 N N . ASP C 1 68 ? 44.289 25.844 28.588 1.00 25.24 90 ASP C N 1
ATOM 2490 C CA . ASP C 1 68 ? 45.520 26.369 28.000 1.00 27.79 90 ASP C CA 1
ATOM 2491 C C . ASP C 1 68 ? 46.697 25.413 28.096 1.00 27.17 90 ASP C C 1
ATOM 2492 O O . ASP C 1 68 ? 47.817 25.761 27.720 1.00 31.76 90 ASP C O 1
ATOM 2497 N N . GLY C 1 69 ? 46.439 24.209 28.591 1.00 24.96 91 GLY C N 1
ATOM 2498 C CA . GLY C 1 69 ? 47.483 23.209 28.729 1.00 27.29 91 GLY C CA 1
ATOM 2499 C C . GLY C 1 69 ? 47.895 23.005 30.171 1.00 26.00 91 GLY C C 1
ATOM 2500 O O . GLY C 1 69 ? 47.664 23.875 31.020 1.00 27.88 91 GLY C O 1
ATOM 2501 N N . PHE C 1 70 ? 48.484 21.846 30.454 1.00 24.85 92 PHE C N 1
ATOM 2502 C CA . PHE C 1 70 ? 48.981 21.553 31.789 1.00 24.46 92 PHE C CA 1
ATOM 2503 C C . PHE C 1 70 ? 50.046 22.576 32.124 1.00 30.05 92 PHE C C 1
ATOM 2504 O O . PHE C 1 70 ? 50.839 22.972 31.265 1.00 28.67 92 PHE C O 1
ATOM 2512 N N . ARG C 1 71 ? 50.074 23.014 33.372 1.00 33.41 93 ARG C N 1
ATOM 2513 C CA . ARG C 1 71 ? 51.046 24.027 33.749 1.00 34.38 93 ARG C CA 1
ATOM 2514 C C . ARG C 1 71 ? 52.431 23.425 34.010 1.00 40.55 93 ARG C C 1
ATOM 2515 O O . ARG C 1 71 ? 53.460 24.070 33.777 1.00 49.60 93 ARG C O 1
ATOM 2519 N N . ALA C 1 72 ? 52.454 22.182 34.472 1.00 33.08 94 ALA C N 1
ATOM 2520 C CA . ALA C 1 72 ? 53.705 21.465 34.701 1.00 34.24 94 ALA C CA 1
ATOM 2521 C C . ALA C 1 72 ? 54.508 21.276 33.406 1.00 32.31 94 ALA C C 1
ATOM 2522 O O . ALA C 1 72 ? 53.978 21.435 32.305 1.00 41.66 94 ALA C O 1
ATOM 2524 N N . ALA C 1 73 ? 55.775 20.909 33.554 1.00 36.69 95 ALA C N 1
ATOM 2525 C CA . ALA C 1 73 ? 56.731 20.931 32.450 1.00 46.76 95 ALA C CA 1
ATOM 2526 C C . ALA C 1 73 ? 56.817 19.640 31.636 1.00 47.75 95 ALA C C 1
ATOM 2527 O O . ALA C 1 73 ? 56.931 19.680 30.411 1.00 65.96 95 ALA C O 1
ATOM 2529 N N . THR C 1 74 ? 56.757 18.499 32.313 1.00 31.32 96 THR C N 1
ATOM 2530 C CA . THR C 1 74 ? 57.166 17.240 31.685 1.00 30.50 96 THR C CA 1
ATOM 2531 C C . THR C 1 74 ? 56.011 16.262 31.461 1.00 28.52 96 THR C C 1
ATOM 2532 O O . THR C 1 74 ? 56.201 15.051 31.528 1.00 28.89 96 THR C O 1
ATOM 2536 N N . LEU C 1 75 ? 54.826 16.788 31.169 1.00 26.70 97 LEU C N 1
ATOM 2537 C CA . LEU C 1 75 ? 53.631 15.958 31.055 1.00 22.07 97 LEU C CA 1
ATOM 2538 C C . LEU C 1 75 ? 53.152 15.783 29.621 1.00 25.33 97 LEU C C 1
ATOM 2539 O O . LEU C 1 75 ? 53.253 16.703 28.809 1.00 29.92 97 LEU C O 1
ATOM 2544 N N . THR C 1 76 ? 52.632 14.594 29.324 1.00 20.94 98 THR C N 1
ATOM 2545 C CA . THR C 1 76 ? 51.927 14.333 28.077 1.00 20.84 98 THR C CA 1
ATOM 2546 C C . THR C 1 76 ? 50.615 13.629 28.382 1.00 19.54 98 THR C C 1
ATOM 2547 O O . THR C 1 76 ? 50.515 12.876 29.350 1.00 19.33 98 THR C O 1
ATOM 2551 N N . ALA C 1 77 ? 49.602 13.883 27.562 1.00 19.14 99 ALA C N 1
ATOM 2552 C CA . ALA C 1 77 ? 48.339 13.161 27.647 1.00 18.78 99 ALA C CA 1
ATOM 2553 C C . ALA C 1 77 ? 47.980 12.729 26.237 1.00 23.83 99 ALA C C 1
ATOM 2554 O O . ALA C 1 77 ? 47.624 13.554 25.394 1.00 22.08 99 ALA C O 1
ATOM 2556 N N . LYS C 1 78 ? 48.112 11.435 25.966 1.00 19.17 100 LYS C N 1
ATOM 2557 C CA . LYS C 1 78 ? 47.951 10.921 24.614 1.00 20.59 100 LYS C CA 1
ATOM 2558 C C . LYS C 1 78 ? 46.969 9.767 24.636 1.00 18.37 100 LYS C C 1
ATOM 2559 O O . LYS C 1 78 ? 46.868 9.048 25.637 1.00 21.11 100 LYS C O 1
ATOM 2565 N N . GLU C 1 79 ? 46.232 9.601 23.546 1.00 20.59 101 GLU C N 1
ATOM 2566 C CA . GLU C 1 79 ? 45.198 8.580 23.488 1.00 20.42 101 GLU C CA 1
ATOM 2567 C C . GLU C 1 79 ? 45.727 7.401 22.690 1.00 23.68 101 GLU C C 1
ATOM 2568 O O . GLU C 1 79 ? 46.515 7.571 21.758 1.00 21.67 101 GLU C O 1
ATOM 2574 N N . LYS C 1 80 ? 45.278 6.207 23.058 1.00 23.89 102 LYS C N 1
ATOM 2575 C CA . LYS C 1 80 ? 45.768 4.962 22.491 1.00 29.66 102 LYS C CA 1
ATOM 2576 C C . LYS C 1 80 ? 45.799 4.917 20.955 1.00 26.32 102 LYS C C 1
ATOM 2577 O O . LYS C 1 80 ? 46.761 4.420 20.368 1.00 29.90 102 LYS C O 1
ATOM 2583 N N . SER C 1 81 ? 44.757 5.440 20.315 1.00 26.20 103 SER C N 1
ATOM 2584 C CA . SER C 1 81 ? 44.677 5.417 18.852 1.00 27.19 103 SER C CA 1
ATOM 2585 C C . SER C 1 81 ? 45.088 6.762 18.243 1.00 30.09 103 SER C C 1
ATOM 2586 O O . SER C 1 81 ? 44.863 7.013 17.055 1.00 30.53 103 SER C O 1
ATOM 2589 N N . ALA C 1 82 ? 45.704 7.605 19.068 1.00 26.36 104 ALA C N 1
ATOM 2590 C CA . ALA C 1 82 ? 46.259 8.899 18.649 1.00 26.08 104 ALA C CA 1
ATOM 2591 C C . ALA C 1 82 ? 45.223 9.905 18.138 1.00 30.66 104 ALA C C 1
ATOM 2592 O O . ALA C 1 82 ? 45.543 10.750 17.302 1.00 28.62 104 ALA C O 1
ATOM 2594 N N . VAL C 1 83 ? 43.994 9.839 18.644 1.00 24.90 105 VAL C N 1
ATOM 2595 C CA . VAL C 1 83 ? 42.979 10.803 18.223 1.00 23.60 105 VAL C CA 1
ATOM 2596 C C . VAL C 1 83 ? 43.357 12.226 18.619 1.00 23.86 105 VAL C C 1
ATOM 2597 O O . VAL C 1 83 ? 44.016 12.450 19.637 1.00 25.09 105 VAL C O 1
ATOM 2601 N N . GLU C 1 84 ? 42.961 13.174 17.773 1.00 25.31 106 GLU C N 1
ATOM 2602 C CA . GLU C 1 84 ? 43.236 14.586 17.997 1.00 25.85 106 GLU C CA 1
ATOM 2603 C C . GLU C 1 84 ? 41.979 15.312 18.444 1.00 22.67 106 GLU C C 1
ATOM 2604 O O . GLU C 1 84 ? 42.041 16.464 18.883 1.00 23.74 106 GLU C O 1
ATOM 2606 N N . HIS C 1 85 ? 40.835 14.651 18.295 1.00 22.21 107 HIS C N 1
ATOM 2607 C CA . HIS C 1 85 ? 39.577 15.188 18.799 1.00 19.99 107 HIS C CA 1
ATOM 2608 C C . HIS C 1 85 ? 38.611 14.060 19.126 1.00 21.75 107 HIS C C 1
ATOM 2609 O O . HIS C 1 85 ? 38.791 12.915 18.689 1.00 22.70 107 HIS C O 1
ATOM 2616 N N . LEU C 1 86 ? 37.593 14.394 19.908 1.00 18.81 108 LEU C N 1
ATOM 2617 C CA . LEU C 1 86 ? 36.520 13.467 20.213 1.00 19.90 108 LEU C CA 1
ATOM 2618 C C . LEU C 1 86 ? 35.222 14.233 20.095 1.00 18.08 108 LEU C C 1
ATOM 2619 O O . LEU C 1 86 ? 35.178 15.447 20.346 1.00 19.45 108 LEU C O 1
ATOM 2624 N N . THR C 1 87 ? 34.167 13.535 19.699 1.00 20.11 109 THR C N 1
ATOM 2625 C CA . THR C 1 87 ? 32.862 14.160 19.545 1.00 19.86 109 THR C CA 1
ATOM 2626 C C . THR C 1 87 ? 31.820 13.385 20.329 1.00 21.54 109 THR C C 1
ATOM 2627 O O . THR C 1 87 ? 31.597 12.197 20.076 1.00 22.54 109 THR C O 1
ATOM 2631 N N . PHE C 1 88 ? 31.181 14.058 21.283 1.00 17.71 110 PHE C N 1
ATOM 2632 C CA . PHE C 1 88 ? 30.095 13.456 22.049 1.00 19.86 110 PHE C CA 1
ATOM 2633 C C . PHE C 1 88 ? 28.759 13.807 21.422 1.00 21.91 110 PHE C C 1
ATOM 2634 O O . PHE C 1 88 ? 28.606 14.874 20.826 1.00 23.08 110 PHE C O 1
ATOM 2642 N N . THR C 1 89 ? 27.787 12.912 21.584 1.00 23.17 111 THR C N 1
ATOM 2643 C CA . THR C 1 89 ? 26.454 13.076 21.007 1.00 21.80 111 THR C CA 1
ATOM 2644 C C . THR C 1 89 ? 25.416 13.416 22.059 1.00 23.14 111 THR C C 1
ATOM 2645 O O . THR C 1 89 ? 25.708 13.416 23.257 1.00 24.45 111 THR C O 1
ATOM 2649 N N . ALA C 1 90 ? 24.191 13.655 21.597 1.00 24.58 112 ALA C N 1
ATOM 2650 C CA . ALA C 1 90 ? 23.078 14.012 22.463 1.00 26.04 112 ALA C CA 1
ATOM 2651 C C . ALA C 1 90 ? 22.815 12.994 23.569 1.00 26.47 112 ALA C C 1
ATOM 2652 O O . ALA C 1 90 ? 22.296 13.342 24.631 1.00 32.94 112 ALA C O 1
ATOM 2654 N N . ASN C 1 91 ? 23.156 11.733 23.332 1.00 27.92 113 ASN C N 1
ATOM 2655 C CA A ASN C 1 91 ? 22.929 10.690 24.327 0.52 28.82 113 ASN C CA 1
ATOM 2656 C CA B ASN C 1 91 ? 22.919 10.722 24.355 0.48 29.25 113 ASN C CA 1
ATOM 2657 C C . ASN C 1 91 ? 24.152 10.403 25.197 1.00 26.29 113 ASN C C 1
ATOM 2658 O O . ASN C 1 91 ? 24.151 9.450 25.977 1.00 29.15 113 ASN C O 1
ATOM 2667 N N . GLY C 1 92 ? 25.185 11.227 25.062 1.00 25.63 114 GLY C N 1
ATOM 2668 C CA . GLY C 1 92 ? 26.381 11.072 25.875 1.00 23.26 114 GLY C CA 1
ATOM 2669 C C . GLY C 1 92 ? 27.397 10.056 25.383 1.00 21.67 114 GLY C C 1
ATOM 2670 O O . GLY C 1 92 ? 28.437 9.880 26.016 1.00 24.08 114 GLY C O 1
ATOM 2671 N N . THR C 1 93 ? 27.101 9.384 24.272 1.00 23.20 115 THR C N 1
ATOM 2672 C CA . THR C 1 93 ? 28.064 8.472 23.659 1.00 25.40 115 THR C CA 1
ATOM 2673 C C . THR C 1 93 ? 29.016 9.228 22.733 1.00 21.91 115 THR C C 1
ATOM 2674 O O . THR C 1 93 ? 28.755 10.373 22.353 1.00 23.95 115 THR C O 1
ATOM 2678 N N . LEU C 1 94 ? 30.122 8.588 22.372 1.00 22.03 116 LEU C N 1
ATOM 2679 C CA . LEU C 1 94 ? 31.045 9.153 21.389 1.00 20.41 116 LEU C CA 1
ATOM 2680 C C . LEU C 1 94 ? 30.651 8.734 19.977 1.00 22.38 116 LEU C C 1
ATOM 2681 O O . LEU C 1 94 ? 30.068 7.676 19.792 1.00 26.62 116 LEU C O 1
ATOM 2686 N N . VAL C 1 95 ? 30.979 9.558 18.983 1.00 24.38 117 VAL C N 1
ATOM 2687 C CA . VAL C 1 95 ? 30.925 9.122 17.587 1.00 28.62 117 VAL C CA 1
ATOM 2688 C C . VAL C 1 95 ? 32.316 9.203 16.968 1.00 24.76 117 VAL C C 1
ATOM 2689 O O . VAL C 1 95 ? 32.875 10.289 16.829 1.00 26.58 117 VAL C O 1
ATOM 2693 N N . PRO C 1 96 ? 32.891 8.049 16.602 1.00 26.16 118 PRO C N 1
ATOM 2694 C CA . PRO C 1 96 ? 32.326 6.701 16.735 1.00 26.40 118 PRO C CA 1
ATOM 2695 C C . PRO C 1 96 ? 32.381 6.222 18.183 1.00 24.04 118 PRO C C 1
ATOM 2696 O O . PRO C 1 96 ? 33.221 6.707 18.941 1.00 23.95 118 PRO C O 1
ATOM 2700 N N . PRO C 1 97 ? 31.495 5.285 18.564 1.00 24.93 119 PRO C N 1
ATOM 2701 C CA . PRO C 1 97 ? 31.432 4.809 19.954 1.00 28.12 119 PRO C CA 1
ATOM 2702 C C . PRO C 1 97 ? 32.520 3.790 20.288 1.00 29.24 119 PRO C C 1
ATOM 2703 O O . PRO C 1 97 ? 32.221 2.659 20.679 1.00 34.38 119 PRO C O 1
ATOM 2707 N N . THR C 1 98 ? 33.769 4.212 20.141 1.00 26.78 120 THR C N 1
ATOM 2708 C CA . THR C 1 98 ? 34.926 3.358 20.360 1.00 28.05 120 THR C CA 1
ATOM 2709 C C . THR C 1 98 ? 35.515 3.612 21.748 1.00 23.00 120 THR C C 1
ATOM 2710 O O . THR C 1 98 ? 35.632 4.766 22.174 1.00 24.25 120 THR C O 1
ATOM 2714 N N . GLU C 1 99 ? 35.873 2.535 22.447 1.00 26.16 121 GLU C N 1
ATOM 2715 C CA . GLU C 1 99 ? 36.581 2.644 23.726 1.00 23.43 121 GLU C CA 1
ATOM 2716 C C . GLU C 1 99 ? 37.835 3.497 23.556 1.00 22.20 121 GLU C C 1
ATOM 2717 O O . GLU C 1 99 ? 38.627 3.276 22.636 1.00 25.00 121 GLU C O 1
ATOM 2723 N N . ARG C 1 100 ? 37.999 4.491 24.425 1.00 23.26 122 ARG C N 1
ATOM 2724 C CA . ARG C 1 100 ? 39.182 5.347 24.381 1.00 21.62 122 ARG C CA 1
ATOM 2725 C C . ARG C 1 100 ? 39.992 5.196 25.659 1.00 21.19 122 ARG C C 1
ATOM 2726 O O . ARG C 1 100 ? 39.439 4.918 26.726 1.00 21.73 122 ARG C O 1
ATOM 2734 N N . THR C 1 101 ? 41.305 5.359 25.544 1.00 20.02 123 THR C N 1
ATOM 2735 C CA . THR C 1 101 ? 42.200 5.212 26.680 1.00 19.97 123 THR C CA 1
ATOM 2736 C C . THR C 1 101 ? 43.245 6.313 26.591 1.00 22.37 123 THR C C 1
ATOM 2737 O O . THR C 1 101 ? 44.026 6.349 25.639 1.00 21.87 123 THR C O 1
ATOM 2741 N N . PHE C 1 102 ? 43.242 7.227 27.557 1.00 19.16 124 PHE C N 1
ATOM 2742 C CA . PHE C 1 102 ? 44.287 8.247 27.655 1.00 18.39 124 PHE C CA 1
ATOM 2743 C C . PHE C 1 102 ? 45.327 7.851 28.693 1.00 18.70 124 PHE C C 1
ATOM 2744 O O . PHE C 1 102 ? 44.981 7.368 29.782 1.00 19.67 124 PHE C O 1
ATOM 2752 N N . ALA C 1 103 ? 46.598 8.057 28.353 1.00 18.18 125 ALA C N 1
ATOM 2753 C CA . ALA C 1 103 ? 47.707 7.897 29.292 1.00 18.39 125 ALA C CA 1
ATOM 2754 C C . ALA C 1 103 ? 48.263 9.269 29.607 1.00 18.41 125 ALA C C 1
ATOM 2755 O O . ALA C 1 103 ? 48.628 10.019 28.701 1.00 18.89 125 ALA C O 1
ATOM 2757 N N . ILE C 1 104 ? 48.314 9.610 30.887 1.00 16.67 126 ILE C N 1
ATOM 2758 C CA . ILE C 1 104 ? 48.911 10.866 31.310 1.00 17.62 126 ILE C CA 1
ATOM 2759 C C . ILE C 1 104 ? 50.216 10.497 32.009 1.00 17.75 126 ILE C C 1
ATOM 2760 O O . ILE C 1 104 ? 50.205 9.792 33.024 1.00 17.80 126 ILE C O 1
ATOM 2765 N N . CYS C 1 105 ? 51.334 10.955 31.452 1.00 17.25 127 CYS C N 1
ATOM 2766 C CA . CYS C 1 105 ? 52.657 10.526 31.897 1.00 18.26 127 CYS C CA 1
ATOM 2767 C C . CYS C 1 105 ? 53.599 11.683 32.163 1.00 20.21 127 CYS C C 1
ATOM 2768 O O . CYS C 1 105 ? 53.483 12.747 31.540 1.00 20.53 127 CYS C O 1
ATOM 2771 N N . GLN C 1 106 ? 54.532 11.459 33.090 1.00 19.01 128 GLN C N 1
ATOM 2772 C CA . GLN C 1 106 ? 55.661 12.355 33.335 1.00 21.05 128 GLN C CA 1
ATOM 2773 C C . GLN C 1 106 ? 56.869 11.812 32.590 1.00 21.41 128 GLN C C 1
ATOM 2774 O O . GLN C 1 106 ? 57.237 10.638 32.772 1.00 21.50 128 GLN C O 1
ATOM 2780 N N . ASN C 1 107 ? 57.492 12.645 31.759 1.00 21.05 129 ASN C N 1
ATOM 2781 C CA . ASN C 1 107 ? 58.778 12.297 31.153 1.00 23.32 129 ASN C CA 1
ATOM 2782 C C . ASN C 1 107 ? 58.710 11.024 30.311 1.00 23.28 129 ASN C C 1
ATOM 2783 O O . ASN C 1 107 ? 59.698 10.305 30.202 1.00 25.58 129 ASN C O 1
ATOM 2788 N N . GLY C 1 108 ? 57.546 10.737 29.737 1.00 22.32 130 GLY C N 1
ATOM 2789 C CA . GLY C 1 108 ? 57.393 9.581 28.868 1.00 27.58 130 GLY C CA 1
ATOM 2790 C C . GLY C 1 108 ? 57.549 8.221 29.532 1.00 30.27 130 GLY C C 1
ATOM 2791 O O . GLY C 1 108 ? 57.827 7.226 28.855 1.00 30.57 130 GLY C O 1
ATOM 2792 N N . LYS C 1 109 ? 57.362 8.175 30.849 1.00 22.44 131 LYS C N 1
ATOM 2793 C CA . LYS C 1 109 ? 57.487 6.938 31.616 1.00 23.47 131 LYS C CA 1
ATOM 2794 C C . LYS C 1 109 ? 56.103 6.495 32.061 1.00 22.56 131 LYS C C 1
ATOM 2795 O O . LYS C 1 109 ? 55.270 7.325 32.430 1.00 22.84 131 LYS C O 1
ATOM 2801 N N . THR C 1 110 ? 55.858 5.189 32.040 1.00 23.49 132 THR C N 1
ATOM 2802 C CA . THR C 1 110 ? 54.565 4.654 32.475 1.00 24.18 132 THR C CA 1
ATOM 2803 C C . THR C 1 110 ? 54.443 4.575 33.998 1.00 25.92 132 THR C C 1
ATOM 2804 O O . THR C 1 110 ? 53.337 4.605 34.537 1.00 24.87 132 THR C O 1
ATOM 2808 N N . ASP C 1 111 ? 55.573 4.489 34.688 1.00 28.17 133 ASP C N 1
ATOM 2809 C CA . ASP C 1 111 ? 55.579 4.460 36.150 1.00 29.74 133 ASP C CA 1
ATOM 2810 C C . ASP C 1 111 ? 54.968 5.723 36.736 1.00 28.16 133 ASP C C 1
ATOM 2811 O O . ASP C 1 111 ? 55.422 6.832 36.460 1.00 30.07 133 ASP C O 1
ATOM 2813 N N . GLY C 1 112 ? 53.917 5.547 37.533 1.00 25.02 134 GLY C N 1
ATOM 2814 C CA . GLY C 1 112 ? 53.237 6.671 38.146 1.00 26.60 134 GLY C CA 1
ATOM 2815 C C . GLY C 1 112 ? 52.258 7.317 37.194 1.00 22.27 134 GLY C C 1
ATOM 2816 O O . GLY C 1 112 ? 51.515 8.232 37.569 1.00 24.70 134 GLY C O 1
ATOM 2817 N N . GLY C 1 113 ? 52.227 6.840 35.952 1.00 21.60 135 GLY C N 1
ATOM 2818 C CA . GLY C 1 113 ? 51.290 7.370 34.983 1.00 20.09 135 GLY C CA 1
ATOM 2819 C C . GLY C 1 113 ? 49.844 7.106 35.359 1.00 20.56 135 GLY C C 1
ATOM 2820 O O . GLY C 1 113 ? 49.539 6.200 36.145 1.00 21.32 135 GLY C O 1
ATOM 2821 N N . ARG C 1 114 ? 48.944 7.888 34.778 1.00 18.93 136 ARG C N 1
ATOM 2822 C CA . ARG C 1 114 ? 47.527 7.764 35.081 1.00 19.45 136 ARG C CA 1
ATOM 2823 C C . ARG C 1 114 ? 46.753 7.385 33.825 1.00 21.09 136 ARG C C 1
ATOM 2824 O O . ARG C 1 114 ? 47.156 7.717 32.700 1.00 20.49 136 ARG C O 1
ATOM 2832 N N . VAL C 1 115 ? 45.658 6.665 34.033 1.00 19.29 137 VAL C N 1
ATOM 2833 C CA . VAL C 1 115 ? 44.797 6.201 32.952 1.00 19.20 137 VAL C CA 1
ATOM 2834 C C . VAL C 1 115 ? 43.439 6.848 33.086 1.00 19.74 137 VAL C C 1
ATOM 2835 O O . VAL C 1 115 ? 42.834 6.858 34.168 1.00 20.52 137 VAL C O 1
ATOM 2839 N N . LEU C 1 116 ? 42.958 7.374 31.971 1.00 18.46 138 LEU C N 1
ATOM 2840 C CA . LEU C 1 116 ? 41.608 7.894 31.878 1.00 18.74 138 LEU C CA 1
ATOM 2841 C C . LEU C 1 116 ? 40.912 7.142 30.751 1.00 19.34 138 LEU C C 1
ATOM 2842 O O . LEU C 1 116 ? 41.363 7.182 29.600 1.00 20.92 138 LEU C O 1
ATOM 2847 N N . SER C 1 117 ? 39.825 6.449 31.080 1.00 20.51 139 SER C N 1
ATOM 2848 C CA . SER C 1 117 ? 39.119 5.634 30.098 1.00 21.35 139 SER C CA 1
ATOM 2849 C C . SER C 1 117 ? 37.804 6.273 29.687 1.00 21.84 139 SER C C 1
ATOM 2850 O O . SER C 1 117 ? 37.176 7.006 30.464 1.00 22.14 139 SER C O 1
ATOM 2853 N N . ILE C 1 118 ? 37.381 5.987 28.458 1.00 22.21 140 ILE C N 1
ATOM 2854 C CA . ILE C 1 118 ? 36.027 6.312 28.024 1.00 18.96 140 ILE C CA 1
ATOM 2855 C C . ILE C 1 118 ? 35.396 5.051 27.454 1.00 16.87 140 ILE C C 1
ATOM 2856 O O . ILE C 1 118 ? 35.885 4.485 26.479 1.00 19.05 140 ILE C O 1
ATOM 2861 N N . SER C 1 119 ? 34.304 4.613 28.073 1.00 22.40 141 SER C N 1
ATOM 2862 C CA . SER C 1 119 ? 33.660 3.363 27.681 1.00 23.88 141 SER C CA 1
ATOM 2863 C C . SER C 1 119 ? 32.807 3.560 26.435 1.00 23.41 141 SER C C 1
ATOM 2864 O O . SER C 1 119 ? 32.643 4.692 25.966 1.00 22.32 141 SER C O 1
ATOM 2867 N N . GLN C 1 120 ? 32.260 2.469 25.903 1.00 24.63 142 GLN C N 1
ATOM 2868 C CA . GLN C 1 120 ? 31.369 2.559 24.747 1.00 24.49 142 GLN C CA 1
ATOM 2869 C C . GLN C 1 120 ? 30.037 3.229 25.072 1.00 25.13 142 GLN C C 1
ATOM 2870 O O . GLN C 1 120 ? 29.272 3.564 24.170 1.00 27.15 142 GLN C O 1
ATOM 2876 N N . ALA C 1 121 ? 29.750 3.404 26.359 1.00 26.14 143 ALA C N 1
ATOM 2877 C CA . ALA C 1 121 ? 28.563 4.143 26.779 1.00 27.56 143 ALA C CA 1
ATOM 2878 C C . ALA C 1 121 ? 28.866 5.631 26.868 1.00 26.41 143 ALA C C 1
ATOM 2879 O O . ALA C 1 121 ? 27.974 6.443 27.085 1.00 30.32 143 ALA C O 1
ATOM 2881 N N . GLY C 1 122 ? 30.140 5.980 26.709 1.00 24.34 144 GLY C N 1
ATOM 2882 C CA . GLY C 1 122 ? 30.582 7.359 26.783 1.00 24.49 144 GLY C CA 1
ATOM 2883 C C . GLY C 1 122 ? 31.017 7.750 28.177 1.00 23.85 144 GLY C C 1
ATOM 2884 O O . GLY C 1 122 ? 31.320 8.920 28.421 1.00 24.81 144 GLY C O 1
ATOM 2885 N N . ARG C 1 123 ? 31.048 6.785 29.095 1.00 24.69 145 ARG C N 1
ATOM 2886 C CA . ARG C 1 123 ? 31.426 7.082 30.473 1.00 25.00 145 ARG C CA 1
ATOM 2887 C C . ARG C 1 123 ? 32.924 7.326 30.614 1.00 23.02 145 ARG C C 1
ATOM 2888 O O . ARG C 1 123 ? 33.748 6.471 30.281 1.00 22.48 145 ARG C O 1
ATOM 2896 N N . ILE C 1 124 ? 33.258 8.506 31.122 1.00 22.47 146 ILE C N 1
ATOM 2897 C CA . ILE C 1 124 ? 34.640 8.934 31.300 1.00 20.92 146 ILE C CA 1
ATOM 2898 C C . ILE C 1 124 ? 35.077 8.645 32.729 1.00 21.68 146 ILE C C 1
ATOM 2899 O O . ILE C 1 124 ? 34.424 9.081 33.682 1.00 23.05 146 ILE C O 1
ATOM 2904 N N . GLN C 1 125 ? 36.183 7.914 32.885 1.00 21.39 147 GLN C N 1
ATOM 2905 C CA . GLN C 1 125 ? 36.655 7.545 34.215 1.00 22.60 147 GLN C CA 1
ATOM 2906 C C . GLN C 1 125 ? 38.153 7.760 34.395 1.00 21.68 147 GLN C C 1
ATOM 2907 O O . GLN C 1 125 ? 38.952 7.156 33.683 1.00 21.79 147 GLN C O 1
ATOM 2913 N N . LEU C 1 126 ? 38.523 8.602 35.359 1.00 21.46 148 LEU C N 1
ATOM 2914 C CA . LEU C 1 126 ? 39.917 8.699 35.790 1.00 18.53 148 LEU C CA 1
ATOM 2915 C C . LEU C 1 126 ? 40.168 7.526 36.722 1.00 17.97 148 LEU C C 1
ATOM 2916 O O . LEU C 1 126 ? 39.627 7.478 37.825 1.00 20.15 148 LEU C O 1
ATOM 2921 N N . GLU C 1 127 ? 40.973 6.572 36.266 1.00 21.37 149 GLU C N 1
ATOM 2922 C CA . GLU C 1 127 ? 41.184 5.334 37.001 1.00 21.72 149 GLU C CA 1
ATOM 2923 C C . GLU C 1 127 ? 42.107 5.587 38.194 1.00 21.12 149 GLU C C 1
ATOM 2924 O O . GLU C 1 127 ? 42.939 6.494 38.153 1.00 20.35 149 GLU C O 1
ATOM 2930 N N . PRO C 1 128 ? 41.965 4.790 39.268 1.00 22.04 150 PRO C N 1
ATOM 2931 C CA . PRO C 1 128 ? 42.817 4.986 40.448 1.00 22.20 150 PRO C CA 1
ATOM 2932 C C . PRO C 1 128 ? 44.279 4.769 40.089 1.00 22.11 150 PRO C C 1
ATOM 2933 O O . PRO C 1 128 ? 44.568 4.086 39.103 1.00 23.33 150 PRO C O 1
ATOM 2937 N N . SER C 1 129 ? 45.185 5.341 40.874 1.00 22.34 151 SER C N 1
ATOM 2938 C CA . SER C 1 129 ? 46.604 5.294 40.552 1.00 22.60 151 SER C CA 1
ATOM 2939 C C . SER C 1 129 ? 47.180 3.882 40.635 1.00 24.13 151 SER C C 1
ATOM 2940 O O . SER C 1 129 ? 48.276 3.636 40.138 1.00 25.61 151 SER C O 1
ATOM 2943 N N . SER C 1 130 ? 46.445 2.960 41.256 1.00 25.20 152 SER C N 1
ATOM 2944 C CA . SER C 1 130 ? 46.820 1.551 41.276 1.00 28.94 152 SER C CA 1
ATOM 2945 C C . SER C 1 130 ? 46.827 0.949 39.868 1.00 26.91 152 SER C C 1
ATOM 2946 O O . SER C 1 130 ? 47.389 -0.131 39.654 1.00 29.93 152 SER C O 1
ATOM 2949 N N . LYS C 1 131 ? 46.203 1.646 38.920 1.00 25.14 153 LYS C N 1
ATOM 2950 C CA . LYS C 1 131 ? 46.233 1.242 37.518 1.00 28.24 153 LYS C CA 1
ATOM 2951 C C . LYS C 1 131 ? 47.142 2.171 36.718 1.00 24.45 153 LYS C C 1
ATOM 2952 O O . LYS C 1 131 ? 46.847 3.359 36.555 1.00 24.19 153 LYS C O 1
ATOM 2955 N N . ALA C 1 132 ? 48.254 1.630 36.233 1.00 26.13 154 ALA C N 1
ATOM 2956 C CA . ALA C 1 132 ? 49.200 2.391 35.424 1.00 26.05 154 ALA C CA 1
ATOM 2957 C C . ALA C 1 132 ? 48.927 2.137 33.946 1.00 24.83 154 ALA C C 1
ATOM 2958 O O . ALA C 1 132 ? 48.425 1.076 33.581 1.00 25.46 154 ALA C O 1
ATOM 2960 N N . PRO C 1 133 ? 49.261 3.104 33.081 1.00 21.69 155 PRO C N 1
ATOM 2961 C CA . PRO C 1 133 ? 49.038 2.869 31.651 1.00 22.50 155 PRO C CA 1
ATOM 2962 C C . PRO C 1 133 ? 49.995 1.836 31.080 1.00 23.75 155 PRO C C 1
ATOM 2963 O O . PRO C 1 133 ? 51.098 1.652 31.602 1.00 25.13 155 PRO C O 1
ATOM 2967 N N . GLN C 1 134 ? 49.565 1.164 30.015 1.00 24.92 156 GLN C N 1
ATOM 2968 C CA . GLN C 1 134 ? 50.393 0.163 29.351 1.00 27.14 156 GLN C CA 1
ATOM 2969 C C . GLN C 1 134 ? 51.464 0.817 28.497 1.00 26.60 156 GLN C C 1
ATOM 2970 O O . GLN C 1 134 ? 52.507 0.222 28.204 1.00 29.89 156 GLN C O 1
ATOM 2976 N N . SER C 1 135 ? 51.182 2.050 28.097 1.00 25.51 157 SER C N 1
ATOM 2977 C CA . SER C 1 135 ? 52.054 2.830 27.237 1.00 24.34 157 SER C CA 1
ATOM 2978 C C . SER C 1 135 ? 51.666 4.278 27.438 1.00 22.52 157 SER C C 1
ATOM 2979 O O . SER C 1 135 ? 50.547 4.572 27.870 1.00 22.61 157 SER C O 1
ATOM 2982 N N . CYS C 1 136 ? 52.579 5.190 27.131 1.00 23.24 158 CYS C N 1
ATOM 2983 C CA . CYS C 1 136 ? 52.266 6.611 27.184 1.00 22.08 158 CYS C CA 1
ATOM 2984 C C . CYS C 1 136 ? 51.782 7.098 25.815 1.00 24.42 158 CYS C C 1
ATOM 2985 O O . CYS C 1 136 ? 51.385 8.250 25.664 1.00 24.21 158 CYS C O 1
ATOM 2988 N N . TYR C 1 137 ? 51.798 6.188 24.837 1.00 23.04 159 TYR C N 1
ATOM 2989 C CA . TYR C 1 137 ? 51.296 6.438 23.476 1.00 22.00 159 TYR C CA 1
ATOM 2990 C C . TYR C 1 137 ? 51.974 7.625 22.802 1.00 26.89 159 TYR C C 1
ATOM 2991 O O . TYR C 1 137 ? 53.152 7.893 23.021 1.00 28.86 159 TYR C O 1
ATOM 3001 N N . ASN D 1 9 ? 45.230 29.001 -16.109 1.00 52.84 31 ASN D N 1
ATOM 3002 C CA . ASN D 1 9 ? 44.883 29.890 -15.006 1.00 45.70 31 ASN D CA 1
ATOM 3003 C C . ASN D 1 9 ? 45.554 29.474 -13.697 1.00 36.33 31 ASN D C 1
ATOM 3004 O O . ASN D 1 9 ? 46.181 28.411 -13.626 1.00 35.07 31 ASN D O 1
ATOM 3009 N N . GLU D 1 10 ? 45.417 30.306 -12.665 1.00 39.53 32 GLU D N 1
ATOM 3010 C CA . GLU D 1 10 ? 46.060 30.046 -11.374 1.00 38.23 32 GLU D CA 1
ATOM 3011 C C . GLU D 1 10 ? 45.427 28.861 -10.656 1.00 38.09 32 GLU D C 1
ATOM 3012 O O . GLU D 1 10 ? 46.115 28.087 -9.992 1.00 31.41 32 GLU D O 1
ATOM 3015 N N . LEU D 1 11 ? 44.114 28.730 -10.791 1.00 31.84 33 LEU D N 1
ATOM 3016 C CA . LEU D 1 11 ? 43.390 27.600 -10.229 1.00 30.11 33 LEU D CA 1
ATOM 3017 C C . LEU D 1 11 ? 43.889 26.317 -10.878 1.00 29.07 33 LEU D C 1
ATOM 3018 O O . LEU D 1 11 ? 44.195 25.352 -10.190 1.00 25.13 33 LEU D O 1
ATOM 3023 N N . GLN D 1 12 ? 43.984 26.309 -12.203 1.00 27.04 34 GLN D N 1
ATOM 3024 C CA . GLN D 1 12 ? 44.469 25.131 -12.916 1.00 25.75 34 GLN D CA 1
ATOM 3025 C C . GLN D 1 12 ? 45.868 24.739 -12.441 1.00 25.12 34 GLN D C 1
ATOM 3026 O O . GLN D 1 12 ? 46.123 23.578 -12.127 1.00 22.51 34 GLN D O 1
ATOM 3032 N N . SER D 1 13 ? 46.769 25.711 -12.371 1.00 25.79 35 SER D N 1
ATOM 3033 C CA A SER D 1 13 ? 48.148 25.457 -11.966 0.49 26.21 35 SER D CA 1
ATOM 3034 C CA B SER D 1 13 ? 48.144 25.440 -11.969 0.51 26.19 35 SER D CA 1
ATOM 3035 C C . SER D 1 13 ? 48.241 24.962 -10.523 1.00 25.40 35 SER D C 1
ATOM 3036 O O . SER D 1 13 ? 48.972 24.020 -10.223 1.00 24.40 35 SER D O 1
ATOM 3041 N N . ALA D 1 14 ? 47.494 25.601 -9.630 1.00 26.10 36 ALA D N 1
ATOM 3042 C CA . ALA D 1 14 ? 47.506 25.208 -8.225 1.00 25.83 36 ALA D CA 1
ATOM 3043 C C . ALA D 1 14 ? 46.972 23.793 -8.043 1.00 23.47 36 ALA D C 1
ATOM 3044 O O . ALA D 1 14 ? 47.544 22.992 -7.304 1.00 22.78 36 ALA D O 1
ATOM 3046 N N . ALA D 1 15 ? 45.888 23.472 -8.738 1.00 22.51 37 ALA D N 1
ATOM 3047 C CA . ALA D 1 15 ? 45.344 22.125 -8.684 1.00 20.83 37 ALA D CA 1
ATOM 3048 C C . ALA D 1 15 ? 46.362 21.115 -9.196 1.00 21.65 37 ALA D C 1
ATOM 3049 O O . ALA D 1 15 ? 46.506 20.025 -8.636 1.00 20.10 37 ALA D O 1
ATOM 3051 N N . GLU D 1 16 ? 47.072 21.471 -10.257 1.00 20.22 38 GLU D N 1
ATOM 3052 C CA . GLU D 1 16 ? 48.082 20.571 -10.803 1.00 19.83 38 GLU D CA 1
ATOM 3053 C C . GLU D 1 16 ? 49.259 20.374 -9.848 1.00 19.80 38 GLU D C 1
ATOM 3054 O O . GLU D 1 16 ? 49.806 19.271 -9.751 1.00 19.73 38 GLU D O 1
ATOM 3060 N N . GLU D 1 17 ? 49.644 21.432 -9.146 1.00 21.20 39 GLU D N 1
ATOM 3061 C CA . GLU D 1 17 ? 50.719 21.324 -8.163 1.00 22.94 39 GLU D CA 1
ATOM 3062 C C . GLU D 1 17 ? 50.318 20.413 -7.017 1.00 20.89 39 GLU D C 1
ATOM 3063 O O . GLU D 1 17 ? 51.109 19.573 -6.585 1.00 19.99 39 GLU D O 1
ATOM 3069 N N . LEU D 1 18 ? 49.095 20.579 -6.519 1.00 20.41 40 LEU D N 1
ATOM 3070 C CA . LEU D 1 18 ? 48.597 19.710 -5.456 1.00 19.74 40 LEU D CA 1
ATOM 3071 C C . LEU D 1 18 ? 48.558 18.269 -5.943 1.00 18.11 40 LEU D C 1
ATOM 3072 O O . LEU D 1 18 ? 48.990 17.352 -5.234 1.00 18.06 40 LEU D O 1
ATOM 3077 N N . ASN D 1 19 ? 48.061 18.055 -7.156 1.00 17.54 41 ASN D N 1
ATOM 3078 C CA . ASN D 1 19 ? 48.066 16.719 -7.726 1.00 18.71 41 ASN D CA 1
ATOM 3079 C C . ASN D 1 19 ? 49.473 16.139 -7.725 1.00 17.40 41 ASN D C 1
ATOM 3080 O O . ASN D 1 19 ? 49.672 15.008 -7.285 1.00 17.64 41 ASN D O 1
ATOM 3085 N N . ALA D 1 20 ? 50.447 16.908 -8.205 1.00 17.02 42 ALA D N 1
ATOM 3086 C CA . ALA D 1 20 ? 51.820 16.413 -8.282 1.00 17.15 42 ALA D CA 1
ATOM 3087 C C . ALA D 1 20 ? 52.376 16.046 -6.904 1.00 17.04 42 ALA D C 1
ATOM 3088 O O . ALA D 1 20 ? 52.997 14.996 -6.755 1.00 16.53 42 ALA D O 1
ATOM 3098 N N . LEU D 1 22 ? 50.651 15.156 -4.158 1.00 16.58 44 LEU D N 1
ATOM 3099 C CA . LEU D 1 22 ? 49.977 13.943 -3.689 1.00 16.46 44 LEU D CA 1
ATOM 3100 C C . LEU D 1 22 ? 50.510 12.713 -4.415 1.00 15.70 44 LEU D C 1
ATOM 3101 O O . LEU D 1 22 ? 50.808 11.702 -3.773 1.00 15.66 44 LEU D O 1
ATOM 3106 N N . GLN D 1 23 ? 50.647 12.796 -5.736 1.00 15.79 45 GLN D N 1
ATOM 3107 C CA . GLN D 1 23 ? 51.160 11.680 -6.526 1.00 15.61 45 GLN D CA 1
ATOM 3108 C C . GLN D 1 23 ? 52.579 11.319 -6.113 1.00 16.03 45 GLN D C 1
ATOM 3109 O O . GLN D 1 23 ? 52.941 10.141 -6.132 1.00 16.39 45 GLN D O 1
ATOM 3115 N N . TYR D 1 24 ? 53.385 12.306 -5.743 1.00 15.41 46 TYR D N 1
ATOM 3116 C CA . TYR D 1 24 ? 54.748 12.034 -5.320 1.00 15.55 46 TYR D CA 1
ATOM 3117 C C . TYR D 1 24 ? 54.797 11.303 -3.978 1.00 15.37 46 TYR D C 1
ATOM 3118 O O . TYR D 1 24 ? 55.581 10.355 -3.812 1.00 16.52 46 TYR D O 1
ATOM 3127 N N . ALA D 1 25 ? 53.986 11.740 -3.015 1.00 15.58 47 ALA D N 1
ATOM 3128 C CA . ALA D 1 25 ? 53.902 11.032 -1.744 1.00 16.14 47 ALA D CA 1
ATOM 3129 C C . ALA D 1 25 ? 53.516 9.583 -1.993 1.00 15.79 47 ALA D C 1
ATOM 3130 O O . ALA D 1 25 ? 54.137 8.674 -1.447 1.00 16.19 47 ALA D O 1
ATOM 3132 N N . ARG D 1 26 ? 52.514 9.368 -2.831 1.00 15.03 48 ARG D N 1
ATOM 3133 C CA . ARG D 1 26 ? 52.086 8.006 -3.131 1.00 15.90 48 ARG D CA 1
ATOM 3134 C C . ARG D 1 26 ? 53.177 7.200 -3.827 1.00 16.04 48 ARG D C 1
ATOM 3135 O O . ARG D 1 26 ? 53.451 6.054 -3.452 1.00 15.34 48 ARG D O 1
ATOM 3143 N N . SER D 1 27 ? 53.827 7.788 -4.822 1.00 15.98 49 SER D N 1
ATOM 3144 C CA . SER D 1 27 ? 54.818 7.047 -5.599 1.00 16.93 49 SER D CA 1
ATOM 3145 C C . SER D 1 27 ? 56.030 6.698 -4.734 1.00 16.19 49 SER D C 1
ATOM 3146 O O . SER D 1 27 ? 56.649 5.645 -4.906 1.00 15.82 49 SER D O 1
ATOM 3149 N N . GLU D 1 28 ? 56.363 7.560 -3.783 1.00 15.20 50 GLU D N 1
ATOM 3150 C CA . GLU D 1 28 ? 57.465 7.271 -2.870 1.00 15.59 50 GLU D CA 1
ATOM 3151 C C . GLU D 1 28 ? 57.113 6.150 -1.896 1.00 16.08 50 GLU D C 1
ATOM 3152 O O . GLU D 1 28 ? 57.970 5.324 -1.566 1.00 16.80 50 GLU D O 1
ATOM 3158 N N . ALA D 1 29 ? 55.870 6.125 -1.421 1.00 15.40 51 ALA D N 1
ATOM 3159 C CA . ALA D 1 29 ? 55.410 5.023 -0.580 1.00 16.97 51 ALA D CA 1
ATOM 3160 C C . ALA D 1 29 ? 55.554 3.706 -1.329 1.00 16.97 51 ALA D C 1
ATOM 3161 O O . ALA D 1 29 ? 56.021 2.712 -0.764 1.00 16.78 51 ALA D O 1
ATOM 3163 N N . VAL D 1 30 ? 55.162 3.700 -2.601 1.00 16.16 52 VAL D N 1
ATOM 3164 C CA . VAL D 1 30 ? 55.220 2.478 -3.400 1.00 16.99 52 VAL D CA 1
ATOM 3165 C C . VAL D 1 30 ? 56.665 2.074 -3.676 1.00 17.10 52 VAL D C 1
ATOM 3166 O O . VAL D 1 30 ? 57.027 0.908 -3.516 1.00 17.95 52 VAL D O 1
ATOM 3170 N N . SER D 1 31 ? 57.510 3.028 -4.063 1.00 16.57 53 SER D N 1
ATOM 3171 C CA . SER D 1 31 ? 58.904 2.715 -4.371 1.00 17.26 53 SER D CA 1
ATOM 3172 C C . SER D 1 31 ? 59.672 2.248 -3.134 1.00 17.11 53 SER D C 1
ATOM 3173 O O . SER D 1 31 ? 60.399 1.250 -3.174 1.00 17.85 53 SER D O 1
ATOM 3176 N N . GLN D 1 32 ? 59.511 2.965 -2.028 1.00 16.60 54 GLN D N 1
ATOM 3177 C CA . GLN D 1 32 ? 60.207 2.611 -0.795 1.00 16.55 54 GLN D CA 1
ATOM 3178 C C . GLN D 1 32 ? 59.593 1.403 -0.094 1.00 16.04 54 GLN D C 1
ATOM 3179 O O . GLN D 1 32 ? 60.203 0.839 0.814 1.00 17.41 54 GLN D O 1
ATOM 3185 N N . ARG D 1 33 ? 58.388 1.025 -0.515 1.00 15.33 55 ARG D N 1
ATOM 3186 C CA . ARG D 1 33 ? 57.627 -0.069 0.107 1.00 15.18 55 ARG D CA 1
ATOM 3187 C C . ARG D 1 33 ? 57.396 0.184 1.605 1.00 16.18 55 ARG D C 1
ATOM 3188 O O . ARG D 1 33 ? 57.458 -0.729 2.424 1.00 17.43 55 ARG D O 1
ATOM 3196 N N . ARG D 1 34 ? 57.079 1.429 1.946 1.00 17.02 56 ARG D N 1
ATOM 3197 C CA . ARG D 1 34 ? 56.731 1.779 3.318 1.00 18.03 56 ARG D CA 1
ATOM 3198 C C . ARG D 1 34 ? 55.943 3.071 3.279 1.00 16.94 56 ARG D C 1
ATOM 3199 O O . ARG D 1 34 ? 56.084 3.861 2.346 1.00 17.42 56 ARG D O 1
ATOM 3207 N N . ALA D 1 35 ? 55.123 3.295 4.298 1.00 18.32 57 ALA D N 1
ATOM 3208 C CA . ALA D 1 35 ? 54.180 4.408 4.269 1.00 18.06 57 ALA D CA 1
ATOM 3209 C C . ALA D 1 35 ? 54.867 5.764 4.192 1.00 16.76 57 ALA D C 1
ATOM 3210 O O . ALA D 1 35 ? 55.814 6.054 4.942 1.00 18.64 57 ALA D O 1
ATOM 3212 N N . ILE D 1 36 ? 54.374 6.594 3.284 1.00 16.95 58 ILE D N 1
ATOM 3213 C CA . ILE D 1 36 ? 54.852 7.960 3.164 1.00 16.81 58 ILE D CA 1
ATOM 3214 C C . ILE D 1 36 ? 53.656 8.882 3.286 1.00 16.71 58 ILE D C 1
ATOM 3215 O O . ILE D 1 36 ? 52.583 8.625 2.719 1.00 17.37 58 ILE D O 1
ATOM 3220 N N . SER D 1 37 ? 53.867 9.966 4.021 1.00 17.61 59 SER D N 1
ATOM 3221 C CA . SER D 1 37 ? 52.804 10.906 4.330 1.00 19.05 59 SER D CA 1
ATOM 3222 C C . SER D 1 37 ? 53.006 12.260 3.664 1.00 18.19 59 SER D C 1
ATOM 3223 O O . SER D 1 37 ? 54.105 12.613 3.206 1.00 17.50 59 SER D O 1
ATOM 3226 N N . ILE D 1 38 ? 51.924 13.026 3.624 1.00 18.38 60 ILE D N 1
ATOM 3227 C CA . ILE D 1 38 ? 51.972 14.398 3.144 1.00 16.72 60 ILE D CA 1
ATOM 3228 C C . ILE D 1 38 ? 51.138 15.224 4.105 1.00 17.06 60 ILE D C 1
ATOM 3229 O O . ILE D 1 38 ? 50.029 14.829 4.482 1.00 19.47 60 ILE D O 1
ATOM 3234 N N . GLN D 1 39 ? 51.699 16.339 4.554 1.00 17.77 61 GLN D N 1
ATOM 3235 C CA . GLN D 1 39 ? 51.113 17.083 5.653 1.00 18.95 61 GLN D CA 1
ATOM 3236 C C . GLN D 1 39 ? 50.941 18.546 5.292 1.00 19.50 61 GLN D C 1
ATOM 3237 O O . GLN D 1 39 ? 51.866 19.180 4.783 1.00 18.81 61 GLN D O 1
ATOM 3243 N N . ALA D 1 40 ? 49.747 19.073 5.545 1.00 18.25 62 ALA D N 1
ATOM 3244 C CA . ALA D 1 40 ? 49.487 20.500 5.394 1.00 20.11 62 ALA D CA 1
ATOM 3245 C C . ALA D 1 40 ? 50.038 21.197 6.621 1.00 20.82 62 ALA D C 1
ATOM 3246 O O . ALA D 1 40 ? 49.585 20.951 7.738 1.00 23.54 62 ALA D O 1
ATOM 3248 N N . LEU D 1 41 ? 51.009 22.079 6.408 1.00 18.80 63 LEU D N 1
ATOM 3249 C CA . LEU D 1 41 ? 51.720 22.718 7.504 1.00 21.17 63 LEU D CA 1
ATOM 3250 C C . LEU D 1 41 ? 50.881 23.719 8.294 1.00 26.13 63 LEU D C 1
ATOM 3251 O O . LEU D 1 41 ? 51.125 23.923 9.478 1.00 26.08 63 LEU D O 1
ATOM 3256 N N . LYS D 1 42 ? 49.895 24.342 7.656 1.00 22.13 64 LYS D N 1
ATOM 3257 C CA . LYS D 1 42 ? 49.152 25.408 8.314 1.00 21.92 64 LYS D CA 1
ATOM 3258 C C . LYS D 1 42 ? 47.654 25.393 8.025 1.00 23.77 64 LYS D C 1
ATOM 3259 O O . LYS D 1 42 ? 47.236 25.213 6.884 1.00 23.13 64 LYS D O 1
ATOM 3265 N N . ASP D 1 43 ? 46.863 25.554 9.086 1.00 26.24 65 ASP D N 1
ATOM 3266 C CA . ASP D 1 43 ? 45.425 25.829 8.991 1.00 27.43 65 ASP D CA 1
ATOM 3267 C C . ASP D 1 43 ? 44.625 24.752 8.263 1.00 25.91 65 ASP D C 1
ATOM 3268 O O . ASP D 1 43 ? 43.521 25.012 7.775 1.00 28.52 65 ASP D O 1
ATOM 3273 N N . LYS D 1 44 ? 45.191 23.551 8.202 1.00 24.20 66 LYS D N 1
ATOM 3274 C CA . LYS D 1 44 ? 44.593 22.430 7.481 1.00 25.38 66 LYS D CA 1
ATOM 3275 C C . LYS D 1 44 ? 44.282 22.804 6.028 1.00 27.40 66 LYS D C 1
ATOM 3276 O O . LYS D 1 44 ? 43.381 22.245 5.398 1.00 26.62 66 LYS D O 1
ATOM 3282 N N . ASP D 1 45 ? 45.063 23.745 5.503 1.00 22.18 67 ASP D N 1
ATOM 3283 C CA . ASP D 1 45 ? 44.900 24.251 4.148 1.00 23.03 67 ASP D CA 1
ATOM 3284 C C . ASP D 1 45 ? 46.088 23.771 3.328 1.00 19.94 67 ASP D C 1
ATOM 3285 O O . ASP D 1 45 ? 47.229 24.184 3.554 1.00 20.75 67 ASP D O 1
ATOM 3290 N N . TRP D 1 46 ? 45.815 22.906 2.360 1.00 19.01 68 TRP D N 1
ATOM 3291 C CA . TRP D 1 46 ? 46.861 22.250 1.602 1.00 16.98 68 TRP D CA 1
ATOM 3292 C C . TRP D 1 46 ? 47.533 23.190 0.602 1.00 17.74 68 TRP D C 1
ATOM 3293 O O . TRP D 1 46 ? 48.476 22.787 -0.095 1.00 19.09 68 TRP D O 1
ATOM 3304 N N . GLY D 1 47 ? 47.052 24.430 0.535 1.00 17.82 69 GLY D N 1
ATOM 3305 C CA . GLY D 1 47 ? 47.683 25.448 -0.281 1.00 19.22 69 GLY D CA 1
ATOM 3306 C C . GLY D 1 47 ? 48.592 26.383 0.485 1.00 18.33 69 GLY D C 1
ATOM 3307 O O . GLY D 1 47 ? 49.128 27.301 -0.108 1.00 19.44 69 GLY D O 1
ATOM 3308 N N . LYS D 1 48 ? 48.777 26.144 1.782 1.00 18.02 70 LYS D N 1
ATOM 3309 C CA . LYS D 1 48 ? 49.584 27.026 2.623 1.00 19.49 70 LYS D CA 1
ATOM 3310 C C . LYS D 1 48 ? 50.932 26.437 3.020 1.00 17.82 70 LYS D C 1
ATOM 3311 O O . LYS D 1 48 ? 51.622 26.992 3.880 1.00 21.33 70 LYS D O 1
ATOM 3317 N N . GLY D 1 49 ? 51.298 25.319 2.400 1.00 18.30 71 GLY D N 1
ATOM 3318 C CA . GLY D 1 49 ? 52.552 24.650 2.709 1.00 19.58 71 GLY D CA 1
ATOM 3319 C C . GLY D 1 49 ? 52.366 23.163 2.921 1.00 16.70 71 GLY D C 1
ATOM 3320 O O . GLY D 1 49 ? 51.409 22.730 3.568 1.00 18.67 71 GLY D O 1
ATOM 3321 N N . LEU D 1 50 ? 53.294 22.377 2.377 1.00 16.59 72 LEU D N 1
ATOM 3322 C CA . LEU D 1 50 ? 53.237 20.919 2.422 1.00 14.96 72 LEU D CA 1
ATOM 3323 C C . LEU D 1 50 ? 54.613 20.352 2.684 1.00 16.80 72 LEU D C 1
ATOM 3324 O O . LEU D 1 50 ? 55.626 20.888 2.216 1.00 17.91 72 LEU D O 1
ATOM 3329 N N . SER D 1 51 ? 54.648 19.277 3.463 1.00 17.77 73 SER D N 1
ATOM 3330 C CA . SER D 1 51 ? 55.858 18.491 3.650 1.00 18.64 73 SER D CA 1
ATOM 3331 C C . SER D 1 51 ? 55.514 17.043 3.350 1.00 18.12 73 SER D C 1
ATOM 3332 O O . SER D 1 51 ? 54.412 16.588 3.672 1.00 18.13 73 SER D O 1
ATOM 3335 N N . ILE D 1 52 ? 56.441 16.337 2.704 1.00 15.55 74 ILE D N 1
ATOM 3336 C CA . ILE D 1 52 ? 56.277 14.924 2.371 1.00 16.98 74 ILE D CA 1
ATOM 3337 C C . ILE D 1 52 ? 57.405 14.121 2.995 1.00 16.13 74 ILE D C 1
ATOM 3338 O O . ILE D 1 52 ? 58.571 14.511 2.924 1.00 16.66 74 ILE D O 1
ATOM 3343 N N . GLY D 1 53 ? 57.064 12.991 3.605 1.00 17.28 75 GLY D N 1
ATOM 3344 C CA . GLY D 1 53 ? 58.066 12.108 4.168 1.00 17.77 75 GLY D CA 1
ATOM 3345 C C . GLY D 1 53 ? 57.454 11.226 5.232 1.00 20.88 75 GLY D C 1
ATOM 3346 O O . GLY D 1 53 ? 56.227 11.078 5.296 1.00 21.80 75 GLY D O 1
ATOM 3347 N N . VAL D 1 54 ? 58.300 10.634 6.065 1.00 21.40 76 VAL D N 1
ATOM 3348 C CA . VAL D 1 54 ? 57.810 9.743 7.102 1.00 23.03 76 VAL D CA 1
ATOM 3349 C C . VAL D 1 54 ? 57.274 10.561 8.274 1.00 27.54 76 VAL D C 1
ATOM 3350 O O . VAL D 1 54 ? 57.992 11.364 8.876 1.00 29.22 76 VAL D O 1
ATOM 3354 N N . LEU D 1 55 ? 56.001 10.348 8.583 1.00 24.30 77 LEU D N 1
ATOM 3355 C CA . LEU D 1 55 ? 55.338 11.037 9.676 1.00 27.61 77 LEU D CA 1
ATOM 3356 C C . LEU D 1 55 ? 55.588 10.289 10.983 1.00 29.83 77 LEU D C 1
ATOM 3357 O O . LEU D 1 55 ? 55.294 9.095 11.101 1.00 30.29 77 LEU D O 1
ATOM 3362 N N . ALA D 1 56 ? 56.155 10.985 11.963 1.00 32.75 78 ALA D N 1
ATOM 3363 C CA . ALA D 1 56 ? 56.385 10.397 13.278 1.00 33.86 78 ALA D CA 1
ATOM 3364 C C . ALA D 1 56 ? 56.163 11.462 14.336 1.00 42.40 78 ALA D C 1
ATOM 3365 O O . ALA D 1 56 ? 56.733 12.555 14.252 1.00 37.85 78 ALA D O 1
ATOM 3367 N N . SER D 1 57 ? 55.318 11.143 15.312 1.00 41.46 79 SER D N 1
ATOM 3368 C CA . SER D 1 57 ? 54.959 12.072 16.379 1.00 37.82 79 SER D CA 1
ATOM 3369 C C . SER D 1 57 ? 54.449 13.406 15.834 1.00 47.86 79 SER D C 1
ATOM 3370 O O . SER D 1 57 ? 54.752 14.467 16.380 1.00 39.53 79 SER D O 1
ATOM 3373 N N . GLY D 1 58 ? 53.689 13.344 14.744 1.00 37.94 80 GLY D N 1
ATOM 3374 C CA . GLY D 1 58 ? 53.021 14.517 14.210 1.00 35.50 80 GLY D CA 1
ATOM 3375 C C . GLY D 1 58 ? 53.856 15.435 13.333 1.00 33.73 80 GLY D C 1
ATOM 3376 O O . GLY D 1 58 ? 53.381 16.490 12.913 1.00 39.18 80 GLY D O 1
ATOM 3377 N N . SER D 1 59 ? 55.103 15.058 13.065 1.00 33.86 81 SER D N 1
ATOM 3378 C CA . SER D 1 59 ? 55.947 15.875 12.193 1.00 30.23 81 SER D CA 1
ATOM 3379 C C . SER D 1 59 ? 56.761 15.023 11.225 1.00 29.32 81 SER D C 1
ATOM 3380 O O . SER D 1 59 ? 56.926 13.816 11.422 1.00 28.08 81 SER D O 1
ATOM 3383 N N . ILE D 1 60 ? 57.259 15.664 10.177 1.00 26.51 82 ILE D N 1
ATOM 3384 C CA . ILE D 1 60 ? 58.178 15.038 9.238 1.00 24.59 82 ILE D CA 1
ATOM 3385 C C . ILE D 1 60 ? 59.547 15.708 9.433 1.00 25.47 82 ILE D C 1
ATOM 3386 O O . ILE D 1 60 ? 59.770 16.830 8.981 1.00 26.45 82 ILE D O 1
ATOM 3391 N N . ALA D 1 61 ? 60.448 15.026 10.134 1.00 27.33 83 ALA D N 1
ATOM 3392 C CA . ALA D 1 61 ? 61.704 15.642 10.576 1.00 28.30 83 ALA D CA 1
ATOM 3393 C C . ALA D 1 61 ? 62.678 15.985 9.445 1.00 28.94 83 ALA D C 1
ATOM 3394 O O . ALA D 1 61 ? 63.354 17.017 9.491 1.00 36.76 83 ALA D O 1
ATOM 3396 N N . ALA D 1 62 ? 62.732 15.127 8.425 1.00 30.10 84 ALA D N 1
ATOM 3397 C CA . ALA D 1 62 ? 63.635 15.327 7.296 1.00 28.05 84 ALA D CA 1
ATOM 3398 C C . ALA D 1 62 ? 62.857 15.097 6.006 1.00 24.04 84 ALA D C 1
ATOM 3399 O O . ALA D 1 62 ? 62.844 13.991 5.455 1.00 26.50 84 ALA D O 1
ATOM 3401 N N . PRO D 1 63 ? 62.195 16.146 5.526 1.00 21.97 85 PRO D N 1
ATOM 3402 C CA . PRO D 1 63 ? 61.292 16.039 4.383 1.00 19.50 85 PRO D CA 1
ATOM 3403 C C . PRO D 1 63 ? 61.977 15.449 3.157 1.00 23.31 85 PRO D C 1
ATOM 3404 O O . PRO D 1 63 ? 63.163 15.689 2.933 1.00 21.58 85 PRO D O 1
ATOM 3408 N N . LEU D 1 64 ? 61.233 14.667 2.385 1.00 18.11 86 LEU D N 1
ATOM 3409 C CA . LEU D 1 64 ? 61.678 14.222 1.073 1.00 17.47 86 LEU D CA 1
ATOM 3410 C C . LEU D 1 64 ? 61.432 15.334 0.063 1.00 17.54 86 LEU D C 1
ATOM 3411 O O . LEU D 1 64 ? 62.087 15.394 -0.979 1.00 18.41 86 LEU D O 1
ATOM 3416 N N . ARG D 1 65 ? 60.463 16.196 0.364 1.00 16.04 87 ARG D N 1
ATOM 3417 C CA . ARG D 1 65 ? 60.008 17.216 -0.575 1.00 15.44 87 ARG D CA 1
ATOM 3418 C C . ARG D 1 65 ? 59.136 18.194 0.178 1.00 16.04 87 ARG D C 1
ATOM 3419 O O . ARG D 1 65 ? 58.437 17.813 1.116 1.00 17.41 87 ARG D O 1
ATOM 3427 N N . LYS D 1 66 ? 59.179 19.455 -0.237 1.00 15.96 88 LYS D N 1
ATOM 3428 C CA . LYS D 1 66 ? 58.357 20.486 0.381 1.00 15.45 88 LYS D CA 1
ATOM 3429 C C . LYS D 1 66 ? 57.702 21.370 -0.659 1.00 17.53 88 LYS D C 1
ATOM 3430 O O . LYS D 1 66 ? 58.166 21.463 -1.784 1.00 17.86 88 LYS D O 1
ATOM 3436 N N . HIS D 1 67 ? 56.632 22.038 -0.243 1.00 17.52 89 HIS D N 1
ATOM 3437 C CA . HIS D 1 67 ? 56.009 23.105 -1.014 1.00 17.40 89 HIS D CA 1
ATOM 3438 C C . HIS D 1 67 ? 55.728 24.209 -0.006 1.00 17.94 89 HIS D C 1
ATOM 3439 O O . HIS D 1 67 ? 55.215 23.929 1.076 1.00 18.56 89 HIS D O 1
ATOM 3446 N N . ASP D 1 68 ? 56.082 25.454 -0.319 1.00 17.07 90 ASP D N 1
ATOM 3447 C CA . ASP D 1 68 ? 55.907 26.524 0.660 1.00 19.54 90 ASP D CA 1
ATOM 3448 C C . ASP D 1 68 ? 54.508 27.136 0.672 1.00 16.77 90 ASP D C 1
ATOM 3449 O O . ASP D 1 68 ? 54.184 27.928 1.564 1.00 18.74 90 ASP D O 1
ATOM 3454 N N . GLY D 1 69 ? 53.687 26.776 -0.312 1.00 16.91 91 GLY D N 1
ATOM 3455 C CA . GLY D 1 69 ? 52.337 27.307 -0.421 1.00 19.20 91 GLY D CA 1
ATOM 3456 C C . GLY D 1 69 ? 52.125 28.014 -1.745 1.00 17.81 91 GLY D C 1
ATOM 3457 O O . GLY D 1 69 ? 53.073 28.527 -2.348 1.00 18.05 91 GLY D O 1
ATOM 3458 N N . PHE D 1 70 ? 50.881 28.037 -2.212 1.00 16.83 92 PHE D N 1
ATOM 3459 C CA . PHE D 1 70 ? 50.563 28.702 -3.472 1.00 18.67 92 PHE D CA 1
ATOM 3460 C C . PHE D 1 70 ? 50.869 30.191 -3.376 1.00 18.47 92 PHE D C 1
ATOM 3461 O O . PHE D 1 70 ? 50.643 30.819 -2.337 1.00 19.10 92 PHE D O 1
ATOM 3469 N N . ARG D 1 71 ? 51.350 30.771 -4.471 1.00 18.47 93 ARG D N 1
ATOM 3470 C CA . ARG D 1 71 ? 51.590 32.209 -4.504 1.00 19.89 93 ARG D CA 1
ATOM 3471 C C . ARG D 1 71 ? 50.409 33.005 -5.085 1.00 22.79 93 ARG D C 1
ATOM 3472 O O . ARG D 1 71 ? 50.413 34.238 -5.089 1.00 25.71 93 ARG D O 1
ATOM 3480 N N . ALA D 1 72 ? 49.388 32.304 -5.555 1.00 23.39 94 ALA D N 1
ATOM 3481 C CA . ALA D 1 72 ? 48.205 32.969 -6.082 1.00 23.89 94 ALA D CA 1
ATOM 3482 C C . ALA D 1 72 ? 47.339 33.498 -4.943 1.00 26.39 94 ALA D C 1
ATOM 3483 O O . ALA D 1 72 ? 47.312 32.923 -3.857 1.00 33.80 94 ALA D O 1
ATOM 3485 N N . ALA D 1 73 ? 46.624 34.586 -5.206 1.00 25.65 95 ALA D N 1
ATOM 3486 C CA . ALA D 1 73 ? 45.851 35.290 -4.187 1.00 27.74 95 ALA D CA 1
ATOM 3487 C C . ALA D 1 73 ? 44.676 34.474 -3.645 1.00 26.54 95 ALA D C 1
ATOM 3488 O O . ALA D 1 73 ? 43.853 33.977 -4.411 1.00 32.43 95 ALA D O 1
ATOM 3490 N N . THR D 1 74 ? 44.606 34.363 -2.320 1.00 28.58 96 THR D N 1
ATOM 3491 C CA . THR D 1 74 ? 43.499 33.699 -1.621 1.00 29.58 96 THR D CA 1
ATOM 3492 C C . THR D 1 74 ? 43.068 32.369 -2.226 1.00 29.50 96 THR D C 1
ATOM 3493 O O . THR D 1 74 ? 41.878 32.130 -2.456 1.00 30.12 96 THR D O 1
ATOM 3497 N N . LEU D 1 75 ? 44.038 31.497 -2.462 1.00 29.65 97 LEU D N 1
ATOM 3498 C CA . LEU D 1 75 ? 43.759 30.202 -3.060 1.00 28.48 97 LEU D CA 1
ATOM 3499 C C . LEU D 1 75 ? 43.828 29.097 -2.015 1.00 38.79 97 LEU D C 1
ATOM 3500 O O . LEU D 1 75 ? 44.913 28.716 -1.563 1.00 37.33 97 LEU D O 1
ATOM 3505 N N . THR D 1 76 ? 42.667 28.561 -1.657 1.00 29.09 98 THR D N 1
ATOM 3506 C CA . THR D 1 76 ? 42.590 27.529 -0.634 1.00 27.22 98 THR D CA 1
ATOM 3507 C C . THR D 1 76 ? 42.456 26.140 -1.239 1.00 32.35 98 THR D C 1
ATOM 3508 O O . THR D 1 76 ? 41.861 25.961 -2.303 1.00 26.52 98 THR D O 1
ATOM 3512 N N . ALA D 1 77 ? 43.024 25.157 -0.555 1.00 24.11 99 ALA D N 1
ATOM 3513 C CA . ALA D 1 77 ? 42.825 23.761 -0.917 1.00 21.70 99 ALA D CA 1
ATOM 3514 C C . ALA D 1 77 ? 42.489 23.006 0.360 1.00 23.87 99 ALA D C 1
ATOM 3515 O O . ALA D 1 77 ? 43.373 22.702 1.164 1.00 25.41 99 ALA D O 1
ATOM 3517 N N . LYS D 1 78 ? 41.207 22.726 0.561 1.00 24.98 100 LYS D N 1
ATOM 3518 C CA . LYS D 1 78 ? 40.749 22.109 1.802 1.00 22.50 100 LYS D CA 1
ATOM 3519 C C . LYS D 1 78 ? 40.038 20.795 1.517 1.00 27.22 100 LYS D C 1
ATOM 3520 O O . LYS D 1 78 ? 39.368 20.654 0.495 1.00 25.56 100 LYS D O 1
ATOM 3524 N N . GLU D 1 79 ? 40.199 19.828 2.415 1.00 23.83 101 GLU D N 1
ATOM 3525 C CA . GLU D 1 79 ? 39.596 18.514 2.228 1.00 24.78 101 GLU D CA 1
ATOM 3526 C C . GLU D 1 79 ? 38.237 18.448 2.933 1.00 26.40 101 GLU D C 1
ATOM 3527 O O . GLU D 1 79 ? 38.009 19.148 3.921 1.00 26.92 101 GLU D O 1
ATOM 3533 N N . LYS D 1 80 ? 37.340 17.619 2.402 1.00 26.63 102 LYS D N 1
ATOM 3534 C CA . LYS D 1 80 ? 35.967 17.483 2.897 1.00 31.69 102 LYS D CA 1
ATOM 3535 C C . LYS D 1 80 ? 35.866 17.242 4.406 1.00 32.57 102 LYS D C 1
ATOM 3536 O O . LYS D 1 80 ? 34.980 17.784 5.072 1.00 36.58 102 LYS D O 1
ATOM 3540 N N . SER D 1 81 ? 36.778 16.435 4.938 1.00 32.11 103 SER D N 1
ATOM 3541 C CA . SER D 1 81 ? 36.775 16.099 6.358 1.00 31.09 103 SER D CA 1
ATOM 3542 C C . SER D 1 81 ? 37.851 16.872 7.109 1.00 34.10 103 SER D C 1
ATOM 3543 O O . SER D 1 81 ? 38.158 16.562 8.259 1.00 34.66 103 SER D O 1
ATOM 3546 N N . ALA D 1 82 ? 38.426 17.866 6.437 1.00 29.06 104 ALA D N 1
ATOM 3547 C CA . ALA D 1 82 ? 39.435 18.747 7.022 1.00 26.37 104 ALA D CA 1
ATOM 3548 C C . ALA D 1 82 ? 40.670 18.005 7.528 1.00 25.31 104 ALA D C 1
ATOM 3549 O O . ALA D 1 82 ? 41.266 18.403 8.529 1.00 28.32 104 ALA D O 1
ATOM 3551 N N . VAL D 1 83 ? 41.063 16.945 6.829 1.00 24.91 105 VAL D N 1
ATOM 3552 C CA . VAL D 1 83 ? 42.285 16.242 7.198 1.00 25.89 105 VAL D CA 1
ATOM 3553 C C . VAL D 1 83 ? 43.461 17.198 7.029 1.00 24.12 105 VAL D C 1
ATOM 3554 O O . VAL D 1 83 ? 43.477 18.024 6.107 1.00 24.37 105 VAL D O 1
ATOM 3558 N N . GLU D 1 84 ? 44.436 17.101 7.924 1.00 22.57 106 GLU D N 1
ATOM 3559 C CA . GLU D 1 84 ? 45.633 17.928 7.808 1.00 25.52 106 GLU D CA 1
ATOM 3560 C C . GLU D 1 84 ? 46.824 17.123 7.304 1.00 21.34 106 GLU D C 1
ATOM 3561 O O . GLU D 1 84 ? 47.879 17.682 7.013 1.00 23.94 106 GLU D O 1
ATOM 3564 N N . HIS D 1 85 ? 46.654 15.807 7.188 1.00 19.63 107 HIS D N 1
ATOM 3565 C CA . HIS D 1 85 ? 47.666 14.969 6.555 1.00 19.49 107 HIS D CA 1
ATOM 3566 C C . HIS D 1 85 ? 47.002 13.763 5.925 1.00 23.26 107 HIS D C 1
ATOM 3567 O O . HIS D 1 85 ? 45.876 13.407 6.288 1.00 23.21 107 HIS D O 1
ATOM 3574 N N . LEU D 1 86 ? 47.703 13.145 4.984 1.00 18.92 108 LEU D N 1
ATOM 3575 C CA . LEU D 1 86 ? 47.305 11.866 4.420 1.00 19.28 108 LEU D CA 1
ATOM 3576 C C . LEU D 1 86 ? 48.516 10.968 4.439 1.00 18.02 108 LEU D C 1
ATOM 3577 O O . LEU D 1 86 ? 49.649 11.434 4.302 1.00 19.46 108 LEU D O 1
ATOM 3582 N N . THR D 1 87 ? 48.268 9.675 4.622 1.00 18.79 109 THR D N 1
ATOM 3583 C CA . THR D 1 87 ? 49.328 8.678 4.613 1.00 18.12 109 THR D CA 1
ATOM 3584 C C . THR D 1 87 ? 49.004 7.616 3.576 1.00 18.56 109 THR D C 1
ATOM 3585 O O . THR D 1 87 ? 47.921 7.024 3.595 1.00 20.23 109 THR D O 1
ATOM 3589 N N . PHE D 1 88 ? 49.939 7.397 2.658 1.00 16.59 110 PHE D N 1
ATOM 3590 C CA . PHE D 1 88 ? 49.813 6.335 1.669 1.00 17.66 110 PHE D CA 1
ATOM 3591 C C . PHE D 1 88 ? 50.558 5.103 2.143 1.00 17.60 110 PHE D C 1
ATOM 3592 O O . PHE D 1 88 ? 51.707 5.191 2.587 1.00 18.20 110 PHE D O 1
ATOM 3600 N N . THR D 1 89 ? 49.900 3.953 2.062 1.00 17.15 111 THR D N 1
ATOM 3601 C CA . THR D 1 89 ? 50.529 2.680 2.407 1.00 18.11 111 THR D CA 1
ATOM 3602 C C . THR D 1 89 ? 51.569 2.300 1.363 1.00 18.02 111 THR D C 1
ATOM 3603 O O . THR D 1 89 ? 51.683 2.945 0.319 1.00 18.24 111 THR D O 1
ATOM 3607 N N . ALA D 1 90 ? 52.315 1.233 1.632 1.00 18.44 112 ALA D N 1
ATOM 3608 C CA . ALA D 1 90 ? 53.297 0.727 0.679 1.00 17.51 112 ALA D CA 1
ATOM 3609 C C . ALA D 1 90 ? 52.674 0.372 -0.668 1.00 19.30 112 ALA D C 1
ATOM 3610 O O . ALA D 1 90 ? 53.371 0.332 -1.673 1.00 19.28 112 ALA D O 1
ATOM 3612 N N . ASN D 1 91 ? 51.376 0.081 -0.688 1.00 17.96 113 ASN D N 1
ATOM 3613 C CA . ASN D 1 91 ? 50.685 -0.219 -1.938 1.00 17.23 113 ASN D CA 1
ATOM 3614 C C . ASN D 1 91 ? 49.986 1.001 -2.523 1.00 17.90 113 ASN D C 1
ATOM 3615 O O . ASN D 1 91 ? 49.276 0.893 -3.524 1.00 20.20 113 ASN D O 1
ATOM 3620 N N . GLY D 1 92 ? 50.189 2.159 -1.911 1.00 16.07 114 GLY D N 1
ATOM 3621 C CA . GLY D 1 92 ? 49.673 3.399 -2.462 1.00 18.01 114 GLY D CA 1
ATOM 3622 C C . GLY D 1 92 ? 48.221 3.678 -2.133 1.00 19.88 114 GLY D C 1
ATOM 3623 O O . GLY D 1 92 ? 47.612 4.574 -2.728 1.00 20.59 114 GLY D O 1
ATOM 3624 N N . THR D 1 93 ? 47.662 2.907 -1.205 1.00 18.79 115 THR D N 1
ATOM 3625 C CA . THR D 1 93 ? 46.291 3.122 -0.748 1.00 19.98 115 THR D CA 1
ATOM 3626 C C . THR D 1 93 ? 46.301 4.056 0.451 1.00 19.92 115 THR D C 1
ATOM 3627 O O . THR D 1 93 ? 47.350 4.310 1.033 1.00 20.33 115 THR D O 1
ATOM 3631 N N . LEU D 1 94 ? 45.141 4.572 0.831 1.00 21.20 116 LEU D N 1
ATOM 3632 C CA . LEU D 1 94 ? 45.086 5.469 1.979 1.00 21.83 116 LEU D CA 1
ATOM 3633 C C . LEU D 1 94 ? 44.897 4.710 3.282 1.00 25.58 116 LEU D C 1
ATOM 3634 O O . LEU D 1 94 ? 44.165 3.718 3.341 1.00 24.55 116 LEU D O 1
ATOM 3639 N N . VAL D 1 95 ? 45.575 5.175 4.328 1.00 23.09 117 VAL D N 1
ATOM 3640 C CA . VAL D 1 95 ? 45.315 4.692 5.679 1.00 24.75 117 VAL D CA 1
ATOM 3641 C C . VAL D 1 95 ? 45.015 5.900 6.568 1.00 25.44 117 VAL D C 1
ATOM 3642 O O . VAL D 1 95 ? 45.869 6.770 6.748 1.00 26.31 117 VAL D O 1
ATOM 3646 N N . PRO D 1 96 ? 43.779 5.990 7.090 1.00 26.65 118 PRO D N 1
ATOM 3647 C CA . PRO D 1 96 ? 42.656 5.057 6.917 1.00 26.87 118 PRO D CA 1
ATOM 3648 C C . PRO D 1 96 ? 42.104 5.027 5.489 1.00 29.15 118 PRO D C 1
ATOM 3649 O O . PRO D 1 96 ? 42.245 5.998 4.749 1.00 27.08 118 PRO D O 1
ATOM 3653 N N . PRO D 1 97 ? 41.496 3.898 5.097 1.00 30.36 119 PRO D N 1
ATOM 3654 C CA . PRO D 1 97 ? 40.945 3.711 3.751 1.00 30.77 119 PRO D CA 1
ATOM 3655 C C . PRO D 1 97 ? 39.658 4.506 3.576 1.00 38.94 119 PRO D C 1
ATOM 3656 O O . PRO D 1 97 ? 38.563 3.938 3.502 1.00 41.02 119 PRO D O 1
ATOM 3660 N N . THR D 1 98 ? 39.807 5.823 3.509 1.00 32.06 120 THR D N 1
ATOM 3661 C CA . THR D 1 98 ? 38.675 6.736 3.470 1.00 34.12 120 THR D CA 1
ATOM 3662 C C . THR D 1 98 ? 38.768 7.628 2.235 1.00 32.96 120 THR D C 1
ATOM 3663 O O . THR D 1 98 ? 39.792 8.269 2.007 1.00 33.75 120 THR D O 1
ATOM 3667 N N . GLU D 1 99 ? 37.701 7.660 1.438 1.00 32.65 121 GLU D N 1
ATOM 3668 C CA . GLU D 1 99 ? 37.657 8.506 0.244 1.00 30.86 121 GLU D CA 1
ATOM 3669 C C . GLU D 1 99 ? 37.893 9.966 0.607 1.00 29.00 121 GLU D C 1
ATOM 3670 O O . GLU D 1 99 ? 37.351 10.455 1.596 1.00 30.17 121 GLU D O 1
ATOM 3673 N N . ARG D 1 100 ? 38.717 10.652 -0.180 1.00 27.46 122 ARG D N 1
ATOM 3674 C CA . ARG D 1 100 ? 39.018 12.054 0.090 1.00 24.92 122 ARG D CA 1
ATOM 3675 C C . ARG D 1 100 ? 38.594 12.962 -1.065 1.00 25.82 122 ARG D C 1
ATOM 3676 O O . ARG D 1 100 ? 38.636 12.561 -2.229 1.00 27.15 122 ARG D O 1
ATOM 3684 N N . THR D 1 101 ? 38.164 14.174 -0.727 1.00 26.45 123 THR D N 1
ATOM 3685 C CA . THR D 1 101 ? 37.736 15.147 -1.720 1.00 28.29 123 THR D CA 1
ATOM 3686 C C . THR D 1 101 ? 38.325 16.505 -1.362 1.00 26.36 123 THR D C 1
ATOM 3687 O O . THR D 1 101 ? 38.008 17.058 -0.309 1.00 25.32 123 THR D O 1
ATOM 3691 N N . PHE D 1 102 ? 39.185 17.035 -2.226 1.00 24.05 124 PHE D N 1
ATOM 3692 C CA . PHE D 1 102 ? 39.754 18.364 -2.017 1.00 21.18 124 PHE D CA 1
ATOM 3693 C C . PHE D 1 102 ? 39.025 19.390 -2.866 1.00 25.56 124 PHE D C 1
ATOM 3694 O O . PHE D 1 102 ? 38.797 19.167 -4.058 1.00 25.80 124 PHE D O 1
ATOM 3702 N N . ALA D 1 103 ? 38.663 20.511 -2.246 1.00 24.41 125 ALA D N 1
ATOM 3703 C CA . ALA D 1 103 ? 38.106 21.650 -2.963 1.00 24.86 125 ALA D CA 1
ATOM 3704 C C . ALA D 1 103 ? 39.191 22.700 -3.116 1.00 24.68 125 ALA D C 1
ATOM 3705 O O . ALA D 1 103 ? 39.759 23.174 -2.124 1.00 25.87 125 ALA D O 1
ATOM 3707 N N . ILE D 1 104 ? 39.489 23.050 -4.362 1.00 24.73 126 ILE D N 1
ATOM 3708 C CA . ILE D 1 104 ? 40.481 24.075 -4.647 1.00 22.36 126 ILE D CA 1
ATOM 3709 C C . ILE D 1 104 ? 39.727 25.308 -5.135 1.00 25.2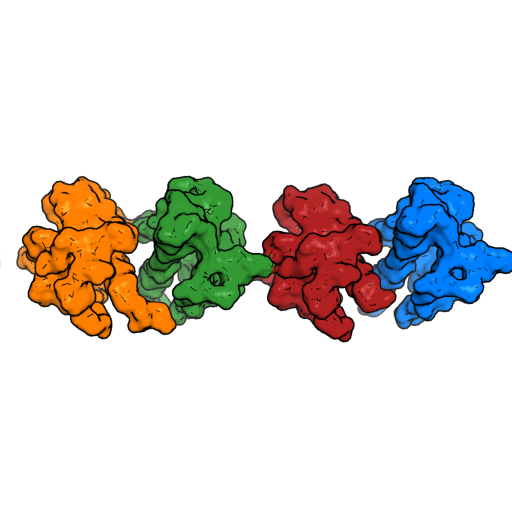6 126 ILE D C 1
ATOM 3710 O O . ILE D 1 104 ? 39.147 25.302 -6.228 1.00 24.36 126 ILE D O 1
ATOM 3715 N N . CYS D 1 105 ? 39.708 26.352 -4.305 1.00 24.50 127 CYS D N 1
ATOM 3716 C CA . CYS D 1 105 ? 38.910 27.547 -4.567 1.00 27.03 127 CYS D CA 1
ATOM 3717 C C . CYS D 1 105 ? 39.751 28.807 -4.543 1.00 27.57 127 CYS D C 1
ATOM 3718 O O . CYS D 1 105 ? 40.819 28.837 -3.925 1.00 28.77 127 CYS D O 1
ATOM 3721 N N . GLN D 1 106 ? 39.262 29.843 -5.218 1.00 29.57 128 GLN D N 1
ATOM 3722 C CA . GLN D 1 106 ? 39.812 31.186 -5.076 1.00 34.76 128 GLN D CA 1
ATOM 3723 C C . GLN D 1 106 ? 38.723 32.114 -4.550 1.00 37.70 128 GLN D C 1
ATOM 3724 O O . GLN D 1 106 ? 37.563 31.992 -4.944 1.00 34.64 128 GLN D O 1
ATOM 3727 N N . ASN D 1 107 ? 39.097 33.018 -3.645 1.00 40.31 129 ASN D N 1
ATOM 3728 C CA . ASN D 1 107 ? 38.168 33.978 -3.045 1.00 43.03 129 ASN D CA 1
ATOM 3729 C C . ASN D 1 107 ? 36.983 33.323 -2.327 1.00 44.40 129 ASN D C 1
ATOM 3730 O O . ASN D 1 107 ? 35.933 33.942 -2.157 1.00 46.87 129 ASN D O 1
ATOM 3735 N N . GLY D 1 108 ? 37.154 32.074 -1.908 1.00 40.98 130 GLY D N 1
ATOM 3736 C CA . GLY D 1 108 ? 36.109 31.361 -1.193 1.00 51.01 130 GLY D CA 1
ATOM 3737 C C . GLY D 1 108 ? 34.866 31.068 -2.015 1.00 43.75 130 GLY D C 1
ATOM 3738 O O . GLY D 1 108 ? 33.791 30.818 -1.463 1.00 50.39 130 GLY D O 1
ATOM 3739 N N . LYS D 1 109 ? 35.007 31.097 -3.336 1.00 41.46 131 LYS D N 1
ATOM 3740 C CA . LYS D 1 109 ? 33.878 30.828 -4.220 1.00 42.34 131 LYS D CA 1
ATOM 3741 C C . LYS D 1 109 ? 33.906 29.400 -4.751 1.00 41.81 131 LYS D C 1
ATOM 3742 O O . LYS D 1 109 ? 34.913 28.952 -5.295 1.00 50.37 131 LYS D O 1
ATOM 3744 N N . THR D 1 110 ? 32.792 28.692 -4.589 1.00 42.47 132 THR D N 1
ATOM 3745 C CA . THR D 1 110 ? 32.673 27.321 -5.067 1.00 43.35 132 THR D CA 1
ATOM 3746 C C . THR D 1 110 ? 32.498 27.308 -6.573 1.00 45.80 132 THR D C 1
ATOM 3747 O O . THR D 1 110 ? 33.013 26.424 -7.255 1.00 44.78 132 THR D O 1
ATOM 3751 N N . ASP D 1 111 ? 31.760 28.286 -7.088 1.00 47.69 133 ASP D N 1
ATOM 3752 C CA . ASP D 1 111 ? 31.632 28.445 -8.531 1.00 48.83 133 ASP D CA 1
ATOM 3753 C C . ASP D 1 111 ? 33.009 28.722 -9.125 1.00 53.92 133 ASP D C 1
ATOM 3754 O O . ASP D 1 111 ? 33.689 29.660 -8.716 1.00 53.72 133 ASP D O 1
ATOM 3756 N N . GLY D 1 112 ? 33.424 27.893 -10.077 1.00 51.86 134 GLY D N 1
ATOM 3757 C CA . GLY D 1 112 ? 34.732 28.039 -10.691 1.00 44.32 134 GLY D CA 1
ATOM 3758 C C . GLY D 1 112 ? 35.809 27.214 -10.007 1.00 50.21 134 GLY D C 1
ATOM 3759 O O . GLY D 1 112 ? 36.941 27.121 -10.487 1.00 42.48 134 GLY D O 1
ATOM 3760 N N . GLY D 1 113 ? 35.461 26.611 -8.876 1.00 44.18 135 GLY D N 1
ATOM 3761 C CA . GLY D 1 113 ? 36.418 25.821 -8.121 1.00 36.69 135 GLY D CA 1
ATOM 3762 C C . GLY D 1 113 ? 36.775 24.508 -8.793 1.00 36.02 135 GLY D C 1
ATOM 3763 O O . GLY D 1 113 ? 36.128 24.096 -9.754 1.00 37.65 135 GLY D O 1
ATOM 3764 N N . ARG D 1 114 ? 37.804 23.843 -8.279 1.00 30.28 136 ARG D N 1
ATOM 3765 C CA . ARG D 1 114 ? 38.212 22.552 -8.814 1.00 32.36 136 ARG D CA 1
ATOM 3766 C C . ARG D 1 114 ? 38.132 21.473 -7.749 1.00 28.45 136 ARG D C 1
ATOM 3767 O O . ARG D 1 114 ? 38.227 21.761 -6.551 1.00 30.00 136 ARG D O 1
ATOM 3775 N N . VAL D 1 115 ? 37.959 20.231 -8.192 1.00 29.43 137 VAL D N 1
ATOM 3776 C CA . VAL D 1 115 ? 37.878 19.090 -7.290 1.00 28.78 137 VAL D CA 1
ATOM 3777 C C . VAL D 1 115 ? 39.012 18.110 -7.570 1.00 23.21 137 VAL D C 1
ATOM 3778 O O . VAL D 1 115 ? 39.277 17.768 -8.726 1.00 28.41 137 VAL D O 1
ATOM 3782 N N . LEU D 1 116 ? 39.692 17.686 -6.512 1.00 21.38 138 LEU D N 1
ATOM 3783 C CA . LEU D 1 116 ? 40.690 16.635 -6.623 1.00 22.65 138 LEU D CA 1
ATOM 3784 C C . LEU D 1 116 ? 40.248 15.505 -5.709 1.00 24.79 138 LEU D C 1
ATOM 3785 O O . LEU D 1 116 ? 40.078 15.702 -4.504 1.00 26.59 138 LEU D O 1
ATOM 3790 N N . SER D 1 117 ? 40.047 14.324 -6.284 1.00 23.77 139 SER D N 1
ATOM 3791 C CA . SER D 1 117 ? 39.538 13.189 -5.519 1.00 26.11 139 SER D CA 1
ATOM 3792 C C . SER D 1 117 ? 40.626 12.154 -5.280 1.00 23.51 139 SER D C 1
ATOM 3793 O O . SER D 1 117 ? 41.559 12.020 -6.077 1.00 23.05 139 SER D O 1
ATOM 3796 N N . ILE D 1 118 ? 40.509 11.431 -4.172 1.00 22.47 140 ILE D N 1
ATOM 3797 C CA . ILE D 1 118 ? 41.357 10.270 -3.926 1.00 20.98 140 ILE D CA 1
ATOM 3798 C C . ILE D 1 118 ? 40.459 9.125 -3.472 1.00 23.87 140 ILE D C 1
ATOM 3799 O O . ILE D 1 118 ? 39.734 9.246 -2.481 1.00 30.20 140 ILE D O 1
ATOM 3804 N N . SER D 1 119 ? 40.492 8.013 -4.196 1.00 24.40 141 SER D N 1
ATOM 3805 C CA . SER D 1 119 ? 39.698 6.857 -3.804 1.00 27.29 141 SER D CA 1
ATOM 3806 C C . SER D 1 119 ? 40.370 6.156 -2.623 1.00 27.01 141 SER D C 1
ATOM 3807 O O . SER D 1 119 ? 41.521 6.459 -2.292 1.00 28.39 141 SER D O 1
ATOM 3810 N N . GLN D 1 120 ? 39.651 5.245 -1.973 1.00 35.20 142 GLN D N 1
ATOM 3811 C CA . GLN D 1 120 ? 40.220 4.471 -0.871 1.00 37.99 142 GLN D CA 1
ATOM 3812 C C . GLN D 1 120 ? 41.476 3.738 -1.335 1.00 47.04 142 GLN D C 1
ATOM 3813 O O . GLN D 1 120 ? 42.458 3.624 -0.593 1.00 35.16 142 GLN D O 1
ATOM 3815 N N . ALA D 1 121 ? 41.446 3.265 -2.578 1.00 35.71 143 ALA D N 1
ATOM 3816 C CA . ALA D 1 121 ? 42.574 2.542 -3.154 1.00 30.44 143 ALA D CA 1
ATOM 3817 C C . ALA D 1 121 ? 43.717 3.467 -3.558 1.00 31.00 143 ALA D C 1
ATOM 3818 O O . ALA D 1 121 ? 44.712 3.014 -4.132 1.00 28.70 143 ALA D O 1
ATOM 3820 N N . GLY D 1 122 ? 43.573 4.755 -3.260 1.00 26.81 144 GLY D N 1
ATOM 3821 C CA . GLY D 1 122 ? 44.644 5.708 -3.480 1.00 24.36 144 GLY D CA 1
ATOM 3822 C C . GLY D 1 122 ? 44.743 6.265 -4.885 1.00 25.17 144 GLY D C 1
ATOM 3823 O O . GLY D 1 122 ? 45.757 6.861 -5.245 1.00 27.28 144 GLY D O 1
ATOM 3824 N N . ARG D 1 123 ? 43.701 6.083 -5.690 1.00 24.50 145 ARG D N 1
ATOM 3825 C CA . ARG D 1 123 ? 43.700 6.673 -7.023 1.00 25.20 145 ARG D CA 1
ATOM 3826 C C . ARG D 1 123 ? 43.449 8.166 -6.895 1.00 24.44 145 ARG D C 1
ATOM 3827 O O . ARG D 1 123 ? 42.379 8.581 -6.459 1.00 24.32 145 ARG D O 1
ATOM 3830 N N . ILE D 1 124 ? 44.442 8.966 -7.272 1.00 22.02 146 ILE D N 1
ATOM 3831 C CA . ILE D 1 124 ? 44.358 10.418 -7.186 1.00 21.88 146 ILE D CA 1
ATOM 3832 C C . ILE D 1 124 ? 43.942 10.990 -8.534 1.00 22.80 146 ILE D C 1
ATOM 3833 O O . ILE D 1 124 ? 44.597 10.735 -9.543 1.00 25.44 146 ILE D O 1
ATOM 3838 N N . GLN D 1 125 ? 42.854 11.754 -8.561 1.00 21.12 147 GLN D N 1
ATOM 3839 C CA . GLN D 1 125 ? 42.375 12.312 -9.821 1.00 22.88 147 GLN D CA 1
ATOM 3840 C C . GLN D 1 125 ? 42.004 13.778 -9.716 1.00 25.32 147 GLN D C 1
ATOM 3841 O O . GLN D 1 125 ? 41.113 14.157 -8.949 1.00 23.76 147 GLN D O 1
ATOM 3847 N N . LEU D 1 126 ? 42.684 14.601 -10.506 1.00 24.41 148 LEU D N 1
ATOM 3848 C CA . LEU D 1 126 ? 42.248 15.968 -10.714 1.00 29.58 148 LEU D CA 1
ATOM 3849 C C . LEU D 1 126 ? 41.033 15.873 -11.623 1.00 26.27 148 LEU D C 1
ATOM 3850 O O . LEU D 1 126 ? 41.148 15.442 -12.770 1.00 29.78 148 LEU D O 1
ATOM 3855 N N . GLU D 1 127 ? 39.866 16.234 -11.093 1.00 27.66 149 GLU D N 1
ATOM 3856 C CA . GLU D 1 127 ? 38.619 16.129 -11.839 1.00 35.01 149 GLU D CA 1
ATOM 3857 C C . GLU D 1 127 ? 38.507 17.281 -12.819 1.00 33.83 149 GLU D C 1
ATOM 3858 O O . GLU D 1 127 ? 39.081 18.343 -12.605 1.00 38.60 149 GLU D O 1
ATOM 3864 N N . PRO D 1 128 ? 37.776 17.070 -13.916 1.00 39.89 150 PRO D N 1
ATOM 3865 C CA . PRO D 1 128 ? 37.675 18.158 -14.888 1.00 41.90 150 PRO D CA 1
ATOM 3866 C C . PRO D 1 128 ? 36.750 19.291 -14.445 1.00 46.89 150 PRO D C 1
ATOM 3867 O O . PRO D 1 128 ? 36.046 19.193 -13.436 1.00 42.47 150 PRO D O 1
ATOM 3871 N N . SER D 1 129 ? 36.776 20.353 -15.243 1.00 63.90 151 SER D N 1
ATOM 3872 C CA A SER D 1 129 ? 36.035 21.597 -15.035 0.61 63.14 151 SER D CA 1
ATOM 3873 C CA B SER D 1 129 ? 36.073 21.587 -14.921 0.39 58.80 151 SER D CA 1
ATOM 3874 C C . SER D 1 129 ? 34.585 21.399 -14.625 1.00 60.74 151 SER D C 1
ATOM 3875 O O . SER D 1 129 ? 34.045 22.109 -13.776 1.00 60.74 151 SER D O 1
ATOM 3880 N N . SER D 1 130 ? 33.944 20.445 -15.291 1.00 49.90 152 SER D N 1
ATOM 3881 C CA . SER D 1 130 ? 32.523 20.170 -15.101 1.00 58.32 152 SER D CA 1
ATOM 3882 C C . SER D 1 130 ? 32.170 19.822 -13.658 1.00 54.37 152 SER D C 1
ATOM 3883 O O . SER D 1 130 ? 31.029 20.012 -13.229 1.00 50.80 152 SER D O 1
ATOM 3886 N N . LYS D 1 131 ? 33.156 19.323 -12.916 1.00 43.09 153 LYS D N 1
ATOM 3887 C CA . LYS D 1 131 ? 32.972 19.006 -11.508 1.00 44.30 153 LYS D CA 1
ATOM 3888 C C . LYS D 1 131 ? 33.456 20.164 -10.635 1.00 42.79 153 LYS D C 1
ATOM 3889 O O . LYS D 1 131 ? 34.659 20.364 -10.458 1.00 42.18 153 LYS D O 1
ATOM 3892 N N . ALA D 1 132 ? 32.508 20.930 -10.106 1.00 46.06 154 ALA D N 1
ATOM 3893 C CA . ALA D 1 132 ? 32.813 22.011 -9.177 1.00 40.57 154 ALA D CA 1
ATOM 3894 C C . ALA D 1 132 ? 32.580 21.507 -7.763 1.00 43.08 154 ALA D C 1
ATOM 3895 O O . ALA D 1 132 ? 31.735 20.641 -7.543 1.00 43.07 154 ALA D O 1
ATOM 3897 N N . PRO D 1 133 ? 33.335 22.038 -6.794 1.00 38.16 155 PRO D N 1
ATOM 3898 C CA . PRO D 1 133 ? 33.144 21.598 -5.408 1.00 39.10 155 PRO D CA 1
ATOM 3899 C C . PRO D 1 133 ? 31.775 22.006 -4.871 1.00 42.45 155 PRO D C 1
ATOM 3900 O O . PRO D 1 133 ? 31.236 23.037 -5.278 1.00 45.98 155 PRO D O 1
ATOM 3904 N N . GLN D 1 134 ? 31.215 21.193 -3.979 1.00 49.54 156 GLN D N 1
ATOM 3905 C CA . GLN D 1 134 ? 29.935 21.507 -3.351 1.00 54.73 156 GLN D CA 1
ATOM 3906 C C . GLN D 1 134 ? 30.146 22.585 -2.299 1.00 41.85 156 GLN D C 1
ATOM 3907 O O . GLN D 1 134 ? 29.235 23.342 -1.959 1.00 45.76 156 GLN D O 1
ATOM 3909 N N . SER D 1 135 ? 31.370 22.637 -1.790 1.00 41.23 157 SER D N 1
ATOM 3910 C CA . SER D 1 135 ? 31.761 23.601 -0.776 1.00 43.43 157 SER D CA 1
ATOM 3911 C C . SER D 1 135 ? 33.266 23.797 -0.893 1.00 37.03 157 SER D C 1
ATOM 3912 O O . SER D 1 135 ? 33.960 22.949 -1.453 1.00 34.35 157 SER D O 1
ATOM 3915 N N . CYS D 1 136 ? 33.777 24.911 -0.380 1.00 37.82 158 CYS D N 1
ATOM 3916 C CA . CYS D 1 136 ? 35.223 25.116 -0.350 1.00 31.98 158 CYS D CA 1
ATOM 3917 C C . CYS D 1 136 ? 35.796 24.589 0.967 1.00 30.59 158 CYS D C 1
ATOM 3918 O O . CYS D 1 136 ? 37.007 24.637 1.200 1.00 31.88 158 CYS D O 1
ATOM 3921 N N . TYR D 1 137 ? 34.901 24.074 1.812 1.00 33.49 159 TYR D N 1
ATOM 3922 C CA . TYR D 1 137 ? 35.258 23.455 3.093 0.89 36.29 159 TYR D CA 1
ATOM 3923 C C . TYR D 1 137 ? 36.101 24.371 3.972 1.00 37.93 159 TYR D C 1
ATOM 3924 O O . TYR D 1 137 ? 36.963 23.911 4.719 1.00 32.99 159 TYR D O 1
#

Foldseek 3Di:
DVDPVVVLVLQVVLLVVLVVLVVLLVCQQVVQAKKKKFAPPPLWNQQKIFIGDDDPRDHPDGPDMDRGRDDDFKTKAKPVSDGMWIAGNQLATVVLDKIWIWIDGNQDQVQIWIWIQHSSNDIDTDDSVDTDPGND/DCCQVVVQVVLLVVLLVLVVLLVCLQVVQAKKKKFAPPPLWVQQKMFIGDDDPRDHPDGPDMDRGRPDAQKTKAKPVSDGMWMAGNQSATVVLDKIKIWIDHNFDQVQIWIWIQHSRNDIDGDDSVDTDPGND/DPVVVVLVLQVVLLVVLLVLVVLLVVQQVVQAKKKKFAPDDLFNQQKIFIGDDDPRDHPDTPDMDRGRPDDFKTKHKPVSDGMWIAGNQLATVVLDKIKIWIDGNFDQVQIWIWIQHSSNDIDTDDSVDTDPGND/DLLVVLLVVLLVLVVLLVCLQVVQAKKKKFAPDPLWVQQKIFIGDDDPRDHPDGPDMDRGRPDAQWTKAKPVSDGMWMAGNQQFTVVLDKIKIWIDHPQDQQQIWIWIAHRSNDIDGDDRVDTDPGND

CATH classification: 3.55.40.10

B-factor: mean 26.19, std 9.69, range [13.05, 68.24]

Secondary structure (DSSP, 8-state):
---HHHHHHHHHHHHHHHH--HHHHHHHHHHTS-EEEEE-STT-TTS-EEEE-EETTEESS-SEEE---SSSSEEEEETT--SEEEE-TTS-BSS---EEEEEEETTEEEEEEEEEE-TT--EEEPPTT---S---/-HHHH-HHHHHHHHHH--HHHHHHHHHHTS-EEEEE-STT-TTS-EEEE-EETTEESS-SEEE----STTEEEEETT--SEEEE-TTS-BSS---EEEEEEETTEEEEEEEEEE-TT--EEE--TT---S---/--HHHHHHHHHHHHHHHH--HHHHHHHHHHTS-EEEEE-STT-TTS-EEEE-EETTEESS-SEEE---SSSSEEEEETT--SEEEE-TTS-BSS---EEEEEEETTEEEEEEEEEE-TT--EEE--TTS--S---/-HHHHHHHHHH--HHHHHHHHHHTS-EEEEE-STT-TTS-EEEE--BTTB-SS-SEEE----STTEEEEETT--SEEEE-TTS-BSS---EEEEEEETTEEEEEEEEEE-TT--EEE--TT---S---